Protein 5DK5 (pdb70)

GO terms:
  GO:0003697 single-stranded DNA binding (F, IDA)
  GO:0008408 3'-5' exonuclease activity (F, IDA)
  GO:0004520 DNA endonuclease activity (F, IDA)
  GO:0004536 DNA nuclease activity (F, IDA)
  GO:0004540 RNA nuclease activity (F, IDA)
  GO:0006308 DNA catabolic process (P, IDA)
  GO:0006309 apoptotic DNA fragmentation (P, IDA)
  GO:0006401 RNA catabolic process (P, IDA)
  GO:0006309 apoptotic DNA fragmentation (P, IGI)
  GO:0006309 apoptotic DNA fragmentation (P, IMP)

Foldseek 3Di:
DAQAQKEKEWFWAWADDQQFLLDQTATFKTKIWMAGPVVLDTHRVLMDIATAQDDPDRDGDPVSCVQAVDDSVRNVPGYHPVVSVVVVVVSCVVVVPDPLRYAYEYCAPCGQLPHVLSNCLLVVHFRALRSQWHWNPLVLVVVCDVVVDDDDAPDDGSLRRLCVVVVHDQQDDSSHRHSNNVSRSVSVSVCVVVPGLTYTFKGWAQDDPVLPDADDDDLSLGRDPVSVVVVSQQLRRIHIDTDDRPRDDSVCGQAHPPPRDGSVPPRNARPRHNVVQAPDPVRHSNNSVVSPSD/DLEQAQKEKAWFFAWADDQQFLLDQTATFKTKIWMAGVVVLDTHNVLMDIFGAQDDPDRDGDPVSCVQAVDDSVRNVPGYHPVVSVVVVVVSCVVVVHDFLNYAYEYCALCVQLPHVLSNCLLVVHQRDQRSQWHWNVLVLVVVVCVVVDHDDAPDDDSLRRLCVVLVHPQQDDSSHRNSNSVSRSVSVSVCVVVPGNTYTFKGWAQDDPVLQDADPDDLSQGRPPVSSVVVSQQLRRIHIDTDDPPRDDSVVGRAHPPPRHGSVPGPNDRPRHNVVQDPDPVRHSNNSVVSPSD

Secondary structure (DSSP, 8-state):
--S-SEEEEEEEEE---TT-SS----EEEEEEEEEETTTTEEEEEEEEEEEB--SSB-S--HHHHHHH---HHHHHTSBPHHHHHHHHHHHHHHTT--TTSEEEEESSSIIIIIIIHHHHHHHT-PPPGGGSEEEEHHHHHHHTHHHH--------SHHHHHHHHTTPPPP-SSSSHHHHHHHHHHHHHHHHHTT---S--EEEES--GGGSSPP---TTGGG-HHHHHHHHHHHSS-EEEE--TTT--GGGTTB-TTT--BTTTTTSS-SS--GGGG--TTS--HHHHHHT--/---S-SEEEEEEEEE--BTTBSS----EEEEEEEEEETTTTEEEEEEEEEEEB--SSB-S--HHHHHHH---HHHHHTSBPHHHHHHHHHHHHHHHTPPTTSEEEEESSSIIIIIIIHHHHHHTT-PPPGGGSEEEEHHHHHHHHHHHS--------SHHHHHHHHTTPPPP-SS-SHHHHHHHHHHHHHHHHHTT------EEEES--GGGSSPP---TTGGG-HHHHHHHHHHHSSSEEEE--TT---GGGTTB-TTT-SBTTTTTSS-SS--GGGSS-TTS--HHHHHHT--

Sequence (589 aa):
HCPFDTLLILDFETTSDAANQDYPCEVIQFAIVAYDVPNDKIREDISFNKYVKPVLNRTLTKNCVDFTGIPQRSIDTADTFDVVYEQFQQWLITLGLEEGKFAFVCDSRQDLWRIAQYQMKLSNIQMPAFFRQYINLYKIFTNEMDRMGPKELSATTNIGKMNEYYDLPTIGRAHDAMDDCLNIATILQRMINMGAKVTVNELLTCCASWRRQPLVYNKEWRSSFMDAGKIFERVLPLVVTTIRAGDFRLEMYGVCRYCRKGMDVCGTSHQQTPHDLYKNEEDPIHFAKIAGYYQHCPFDTLLILDFETTSDAANQDYPCEVIQFAIVAYDVPNDKIREDISFNKYVKPVLNRTLTKNCVDFTGIPQRSIDTADTFDVVYEQFQQWLITLGLEEGKFAFVCDSRQDLWRIAQYQMKLSNIQMPAFFRQYINLYKIFTNEMDRMGPKELSATTNIGKMNEYYDLPTIGRAHDAMDDCLNIATILQRMINMGAKVTVNELLTCCASWRRQPLVYNKEWRSSFMDAGKIFERVLPLVVTTIRAGDFRLEMYGVCRYCRKGMDVCGTSHQQTPHDLYKNEEDPIHFAKIAGYY

InterPro domains:
  IPR012337 Ribonuclease H-like superfamily [SSF53098] (7-207)
  IPR013520 Ribonuclease H-like domain [PF00929] (12-192)
  IPR013520 Ribonuclease H-like domain [SM00479] (10-201)
  IPR036397 Ribonuclease H superfamily [G3DSA:3.30.420.10] (1-203)
  IPR047201 ERI-1-like, DEDDh 3'-5' exonuclease domain [cd06133] (11-196)
  IPR051274 3'-5' Exoribonuclease [PTHR23044] (6-211)

Organism: Caenorhabditis elegans (NCBI:txid6239)

Nearest PDB structures (foldseek):
  3cg7-assembly1_A  TM=9.943E-01  e=1.309E-58  Caenorhabditis elegans
  4qoz-assembly2_E  TM=8.908E-01  e=3.178E-17  Homo sapiens
  1zbu-assembly2_B  TM=9.174E-01  e=9.175E-17  Homo sapiens
  1zbh-assembly1_D  TM=8.907E-01  e=9.175E-17  Homo sapiens
  2xri-assembly1_A  TM=9.196E-01  e=2.195E-14  Homo sapiens

B-factor: mean 39.77, std 18.44, range [13.0, 145.15]

Structure (mmCIF, N/CA/C/O backbone):
data_5DK5
#
_entry.id   5DK5
#
_cell.length_a   66.259
_cell.length_b   67.624
_cell.length_c   178.002
_cell.angle_alpha   90.00
_cell.angle_beta   90.00
_cell.angle_gamma   90.00
#
_symmetry.space_group_name_H-M   'P 21 21 21'
#
loop_
_entity.id
_entity.type
_entity.pdbx_description
1 polymer 'Cell death-related nuclease 4'
2 non-polymer 'ZINC ION'
3 non-polymer '2-(N-MORPHOLINO)-ETHANESULFONIC ACID'
4 non-polymer 'MAGNESIUM ION'
5 non-polymer 'ISOPROPYL ALCOHOL'
6 water water
#
loop_
_atom_site.group_PDB
_atom_site.id
_atom_site.type_symbol
_atom_site.label_atom_id
_atom_site.label_alt_id
_atom_site.label_comp_id
_atom_site.label_asym_id
_atom_site.label_entity_id
_atom_site.label_seq_id
_atom_site.pdbx_PDB_ins_code
_atom_site.Cartn_x
_atom_site.Cartn_y
_atom_site.Cartn_z
_atom_site.occupancy
_atom_site.B_iso_or_equiv
_atom_site.auth_seq_id
_atom_site.auth_comp_id
_atom_site.auth_asym_id
_atom_site.auth_atom_id
_atom_site.pdbx_PDB_model_num
ATOM 1 N N . HIS A 1 15 ? 6.656 -9.752 -22.841 1.00 70.04 5 HIS A N 1
ATOM 2 C CA . HIS A 1 15 ? 6.464 -8.862 -21.702 1.00 69.63 5 HIS A CA 1
ATOM 3 C C . HIS A 1 15 ? 5.429 -9.443 -20.742 1.00 66.52 5 HIS A C 1
ATOM 4 O O . HIS A 1 15 ? 5.313 -10.662 -20.604 1.00 67.02 5 HIS A O 1
ATOM 17 N N . CYS A 1 16 ? 4.683 -8.567 -20.075 1.00 56.72 6 CYS A N 1
ATOM 18 C CA . CYS A 1 16 ? 3.584 -8.990 -19.216 1.00 52.90 6 CYS A CA 1
ATOM 19 C C . CYS A 1 16 ? 2.499 -9.689 -20.037 1.00 46.81 6 CYS A C 1
ATOM 20 O O . CYS A 1 16 ? 1.981 -9.113 -20.991 1.00 47.44 6 CYS A O 1
ATOM 28 N N . PRO A 1 17 ? 2.146 -10.933 -19.670 1.00 42.53 7 PRO A N 1
ATOM 29 C CA . PRO A 1 17 ? 1.163 -11.664 -20.479 1.00 39.21 7 PRO A CA 1
ATOM 30 C C . PRO A 1 17 ? -0.287 -11.218 -20.260 1.00 35.88 7 PRO A C 1
ATOM 31 O O . PRO A 1 17 ? -1.189 -11.771 -20.892 1.00 35.65 7 PRO A O 1
ATOM 42 N N . PHE A 1 18 ? -0.503 -10.237 -19.386 1.00 35.77 8 PHE A N 1
ATOM 43 C CA . PHE A 1 18 ? -1.848 -9.743 -19.087 1.00 32.47 8 PHE A CA 1
ATOM 44 C C . PHE A 1 18 ? -2.091 -8.383 -19.729 1.00 30.04 8 PHE A C 1
ATOM 45 O O . PHE A 1 18 ? -1.209 -7.526 -19.740 1.00 34.46 8 PHE A O 1
ATOM 62 N N . ASP A 1 19 ? -3.296 -8.192 -20.256 1.00 26.29 9 ASP A N 1
ATOM 63 C CA . ASP A 1 19 ? -3.686 -6.919 -20.854 1.00 30.34 9 ASP A CA 1
ATOM 64 C C . ASP A 1 19 ? -4.151 -5.937 -19.783 1.00 27.59 9 ASP A C 1
ATOM 65 O O . ASP A 1 19 ? -4.023 -4.721 -19.940 1.00 27.06 9 ASP A O 1
ATOM 74 N N . THR A 1 20 ? -4.696 -6.478 -18.697 1.00 23.79 10 THR A N 1
ATOM 75 C CA . THR A 1 20 ? -5.179 -5.667 -17.588 1.00 22.24 10 THR A CA 1
ATOM 76 C C . THR A 1 20 ? -4.631 -6.187 -16.267 1.00 21.28 10 THR A C 1
ATOM 77 O O . THR A 1 20 ? -4.707 -7.382 -15.974 1.00 21.91 10 THR A O 1
ATOM 88 N N . LEU A 1 21 ? -4.063 -5.273 -15.489 1.00 18.76 11 LEU A N 1
ATOM 89 C CA . LEU A 1 21 ? -3.651 -5.555 -14.124 1.00 17.97 11 LEU A CA 1
ATOM 90 C C . LEU A 1 21 ? -4.520 -4.746 -13.177 1.00 17.93 11 LEU A C 1
ATOM 91 O O . LEU A 1 21 ? -4.730 -3.549 -13.378 1.00 19.85 11 LEU A O 1
ATOM 107 N N . LEU A 1 22 ? -5.029 -5.415 -12.150 1.00 18.15 12 LEU A N 1
ATOM 108 C CA . LEU A 1 22 ? -5.879 -4.776 -11.158 1.00 16.62 12 LEU A CA 1
ATOM 109 C C . LEU A 1 22 ? -5.118 -4.653 -9.851 1.00 16.16 12 LEU A C 1
ATOM 110 O O . LEU A 1 22 ? -4.804 -5.652 -9.212 1.00 15.68 12 LEU A O 1
ATOM 126 N N . ILE A 1 23 ? -4.807 -3.423 -9.464 1.00 19.98 13 ILE A N 1
ATOM 127 C CA . ILE A 1 23 ? -4.088 -3.189 -8.222 1.00 18.60 13 ILE A CA 1
ATOM 128 C C . ILE A 1 23 ? -5.082 -3.279 -7.069 1.00 19.66 13 ILE A C 1
ATOM 129 O O . ILE A 1 23 ? -5.999 -2.468 -6.973 1.00 20.10 13 ILE A O 1
ATOM 145 N N . LEU A 1 24 ? -4.889 -4.266 -6.199 1.00 18.73 14 LEU A N 1
ATOM 146 C CA . LEU A 1 24 ? -5.839 -4.555 -5.129 1.00 19.87 14 LEU A CA 1
ATOM 147 C C . LEU A 1 24 ? -5.279 -4.201 -3.759 1.00 20.76 14 LEU A C 1
ATOM 148 O O . LEU A 1 24 ? -4.099 -4.423 -3.480 1.00 21.81 14 LEU A O 1
ATOM 164 N N . ASP A 1 25 ? -6.141 -3.654 -2.908 1.00 21.27 15 ASP A N 1
ATOM 165 C CA . ASP A 1 25 ? -5.779 -3.345 -1.532 1.00 20.66 15 ASP A CA 1
ATOM 166 C C . ASP A 1 25 ? -6.931 -3.639 -0.581 1.00 16.89 15 ASP A C 1
ATOM 167 O O . ASP A 1 25 ? -8.044 -3.160 -0.779 1.00 16.02 15 ASP A O 1
ATOM 176 N N . PHE A 1 26 ? -6.646 -4.434 0.445 1.00 18.45 16 PHE A N 1
ATOM 177 C CA . PHE A 1 26 ? -7.581 -4.670 1.539 1.00 18.95 16 PHE A CA 1
ATOM 178 C C . PHE A 1 26 ? -7.098 -3.949 2.792 1.00 20.47 16 PHE A C 1
ATOM 179 O O . PHE A 1 26 ? -5.898 -3.876 3.054 1.00 19.60 16 PHE A O 1
ATOM 196 N N . GLU A 1 27 ? -8.041 -3.411 3.555 1.00 19.47 17 GLU A N 1
ATOM 197 C CA . GLU A 1 27 ? -7.763 -2.899 4.891 1.00 17.81 17 GLU A CA 1
ATOM 198 C C . GLU A 1 27 ? -8.685 -3.627 5.853 1.00 16.34 17 GLU A C 1
ATOM 199 O O . GLU A 1 27 ? -9.800 -3.993 5.480 1.00 14.23 17 GLU A O 1
ATOM 211 N N . THR A 1 28 ? -8.216 -3.850 7.077 1.00 13.48 18 THR A N 1
ATOM 212 C CA . THR A 1 28 ? -8.956 -4.666 8.030 1.00 16.43 18 THR A CA 1
ATOM 213 C C . THR A 1 28 ? -9.086 -4.035 9.408 1.00 17.66 18 THR A C 1
ATOM 214 O O . THR A 1 28 ? -8.390 -3.073 9.742 1.00 15.25 18 THR A O 1
ATOM 225 N N . THR A 1 29 ? -9.992 -4.596 10.203 1.00 18.29 19 THR A N 1
ATOM 226 C CA . THR A 1 29 ? -10.002 -4.360 11.638 1.00 18.62 19 THR A CA 1
ATOM 227 C C . THR A 1 29 ? -8.648 -4.791 12.185 1.00 17.97 19 THR A C 1
ATOM 228 O O . THR A 1 29 ? -8.031 -5.712 11.652 1.00 14.53 19 THR A O 1
ATOM 239 N N . SER A 1 30 ? -8.178 -4.132 13.237 1.00 20.46 20 SER A N 1
ATOM 240 C CA . SER A 1 30 ? -6.906 -4.511 13.834 1.00 20.64 20 SER A CA 1
ATOM 241 C C . SER A 1 30 ? -6.702 -3.928 15.225 1.00 20.97 20 SER A C 1
ATOM 242 O O . SER A 1 30 ? -7.396 -2.999 15.642 1.00 20.52 20 SER A O 1
ATOM 250 N N . ASP A 1 31 ? -5.740 -4.505 15.934 1.00 16.37 21 ASP A N 1
ATOM 251 C CA . ASP A 1 31 ? -5.266 -3.972 17.201 1.00 19.83 21 ASP A CA 1
ATOM 252 C C . ASP A 1 31 ? -3.762 -4.215 17.245 1.00 22.56 21 ASP A C 1
ATOM 253 O O . ASP A 1 31 ? -3.312 -5.298 17.615 1.00 25.78 21 ASP A O 1
ATOM 262 N N . ALA A 1 32 ? -3.003 -3.195 16.850 1.00 30.61 22 ALA A N 1
ATOM 263 C CA . ALA A 1 32 ? -1.577 -3.321 16.535 1.00 33.62 22 ALA A CA 1
ATOM 264 C C . ALA A 1 32 ? -0.777 -4.167 17.525 1.00 36.84 22 ALA A C 1
ATOM 265 O O . ALA A 1 32 ? 0.076 -4.959 17.124 1.00 38.19 22 ALA A O 1
ATOM 272 N N . ALA A 1 33 ? -1.055 -4.004 18.813 1.00 40.05 23 ALA A N 1
ATOM 273 C CA . ALA A 1 33 ? -0.283 -4.680 19.853 1.00 41.45 23 ALA A CA 1
ATOM 274 C C . ALA A 1 33 ? -0.575 -6.179 19.921 1.00 38.94 23 ALA A C 1
ATOM 275 O O . ALA A 1 33 ? 0.135 -6.920 20.603 1.00 39.66 23 ALA A O 1
ATOM 282 N N . ASN A 1 34 ? -1.612 -6.621 19.213 1.00 29.35 24 ASN A N 1
ATOM 283 C CA . ASN A 1 34 ? -2.065 -8.007 19.292 1.00 25.70 24 ASN A CA 1
ATOM 284 C C . ASN A 1 34 ? -2.250 -8.650 17.918 1.00 24.61 24 ASN A C 1
ATOM 285 O O . ASN A 1 34 ? -3.123 -8.250 17.145 1.00 23.08 24 ASN A O 1
ATOM 296 N N . GLN A 1 35 ? -1.432 -9.660 17.630 1.00 21.38 25 GLN A N 1
ATOM 297 C CA . GLN A 1 35 ? -1.494 -10.368 16.352 1.00 23.45 25 GLN A CA 1
ATOM 298 C C . GLN A 1 35 ? -2.528 -11.493 16.352 1.00 23.09 25 GLN A C 1
ATOM 299 O O . GLN A 1 35 ? -2.920 -11.977 15.289 1.00 20.85 25 GLN A O 1
ATOM 313 N N . ASP A 1 36 ? -2.953 -11.920 17.538 1.00 23.64 26 ASP A N 1
ATOM 314 C CA . ASP A 1 36 ? -3.998 -12.931 17.653 1.00 22.34 26 ASP A CA 1
ATOM 315 C C . ASP A 1 36 ? -5.348 -12.236 17.539 1.00 21.78 26 ASP A C 1
ATOM 316 O O . ASP A 1 36 ? -6.109 -12.161 18.505 1.00 19.68 26 ASP A O 1
ATOM 325 N N . TYR A 1 37 ? -5.628 -11.730 16.342 1.00 21.35 27 TYR A N 1
ATOM 326 C CA . TYR A 1 37 ? -6.780 -10.877 16.104 1.00 19.57 27 TYR A CA 1
ATOM 327 C C . TYR A 1 37 ? -7.509 -11.322 14.837 1.00 17.57 27 TYR A C 1
ATOM 328 O O . TYR A 1 37 ? -6.882 -11.494 13.790 1.00 17.72 27 TYR A O 1
ATOM 346 N N . PRO A 1 38 ? -8.837 -11.515 14.924 1.00 13.77 28 PRO A N 1
ATOM 347 C CA . PRO A 1 38 ? -9.586 -11.998 13.761 1.00 15.86 28 PRO A CA 1
ATOM 348 C C . PRO A 1 38 ? -9.868 -10.879 12.756 1.00 15.81 28 PRO A C 1
ATOM 349 O O . PRO A 1 38 ? -11.000 -10.400 12.667 1.00 17.76 28 PRO A O 1
ATOM 360 N N . CYS A 1 39 ? -8.835 -10.472 12.020 1.00 15.18 29 CYS A N 1
ATOM 361 C CA . CYS A 1 39 ? -8.932 -9.391 11.039 1.00 18.78 29 CYS A CA 1
ATOM 362 C C . CYS A 1 39 ? -10.089 -9.566 10.054 1.00 19.19 29 CYS A C 1
ATOM 363 O O . CYS A 1 39 ? -10.207 -10.602 9.402 1.00 20.05 29 CYS A O 1
ATOM 371 N N . GLU A 1 40 ? -10.930 -8.537 9.960 1.00 20.98 30 GLU A N 1
ATOM 372 C CA . GLU A 1 40 ? -12.048 -8.492 9.014 1.00 19.27 30 GLU A CA 1
ATOM 373 C C . GLU A 1 40 ? -11.865 -7.348 8.029 1.00 18.79 30 GLU A C 1
ATOM 374 O O . GLU A 1 40 ? -11.493 -6.248 8.424 1.00 20.94 30 GLU A O 1
ATOM 386 N N . VAL A 1 41 ? -12.147 -7.598 6.755 1.00 13.19 31 VAL A N 1
ATOM 387 C CA . VAL A 1 41 ? -12.064 -6.553 5.743 1.00 14.69 31 VAL A CA 1
ATOM 388 C C . VAL A 1 41 ? -13.019 -5.405 6.070 1.00 13.89 31 VAL A C 1
ATOM 389 O O . VAL A 1 41 ? -14.185 -5.640 6.385 1.00 14.23 31 VAL A O 1
ATOM 402 N N . ILE A 1 42 ? -12.520 -4.172 6.005 1.00 13.48 32 ILE A N 1
ATOM 403 C CA . ILE A 1 42 ? -13.353 -2.992 6.235 1.00 15.94 32 ILE A CA 1
ATOM 404 C C . ILE A 1 42 ? -13.273 -1.998 5.075 1.00 17.50 32 ILE A C 1
ATOM 405 O O . ILE A 1 42 ? -14.065 -1.059 5.007 1.00 14.71 32 ILE A O 1
ATOM 421 N N . GLN A 1 43 ? -12.323 -2.203 4.165 1.00 17.74 33 GLN A N 1
ATOM 422 C CA . GLN A 1 43 ? -12.313 -1.463 2.905 1.00 19.06 33 GLN A CA 1
ATOM 423 C C . GLN A 1 43 ? -11.761 -2.321 1.772 1.00 19.88 33 GLN A C 1
ATOM 424 O O . GLN A 1 43 ? -10.804 -3.076 1.950 1.00 19.26 33 GLN A O 1
ATOM 438 N N . PHE A 1 44 ? -12.382 -2.178 0.606 1.00 20.88 34 PHE A N 1
ATOM 439 C CA . PHE A 1 44 ? -12.109 -3.010 -0.560 1.00 20.85 34 PHE A CA 1
ATOM 440 C C . PHE A 1 44 ? -11.815 -2.088 -1.740 1.00 21.40 34 PHE A C 1
ATOM 441 O O . PHE A 1 44 ? -12.734 -1.528 -2.332 1.00 24.37 34 PHE A O 1
ATOM 458 N N . ALA A 1 45 ? -10.534 -1.933 -2.074 1.00 21.02 35 ALA A N 1
ATOM 459 C CA . ALA A 1 45 ? -10.110 -0.960 -3.082 1.00 22.58 35 ALA A CA 1
ATOM 460 C C . ALA A 1 45 ? -9.377 -1.613 -4.249 1.00 24.33 35 ALA A C 1
ATOM 461 O O . ALA A 1 45 ? -8.489 -2.449 -4.057 1.00 22.72 35 ALA A O 1
ATOM 468 N N . ILE A 1 46 ? -9.761 -1.217 -5.461 1.00 23.62 36 ILE A N 1
ATOM 469 C CA . ILE A 1 46 ? -9.108 -1.686 -6.675 1.00 21.86 36 ILE A CA 1
ATOM 470 C C . ILE A 1 46 ? -9.020 -0.562 -7.704 1.00 24.36 36 ILE A C 1
ATOM 471 O O . ILE A 1 46 ? -9.951 0.229 -7.853 1.00 25.18 36 ILE A O 1
ATOM 487 N N . VAL A 1 47 ? -7.886 -0.496 -8.397 1.00 21.23 37 VAL A N 1
ATOM 488 C CA . VAL A 1 47 ? -7.714 0.405 -9.532 1.00 22.49 37 VAL A CA 1
ATOM 489 C C . VAL A 1 47 ? -7.081 -0.369 -10.688 1.00 21.14 37 VAL A C 1
ATOM 490 O O . VAL A 1 47 ? -6.259 -1.262 -10.471 1.00 17.52 37 VAL A O 1
ATOM 503 N N . ALA A 1 48 ? -7.469 -0.018 -11.911 1.00 24.73 38 ALA A N 1
ATOM 504 C CA . ALA A 1 48 ? -7.050 -0.756 -13.100 1.00 24.38 38 ALA A CA 1
ATOM 505 C C . ALA A 1 48 ? -5.833 -0.137 -13.778 1.00 22.12 38 ALA A C 1
ATOM 506 O O . ALA A 1 48 ? -5.659 1.082 -13.785 1.00 19.86 38 ALA A O 1
ATOM 513 N N . TYR A 1 49 ? -5.001 -0.999 -14.353 1.00 22.45 39 TYR A N 1
ATOM 514 C CA . TYR A 1 49 ? -3.856 -0.568 -15.142 1.00 23.10 39 TYR A CA 1
ATOM 515 C C . TYR A 1 49 ? -3.895 -1.242 -16.508 1.00 22.88 39 TYR A C 1
ATOM 516 O O . TYR A 1 49 ? -3.846 -2.468 -16.611 1.00 20.17 39 TYR A O 1
ATOM 534 N N . ASP A 1 50 ? -3.999 -0.428 -17.552 1.00 27.10 40 ASP A N 1
ATOM 535 C CA . ASP A 1 50 ? -3.999 -0.926 -18.921 1.00 29.37 40 ASP A CA 1
ATOM 536 C C . ASP A 1 50 ? -2.565 -1.138 -19.395 1.00 29.51 40 ASP A C 1
ATOM 537 O O . ASP A 1 50 ? -1.816 -0.177 -19.568 1.00 29.78 40 ASP A O 1
ATOM 546 N N . VAL A 1 51 ? -2.190 -2.394 -19.613 1.00 27.72 41 VAL A N 1
ATOM 547 C CA . VAL A 1 51 ? -0.795 -2.733 -19.883 1.00 26.55 41 VAL A CA 1
ATOM 548 C C . VAL A 1 51 ? -0.339 -2.318 -21.287 1.00 26.62 41 VAL A C 1
ATOM 549 O O . VAL A 1 51 ? 0.709 -1.693 -21.424 1.00 26.68 41 VAL A O 1
ATOM 562 N N . PRO A 1 52 ? -1.115 -2.662 -22.333 1.00 26.58 42 PRO A N 1
ATOM 563 C CA . PRO A 1 52 ? -0.668 -2.290 -23.683 1.00 30.42 42 PRO A CA 1
ATOM 564 C C . PRO A 1 52 ? -0.521 -0.784 -23.891 1.00 33.01 42 PRO A C 1
ATOM 565 O O . PRO A 1 52 ? 0.397 -0.356 -24.589 1.00 35.30 42 PRO A O 1
ATOM 576 N N . ASN A 1 53 ? -1.415 0.003 -23.300 1.00 34.84 43 ASN A N 1
ATOM 577 C CA . ASN A 1 53 ? -1.364 1.456 -23.438 1.00 36.79 43 ASN A CA 1
ATOM 578 C C . ASN A 1 53 ? -0.561 2.133 -22.332 1.00 35.63 43 ASN A C 1
ATOM 579 O O . ASN A 1 53 ? -0.388 3.351 -22.349 1.00 35.26 43 ASN A O 1
ATOM 590 N N . ASP A 1 54 ? -0.075 1.343 -21.377 1.00 35.47 44 ASP A N 1
ATOM 591 C CA 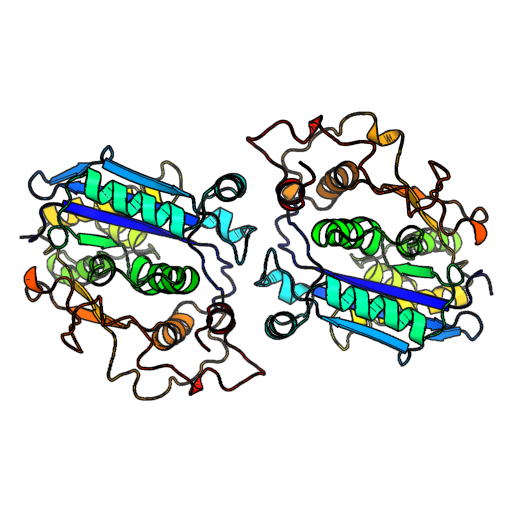. ASP A 1 54 ? 0.728 1.866 -20.275 1.00 34.76 44 ASP A CA 1
ATOM 592 C C . ASP A 1 54 ? 0.009 3.016 -19.570 1.00 33.84 44 ASP A C 1
ATOM 593 O O . ASP A 1 54 ? 0.571 4.097 -19.391 1.00 36.35 44 ASP A O 1
ATOM 602 N N . LYS A 1 55 ? -1.241 2.781 -19.181 1.00 30.30 45 LYS A N 1
ATOM 603 C CA . LYS A 1 55 ? -2.059 3.830 -18.584 1.00 32.45 45 LYS A CA 1
ATOM 604 C C . LYS A 1 55 ? -2.765 3.369 -17.315 1.00 30.16 45 LYS A C 1
ATOM 605 O O . LYS A 1 55 ? -3.454 2.347 -17.298 1.00 26.52 45 LYS A O 1
ATOM 624 N N . ILE A 1 56 ? -2.578 4.141 -16.250 1.00 28.76 46 ILE A N 1
ATOM 625 C CA . ILE A 1 56 ? -3.318 3.945 -15.017 1.00 26.58 46 ILE A CA 1
ATOM 626 C C . ILE A 1 56 ? -4.714 4.512 -15.220 1.00 26.45 46 ILE A C 1
ATOM 627 O O . ILE A 1 56 ? -4.871 5.689 -15.546 1.00 26.01 46 ILE A O 1
ATOM 643 N N . ARG A 1 57 ? -5.723 3.665 -15.042 1.00 28.64 47 ARG A N 1
ATOM 644 C CA . ARG A 1 57 ? -7.110 4.059 -15.256 1.00 29.65 47 ARG A CA 1
ATOM 645 C C . ARG A 1 57 ? -7.824 4.314 -13.934 1.00 28.69 47 ARG A C 1
ATOM 646 O O . ARG A 1 57 ? -8.459 3.420 -13.380 1.00 27.48 47 ARG A O 1
ATOM 667 N N . GLU A 1 58 ? -7.717 5.541 -13.436 1.00 35.51 48 GLU A N 1
ATOM 668 C CA . GLU A 1 58 ? -8.341 5.909 -12.172 1.00 36.92 48 GLU A CA 1
ATOM 669 C C . GLU A 1 58 ? -9.862 5.927 -12.294 1.00 37.72 48 GLU A C 1
ATOM 670 O O . GLU A 1 58 ? -10.573 5.762 -11.303 1.00 36.98 48 GLU A O 1
ATOM 682 N N . ASP A 1 59 ? -10.354 6.129 -13.513 1.00 39.15 49 ASP A N 1
ATOM 683 C CA . ASP A 1 59 ? -11.791 6.134 -13.765 1.00 38.30 49 ASP A CA 1
ATOM 684 C C . ASP A 1 59 ? -12.371 4.721 -13.679 1.00 34.51 49 ASP A C 1
ATOM 685 O O . ASP A 1 59 ? -13.579 4.551 -13.517 1.00 35.51 49 ASP A O 1
ATOM 694 N N . ILE A 1 60 ? -11.504 3.717 -13.795 1.00 25.91 50 ILE A N 1
ATOM 695 C CA . ILE A 1 60 ? -11.903 2.320 -13.647 1.00 24.50 50 ILE A CA 1
ATOM 696 C C . ILE A 1 60 ? -11.410 1.801 -12.306 1.00 23.05 50 ILE A C 1
ATOM 697 O O . ILE A 1 60 ? -10.263 1.372 -12.173 1.00 23.13 50 ILE A O 1
ATOM 713 N N . SER A 1 61 ? -12.290 1.844 -11.313 1.00 23.26 51 SER A N 1
ATOM 714 C CA . SER A 1 61 ? -11.924 1.477 -9.957 1.00 24.05 51 SER A CA 1
ATOM 715 C C . SER A 1 61 ? -13.106 0.896 -9.194 1.00 24.24 51 SER A C 1
ATOM 716 O O . SER A 1 61 ? -14.267 1.104 -9.551 1.00 25.15 51 SER A O 1
ATOM 724 N N . PHE A 1 62 ? -12.779 0.154 -8.145 1.00 19.54 52 PHE A N 1
ATOM 725 C CA . PHE A 1 62 ? -13.755 -0.384 -7.214 1.00 19.36 52 PHE A CA 1
ATOM 726 C C . PHE A 1 62 ? -13.319 0.041 -5.821 1.00 20.61 52 PHE A C 1
ATOM 727 O O . PHE A 1 62 ? -12.181 -0.210 -5.427 1.00 20.39 52 PHE A O 1
ATOM 744 N N . ASN A 1 63 ? -14.207 0.703 -5.089 1.00 21.72 53 ASN A N 1
ATOM 745 C CA . ASN A 1 63 ? -13.863 1.223 -3.772 1.00 21.12 53 ASN A CA 1
ATOM 746 C C . ASN A 1 63 ? -15.079 1.249 -2.858 1.00 18.69 53 ASN A C 1
ATOM 747 O O . ASN A 1 63 ? -15.968 2.083 -3.017 1.00 19.32 53 ASN A O 1
ATOM 758 N N . LYS A 1 64 ? -15.117 0.322 -1.906 1.00 16.63 54 LYS A N 1
ATOM 759 C CA . LYS A 1 64 ? -16.245 0.222 -0.992 1.00 20.95 54 LYS A CA 1
ATOM 760 C C . LYS A 1 64 ? -15.819 -0.171 0.413 1.00 18.07 54 LYS A C 1
ATOM 761 O O . LYS A 1 64 ? -14.881 -0.946 0.612 1.00 15.97 54 LYS A O 1
ATOM 780 N N . TYR A 1 65 ? -16.525 0.383 1.389 1.00 16.22 55 TYR A N 1
ATOM 781 C CA . TYR A 1 65 ? -16.325 0.019 2.776 1.00 19.85 55 TYR A CA 1
ATOM 782 C C . TYR A 1 65 ? -17.045 -1.295 3.045 1.00 15.41 55 TYR A C 1
ATOM 783 O O . TYR A 1 65 ? -17.931 -1.691 2.283 1.00 15.69 55 TYR A O 1
ATOM 801 N N . VAL A 1 66 ? -16.648 -1.969 4.118 1.00 14.91 56 VAL A N 1
ATOM 802 C CA . VAL A 1 66 ? -17.229 -3.253 4.494 1.00 14.60 56 VAL A CA 1
ATOM 803 C C . VAL A 1 66 ? -17.522 -3.260 5.990 1.00 15.34 56 VAL A C 1
ATOM 804 O O . VAL A 1 66 ? -16.679 -2.854 6.788 1.00 14.48 56 VAL A O 1
ATOM 817 N N . LYS A 1 67 ? -18.711 -3.722 6.367 1.00 17.49 57 LYS A N 1
ATOM 818 C CA . LYS A 1 67 ? -19.096 -3.783 7.775 1.00 19.02 57 LYS A CA 1
ATOM 819 C C . LYS A 1 67 ? -18.618 -5.087 8.419 1.00 14.76 57 LYS A C 1
ATOM 820 O O . LYS A 1 67 ? -19.061 -6.164 8.023 1.00 14.04 57 LYS A O 1
ATOM 839 N N . PRO A 1 68 ? -17.724 -4.998 9.421 1.00 18.10 58 PRO A N 1
ATOM 840 C CA . PRO A 1 68 ? -17.301 -6.204 10.146 1.00 20.66 58 PRO A CA 1
ATOM 841 C C . PRO A 1 68 ? -18.356 -6.655 11.158 1.00 21.23 58 PRO A C 1
ATOM 842 O O . PRO A 1 68 ? -19.211 -5.848 11.520 1.00 23.07 58 PRO A O 1
ATOM 853 N N . VAL A 1 69 ? -18.294 -7.909 11.609 1.00 21.52 59 VAL A N 1
ATOM 854 C CA . VAL A 1 69 ? -19.308 -8.448 12.519 1.00 22.79 59 VAL A CA 1
ATOM 855 C C . VAL A 1 69 ? -18.735 -9.026 13.816 1.00 24.52 59 VAL A C 1
ATOM 856 O O . VAL A 1 69 ? -19.456 -9.155 14.805 1.00 26.57 59 VAL A O 1
ATOM 869 N N . LEU A 1 70 ? -17.453 -9.381 13.814 1.00 20.85 60 LEU A N 1
ATOM 870 C CA . LEU A 1 70 ? -16.814 -9.922 15.014 1.00 18.94 60 LEU A CA 1
ATOM 871 C C . LEU A 1 70 ? -16.381 -8.794 15.944 1.00 18.90 60 LEU A C 1
ATOM 872 O O . LEU A 1 70 ? -16.555 -8.874 17.162 1.00 21.55 60 LEU A O 1
ATOM 888 N N . ASN A 1 71 ? -15.807 -7.750 15.356 1.00 16.10 61 ASN A N 1
ATOM 889 C CA . ASN A 1 71 ? -15.437 -6.545 16.087 1.00 18.20 61 ASN A CA 1
ATOM 890 C C . ASN A 1 71 ? -15.959 -5.327 15.348 1.00 20.25 61 ASN A C 1
ATOM 891 O O . ASN A 1 71 ? -15.336 -4.841 14.402 1.00 18.94 61 ASN A O 1
ATOM 902 N N . ARG A 1 72 ? -17.111 -4.842 15.798 1.00 17.98 62 ARG A N 1
ATOM 903 C CA . ARG A 1 72 ? -17.878 -3.848 15.062 1.00 16.81 62 ARG A CA 1
ATOM 904 C C . ARG A 1 72 ? -17.415 -2.421 15.341 1.00 16.90 62 ARG A C 1
ATOM 905 O O . ARG A 1 72 ? -17.783 -1.493 14.618 1.00 20.10 62 ARG A O 1
ATOM 926 N N . THR A 1 73 ? -16.609 -2.251 16.385 1.00 14.99 63 THR A N 1
ATOM 927 C CA . THR A 1 73 ? -16.057 -0.944 16.732 1.00 15.28 63 THR A CA 1
ATOM 928 C C . THR A 1 73 ? -14.565 -0.918 16.443 1.00 17.69 63 THR A C 1
ATOM 929 O O . THR A 1 73 ? -13.794 -1.683 17.024 1.00 16.80 63 THR A O 1
ATOM 940 N N . LEU A 1 74 ? -14.163 -0.038 15.532 1.00 20.34 64 LEU A N 1
ATOM 941 C CA . LEU A 1 74 ? -12.760 0.092 15.176 1.00 19.82 64 LEU A CA 1
ATOM 942 C C . LEU A 1 74 ? -11.962 0.627 16.355 1.00 18.08 64 LEU A C 1
ATOM 943 O O . LEU A 1 74 ? -12.360 1.600 16.991 1.00 17.56 64 LEU A O 1
ATOM 959 N N . THR A 1 75 ? -10.843 -0.022 16.653 1.00 18.16 65 THR A N 1
ATOM 960 C CA . THR A 1 75 ? -9.908 0.501 17.638 1.00 20.69 65 THR A CA 1
ATOM 961 C C . THR A 1 75 ? -9.344 1.809 17.118 1.00 22.51 65 THR A C 1
ATOM 962 O O . THR A 1 75 ? -9.296 2.027 15.907 1.00 22.36 65 THR A O 1
ATOM 973 N N . LYS A 1 76 ? -8.910 2.675 18.026 1.00 20.96 66 LYS A N 1
ATOM 974 C CA . LYS A 1 76 ? -8.393 3.977 17.633 1.00 25.25 66 LYS A CA 1
ATOM 975 C C . LYS A 1 76 ? -7.169 3.822 16.737 1.00 22.27 66 LYS A C 1
ATOM 976 O O . LYS A 1 76 ? -6.973 4.605 15.809 1.00 23.37 66 LYS A O 1
ATOM 995 N N . ASN A 1 77 ? -6.353 2.807 17.004 1.00 21.26 67 ASN A N 1
ATOM 996 C CA . ASN A 1 77 ? -5.123 2.625 16.244 1.00 25.29 67 ASN A CA 1
ATOM 997 C C . ASN A 1 77 ? -5.405 2.038 14.863 1.00 24.55 67 ASN A C 1
ATOM 998 O O . ASN A 1 77 ? -4.604 2.202 13.944 1.00 27.01 67 ASN A O 1
ATOM 1009 N N . CYS A 1 78 ? -6.544 1.366 14.713 1.00 24.14 68 CYS A N 1
ATOM 1010 C CA . CYS A 1 78 ? -6.984 0.908 13.395 1.00 23.36 68 CYS A CA 1
ATOM 1011 C C . CYS A 1 78 ? -7.467 2.099 12.575 1.00 24.04 68 CYS A C 1
ATOM 1012 O O . CYS A 1 78 ? -7.181 2.200 11.382 1.00 22.56 68 CYS A O 1
ATOM 1020 N N . VAL A 1 79 ? -8.194 3.003 13.226 1.00 24.37 69 VAL A N 1
ATOM 1021 C CA . VAL A 1 79 ? -8.704 4.204 12.575 1.00 24.34 69 VAL A CA 1
ATOM 1022 C C . VAL A 1 79 ? -7.558 5.091 12.088 1.00 25.80 69 VAL A C 1
ATOM 1023 O O . VAL A 1 79 ? -7.618 5.657 10.996 1.00 26.87 69 VAL A O 1
ATOM 1036 N N . ASP A 1 80 ? -6.515 5.208 12.902 1.00 28.09 70 ASP A N 1
ATOM 1037 C CA . ASP A 1 80 ? -5.370 6.046 12.557 1.00 32.59 70 ASP A CA 1
ATOM 1038 C C . ASP A 1 80 ? -4.553 5.454 11.411 1.00 31.72 70 ASP A C 1
ATOM 1039 O O . ASP A 1 80 ? -4.019 6.186 10.577 1.00 32.28 70 ASP A O 1
ATOM 1048 N N . PHE A 1 81 ? -4.455 4.129 11.372 1.00 27.61 71 PHE A N 1
ATOM 1049 C CA . PHE A 1 81 ? -3.679 3.458 10.338 1.00 27.73 71 PHE A CA 1
ATOM 1050 C C . PHE A 1 81 ? -4.410 3.452 8.997 1.00 26.74 71 PHE A C 1
ATOM 1051 O O . PHE A 1 81 ? -3.833 3.798 7.965 1.00 25.02 71 PHE A O 1
ATOM 1068 N N . THR A 1 82 ? -5.682 3.065 9.021 1.00 25.00 72 THR A N 1
ATOM 1069 C CA . THR A 1 82 ? -6.461 2.901 7.797 1.00 24.62 72 THR A CA 1
ATOM 1070 C C . THR A 1 82 ? -7.111 4.200 7.330 1.00 25.89 72 THR A C 1
ATOM 1071 O O . THR A 1 82 ? -7.470 4.335 6.161 1.00 26.52 72 THR A O 1
ATOM 1082 N N . GLY A 1 83 ? -7.272 5.150 8.246 1.00 27.26 73 GLY A N 1
ATOM 1083 C CA . GLY A 1 83 ? -7.909 6.413 7.922 1.00 27.51 73 GLY A CA 1
ATOM 1084 C C . GLY A 1 83 ? -9.402 6.257 7.696 1.00 28.66 73 GLY A C 1
ATOM 1085 O O . GLY A 1 83 ? -10.049 7.138 7.130 1.00 33.35 73 GLY A O 1
ATOM 1089 N N . ILE A 1 84 ? -9.952 5.132 8.143 1.00 22.14 74 ILE A N 1
ATOM 1090 C CA . ILE A 1 84 ? -11.373 4.851 7.983 1.00 19.27 74 ILE A CA 1
ATOM 1091 C C . ILE A 1 84 ? -12.156 5.285 9.230 1.00 18.79 74 ILE A C 1
ATOM 1092 O O . ILE A 1 84 ? -11.831 4.860 10.342 1.00 18.63 74 ILE A O 1
ATOM 1108 N N . PRO A 1 85 ? -13.192 6.129 9.058 1.00 17.84 75 PRO A N 1
ATOM 1109 C CA . PRO A 1 85 ? -13.984 6.513 10.232 1.00 18.14 75 PRO A CA 1
ATOM 1110 C C . PRO A 1 85 ? -15.056 5.484 10.571 1.00 18.89 75 PRO A C 1
ATOM 1111 O O . PRO A 1 85 ? -15.512 4.755 9.689 1.00 17.68 75 PRO A O 1
ATOM 1122 N N . GLN A 1 86 ? -15.450 5.436 11.841 1.00 20.57 76 GLN A N 1
ATOM 1123 C CA . GLN A 1 86 ? -16.413 4.451 12.319 1.00 19.26 76 GLN A CA 1
ATOM 1124 C C . GLN A 1 86 ? -17.738 4.556 11.571 1.00 19.64 76 GLN A C 1
ATOM 1125 O O . GLN A 1 86 ? -18.384 3.547 11.293 1.00 21.29 76 GLN A O 1
ATOM 1139 N N . ARG A 1 87 ? -18.136 5.781 11.245 1.00 21.68 77 ARG A N 1
ATOM 1140 C CA . ARG A 1 87 ? -19.421 6.017 10.598 1.00 22.96 77 ARG A CA 1
ATOM 1141 C C . ARG A 1 87 ? -19.483 5.399 9.202 1.00 25.48 77 ARG A C 1
ATOM 1142 O O . ARG A 1 87 ? -20.563 5.084 8.701 1.00 28.21 77 ARG A O 1
ATOM 1163 N N . SER A 1 88 ? -18.323 5.232 8.575 1.00 22.88 78 SER A N 1
ATOM 1164 C CA . SER A 1 88 ? -18.260 4.701 7.218 1.00 22.23 78 SER A CA 1
ATOM 1165 C C . SER A 1 88 ? -18.458 3.185 7.170 1.00 21.66 78 SER A C 1
ATOM 1166 O O . SER A 1 88 ? -18.911 2.656 6.155 1.00 22.98 78 SER A O 1
ATOM 1174 N N . ILE A 1 89 ? -18.114 2.488 8.252 1.00 17.88 79 ILE A N 1
ATOM 1175 C CA . ILE A 1 89 ? -18.335 1.042 8.316 1.00 20.37 79 ILE A CA 1
ATOM 1176 C C . ILE A 1 89 ? -19.705 0.726 8.919 1.00 22.35 79 ILE A C 1
ATOM 1177 O O . ILE A 1 89 ? -20.264 -0.344 8.675 1.00 23.22 79 ILE A O 1
ATOM 1193 N N . ASP A 1 90 ? -20.243 1.654 9.705 1.00 22.23 80 ASP A N 1
ATOM 1194 C CA . ASP A 1 90 ? -21.543 1.451 10.338 1.00 22.63 80 ASP A CA 1
ATOM 1195 C C . ASP A 1 90 ? -22.670 1.424 9.307 1.00 22.03 80 ASP A C 1
ATOM 1196 O O . ASP A 1 90 ? -23.680 0.751 9.509 1.00 19.69 80 ASP A O 1
ATOM 1205 N N . THR A 1 91 ? -22.496 2.160 8.211 1.00 22.05 81 THR A N 1
ATOM 1206 C CA . THR A 1 91 ? -23.496 2.212 7.147 1.00 23.81 81 THR A CA 1
ATOM 1207 C C . THR A 1 91 ? -23.098 1.367 5.932 1.00 23.07 81 THR A C 1
ATOM 1208 O O . THR A 1 91 ? -23.732 1.453 4.880 1.00 20.55 81 THR A O 1
ATOM 1219 N N . ALA A 1 92 ? -22.057 0.553 6.079 1.00 24.01 82 ALA A N 1
ATOM 1220 C CA . ALA A 1 92 ? -21.570 -0.279 4.978 1.00 22.67 82 ALA A CA 1
ATOM 1221 C C . ALA A 1 92 ? -22.257 -1.644 4.971 1.00 22.62 82 ALA A C 1
ATOM 1222 O O . ALA A 1 92 ? -22.933 -2.010 5.931 1.00 21.37 82 ALA A O 1
ATOM 1229 N N . ASP A 1 93 ? -22.085 -2.387 3.880 1.00 21.26 83 ASP A N 1
ATOM 1230 C CA . ASP A 1 93 ? -22.593 -3.754 3.775 1.00 17.64 83 ASP A CA 1
ATOM 1231 C C . ASP A 1 93 ? -21.550 -4.763 4.243 1.00 17.17 83 ASP A C 1
ATOM 1232 O O . ASP A 1 93 ? -20.356 -4.471 4.245 1.00 15.28 83 ASP A O 1
ATOM 1241 N N . THR A 1 94 ? -22.006 -5.954 4.621 1.00 16.40 84 THR A N 1
ATOM 1242 C CA . THR A 1 94 ? -21.104 -7.023 5.035 1.00 15.07 84 THR A CA 1
ATOM 1243 C C . THR A 1 94 ? -20.275 -7.495 3.843 1.00 16.58 84 THR A C 1
ATOM 1244 O O . THR A 1 94 ? -20.582 -7.162 2.699 1.00 16.81 84 THR A O 1
ATOM 1255 N N . PHE A 1 95 ? -19.232 -8.275 4.109 1.00 19.56 85 PHE A N 1
ATOM 1256 C CA . PHE A 1 95 ? -18.283 -8.640 3.065 1.00 14.35 85 PHE A CA 1
ATOM 1257 C C . PHE A 1 95 ? -18.922 -9.432 1.930 1.00 21.65 85 PHE A C 1
ATOM 1258 O O . PHE A 1 95 ? -18.619 -9.188 0.765 1.00 14.88 85 PHE A O 1
ATOM 1275 N N . ASP A 1 96 ? -19.795 -10.378 2.265 1.00 18.34 86 ASP A N 1
ATOM 1276 C CA . ASP A 1 96 ? -20.416 -11.222 1.248 1.00 19.79 86 ASP A CA 1
ATOM 1277 C C . ASP A 1 96 ? -21.169 -10.377 0.223 1.00 18.43 86 ASP A C 1
ATOM 1278 O O . ASP A 1 96 ? -21.181 -10.697 -0.964 1.00 17.51 86 ASP A O 1
ATOM 1287 N N . VAL A 1 97 ? -21.778 -9.290 0.685 1.00 15.90 87 VAL A N 1
ATOM 1288 C CA . VAL A 1 97 ? -22.501 -8.380 -0.195 1.00 16.58 87 VAL A CA 1
ATOM 1289 C C . VAL A 1 97 ? -21.536 -7.609 -1.091 1.00 16.88 87 VAL A C 1
ATOM 1290 O O . VAL A 1 97 ? -21.712 -7.550 -2.309 1.00 17.01 87 VAL A O 1
ATOM 1303 N N . VAL A 1 98 ? -20.517 -7.018 -0.475 1.00 17.50 88 VAL A N 1
ATOM 1304 C CA . VAL A 1 98 ? -19.524 -6.237 -1.202 1.00 17.65 88 VAL A CA 1
ATOM 1305 C C . VAL A 1 98 ? -18.754 -7.123 -2.173 1.00 17.16 88 VAL A C 1
ATOM 1306 O O . VAL A 1 98 ? -18.409 -6.698 -3.281 1.00 16.64 88 VAL A O 1
ATOM 1319 N N . TYR A 1 99 ? -18.479 -8.352 -1.748 1.00 17.17 89 TYR A N 1
ATOM 1320 C CA . TYR A 1 99 ? -17.796 -9.312 -2.602 1.00 15.44 89 TYR A CA 1
ATOM 1321 C C . TYR A 1 99 ? -18.633 -9.629 -3.844 1.00 15.92 89 TYR A C 1
ATOM 1322 O O . TYR A 1 99 ? -18.092 -9.817 -4.931 1.00 16.07 89 TYR A O 1
ATOM 1340 N N . GLU A 1 100 ? -19.952 -9.684 -3.685 1.00 25.01 90 GLU A N 1
ATOM 1341 C CA . GLU A 1 100 ? -20.841 -9.917 -4.819 1.00 17.23 90 GLU A CA 1
ATOM 1342 C C . GLU A 1 100 ? -20.856 -8.715 -5.766 1.00 17.72 90 GLU A C 1
ATOM 1343 O O . GLU A 1 100 ? -20.949 -8.878 -6.983 1.00 18.28 90 GLU A O 1
ATOM 1355 N N . GLN A 1 101 ? -20.776 -7.513 -5.201 1.00 17.61 91 GLN A N 1
ATOM 1356 C CA . GLN A 1 101 ? -20.712 -6.289 -5.997 1.00 18.10 91 GLN A CA 1
ATOM 1357 C C . GLN A 1 101 ? -19.415 -6.254 -6.793 1.00 17.84 91 GLN A C 1
ATOM 1358 O O . GLN A 1 101 ? -19.391 -5.855 -7.958 1.00 18.42 91 GLN A O 1
ATOM 1372 N N . PHE A 1 102 ? -18.339 -6.673 -6.137 1.00 19.30 92 PHE A N 1
ATOM 1373 C CA . PHE A 1 102 ? -17.025 -6.749 -6.753 1.00 19.71 92 PHE A CA 1
ATOM 1374 C C . PHE A 1 102 ? -17.036 -7.675 -7.965 1.00 22.09 92 PHE A C 1
ATOM 1375 O O . PHE A 1 102 ? -16.525 -7.323 -9.028 1.00 23.79 92 PHE A O 1
ATOM 1392 N N . GLN A 1 103 ? -17.627 -8.855 -7.810 1.00 22.36 93 GLN A N 1
ATOM 1393 C CA . GLN A 1 103 ? -17.694 -9.811 -8.908 1.00 23.72 93 GLN A CA 1
ATOM 1394 C C . GLN A 1 103 ? -18.498 -9.262 -10.083 1.00 23.77 93 GLN A C 1
ATOM 1395 O O . GLN A 1 103 ? -18.108 -9.429 -11.236 1.00 25.10 93 GLN A O 1
ATOM 1409 N N . GLN A 1 104 ? -19.616 -8.604 -9.792 1.00 20.84 94 GLN A N 1
ATOM 1410 C CA . GLN A 1 104 ? -20.428 -7.994 -10.839 1.00 23.20 94 GLN A CA 1
ATOM 1411 C C . GLN A 1 104 ? -19.654 -6.887 -11.546 1.00 24.54 94 GLN A C 1
ATOM 1412 O O . GLN A 1 104 ? -19.797 -6.689 -12.753 1.00 20.90 94 GLN A O 1
ATOM 1426 N N . TRP A 1 105 ? -18.838 -6.168 -10.784 1.00 19.46 95 TRP A N 1
ATOM 1427 C CA . TRP A 1 105 ? -18.024 -5.093 -11.331 1.00 22.77 95 TRP A CA 1
ATOM 1428 C C . TRP A 1 105 ? -17.025 -5.651 -12.342 1.00 19.56 95 TRP A C 1
ATOM 1429 O O . TRP A 1 105 ? -16.831 -5.074 -13.409 1.00 22.07 95 TRP A O 1
ATOM 1450 N N . LEU A 1 106 ? -16.414 -6.787 -12.018 1.00 26.86 96 LEU A N 1
ATOM 1451 C CA . LEU A 1 106 ? -15.493 -7.442 -12.944 1.00 25.50 96 LEU A CA 1
ATOM 1452 C C . LEU A 1 106 ? -16.195 -7.836 -14.238 1.00 29.03 96 LEU A C 1
ATOM 1453 O O . LEU A 1 106 ? -15.675 -7.606 -15.332 1.00 29.60 96 LEU A O 1
ATOM 1469 N N . ILE A 1 107 ? -17.377 -8.431 -14.108 1.00 28.55 97 ILE A N 1
ATOM 1470 C CA . ILE A 1 107 ? -18.133 -8.895 -15.266 1.00 30.84 97 ILE A CA 1
ATOM 1471 C C . ILE A 1 107 ? -18.560 -7.715 -16.135 1.00 32.51 97 ILE A C 1
ATOM 1472 O O . ILE A 1 107 ? -18.586 -7.817 -17.362 1.00 34.82 97 ILE A O 1
ATOM 1488 N N . THR A 1 108 ? -18.889 -6.598 -15.495 1.00 31.89 98 THR A N 1
ATOM 1489 C CA . THR A 1 108 ? -19.332 -5.407 -16.211 1.00 33.65 98 THR A CA 1
ATOM 1490 C C . THR A 1 108 ? -18.195 -4.821 -17.043 1.00 35.49 98 THR A C 1
ATOM 1491 O O . THR A 1 108 ? -18.427 -4.251 -18.108 1.00 39.24 98 THR A O 1
ATOM 1502 N N . LEU A 1 109 ? -16.967 -4.968 -16.556 1.00 33.81 99 LEU A N 1
ATOM 1503 C CA . LEU A 1 109 ? -15.796 -4.494 -17.288 1.00 34.75 99 LEU A CA 1
ATOM 1504 C C . LEU A 1 109 ? -15.456 -5.401 -18.468 1.00 35.45 99 LEU A C 1
ATOM 1505 O O . LEU A 1 109 ? -14.558 -5.096 -19.252 1.00 34.86 99 LEU A O 1
ATOM 1521 N N . GLY A 1 110 ? -16.164 -6.519 -18.587 1.00 39.41 100 GLY A N 1
ATOM 1522 C CA . GLY A 1 110 ? -15.881 -7.483 -19.633 1.00 42.62 100 GLY A CA 1
ATOM 1523 C C . GLY A 1 110 ? -14.573 -8.205 -19.377 1.00 43.61 100 GLY A C 1
ATOM 1524 O O . GLY A 1 110 ? -13.966 -8.754 -20.295 1.00 42.93 100 GLY A O 1
ATOM 1528 N N . LEU A 1 111 ? -14.137 -8.203 -18.121 1.00 46.25 101 LEU A N 1
ATOM 1529 C CA . LEU A 1 111 ? -12.885 -8.851 -17.750 1.00 51.94 101 LEU A CA 1
ATOM 1530 C C . LEU A 1 111 ? -13.031 -10.368 -17.731 1.00 56.80 101 LEU A C 1
ATOM 1531 O O . LEU A 1 111 ? -13.726 -10.933 -16.889 1.00 57.44 101 LEU A O 1
ATOM 1547 N N . GLU A 1 112 ? -12.352 -11.010 -18.675 1.00 67.95 102 GLU A N 1
ATOM 1548 C CA . GLU A 1 112 ? -12.375 -12.462 -18.809 1.00 70.48 102 GLU A CA 1
ATOM 1549 C C . GLU A 1 112 ? -11.419 -13.092 -17.803 1.00 68.22 102 GLU A C 1
ATOM 1550 O O . GLU A 1 112 ? -10.272 -12.662 -17.671 1.00 67.73 102 GLU A O 1
ATOM 1562 N N . GLU A 1 113 ? -11.899 -14.107 -17.092 1.00 63.21 103 GLU A N 1
ATOM 1563 C CA . GLU A 1 113 ? -11.098 -14.775 -16.072 1.00 58.67 103 GLU A CA 1
ATOM 1564 C C . GLU A 1 113 ? -9.842 -15.393 -16.675 1.00 51.08 103 GLU A C 1
ATOM 1565 O O . GLU A 1 113 ? -9.883 -15.968 -17.763 1.00 48.51 103 GLU A O 1
ATOM 1577 N N . GLY A 1 114 ? -8.729 -15.264 -15.958 1.00 38.34 104 GLY A N 1
ATOM 1578 C CA . GLY A 1 114 ? -7.462 -15.829 -16.388 1.00 35.91 104 GLY A CA 1
ATOM 1579 C C . GLY A 1 114 ? -6.662 -14.905 -17.288 1.00 34.58 104 GLY A C 1
ATOM 1580 O O . GLY A 1 114 ? -5.486 -15.157 -17.556 1.00 35.46 104 GLY A O 1
ATOM 1584 N N . LYS A 1 115 ? -7.298 -13.830 -17.747 1.00 41.14 105 LYS A N 1
ATOM 1585 C CA . LYS A 1 115 ? -6.680 -12.904 -18.693 1.00 41.24 105 LYS A CA 1
ATOM 1586 C C . LYS A 1 115 ? -6.317 -11.573 -18.030 1.00 37.87 105 LYS A C 1
ATOM 1587 O O . LYS A 1 115 ? -5.769 -10.677 -18.674 1.00 38.39 105 LYS A O 1
ATOM 1606 N N . PHE A 1 116 ? -6.633 -11.452 -16.744 1.00 34.59 106 PHE A N 1
ATOM 1607 C CA . PHE A 1 116 ? -6.172 -10.335 -15.928 1.00 30.43 106 PHE A CA 1
ATOM 1608 C C . PHE A 1 116 ? -5.535 -10.896 -14.662 1.00 26.46 106 PHE A C 1
ATOM 1609 O O . PHE A 1 116 ? -5.630 -12.093 -14.395 1.00 26.98 106 PHE A O 1
ATOM 1626 N N . ALA A 1 117 ? -4.877 -10.036 -13.893 1.00 20.48 107 ALA A N 1
ATOM 1627 C CA . ALA A 1 117 ? -4.235 -10.463 -12.656 1.00 19.87 107 ALA A CA 1
ATOM 1628 C C . ALA A 1 117 ? -4.237 -9.347 -11.626 1.00 19.08 107 ALA A C 1
ATOM 1629 O O . ALA A 1 117 ? -4.199 -8.164 -11.973 1.00 16.16 107 ALA A O 1
ATOM 1636 N N . PHE A 1 118 ? -4.284 -9.731 -10.355 1.00 16.79 108 PHE A N 1
ATOM 1637 C CA . PHE A 1 118 ? -4.225 -8.762 -9.274 1.00 18.67 108 PHE A CA 1
ATOM 1638 C C . PHE A 1 118 ? -2.782 -8.468 -8.890 1.00 15.58 108 PHE A C 1
ATOM 1639 O O . PHE A 1 118 ? -1.925 -9.352 -8.918 1.00 15.07 108 PHE A O 1
ATOM 1656 N N . VAL A 1 119 ? -2.532 -7.209 -8.545 1.00 16.54 109 VAL A N 1
ATOM 1657 C CA . VAL A 1 119 ? -1.220 -6.750 -8.116 1.00 15.96 109 VAL A CA 1
ATOM 1658 C C . VAL A 1 119 ? -1.320 -6.229 -6.690 1.00 15.13 109 VAL A C 1
ATOM 1659 O O . VAL A 1 119 ? -2.181 -5.406 -6.384 1.00 17.38 109 VAL A O 1
ATOM 1672 N N . CYS A 1 120 ? -0.440 -6.719 -5.824 1.00 15.36 110 CYS A N 1
ATOM 1673 C CA . CYS A 1 120 ? -0.400 -6.294 -4.430 1.00 15.03 110 CYS A CA 1
ATOM 1674 C C . CYS A 1 120 ? 1.030 -5.957 -4.020 1.00 20.10 110 CYS A C 1
ATOM 1675 O O . CYS A 1 120 ? 1.985 -6.420 -4.643 1.00 18.48 110 CYS A O 1
ATOM 1683 N N . ASP A 1 121 ? 1.177 -5.148 -2.974 1.00 22.05 111 ASP A N 1
ATOM 1684 C CA . ASP A 1 121 ? 2.500 -4.745 -2.507 1.00 23.99 111 ASP A CA 1
ATOM 1685 C C . ASP A 1 121 ? 3.131 -5.828 -1.633 1.00 22.33 111 ASP A C 1
ATOM 1686 O O . ASP A 1 121 ? 4.297 -5.726 -1.255 1.00 22.21 111 ASP A O 1
ATOM 1695 N N . SER A 1 122 ? 2.360 -6.864 -1.317 1.00 22.23 112 SER A N 1
ATOM 1696 C CA . SER A 1 122 ? 2.874 -7.994 -0.551 1.00 23.77 112 SER A CA 1
ATOM 1697 C C . SER A 1 122 ? 1.921 -9.180 -0.626 1.00 24.61 112 SER A C 1
ATOM 1698 O O . SER A 1 122 ? 0.904 -9.133 -1.319 1.00 25.17 112 SER A O 1
ATOM 1706 N N . ARG A 1 123 ? 2.256 -10.236 0.108 1.00 19.06 113 ARG A N 1
ATOM 1707 C CA . ARG A 1 123 ? 1.421 -11.427 0.178 1.00 18.34 113 ARG A CA 1
ATOM 1708 C C . ARG A 1 123 ? 0.224 -11.240 1.114 1.00 18.68 113 ARG A C 1
ATOM 1709 O O . ARG A 1 123 ? -0.703 -12.044 1.106 1.00 17.71 113 ARG A O 1
ATOM 1730 N N . GLN A 1 124 ? 0.237 -10.175 1.910 1.00 20.59 114 GLN A N 1
ATOM 1731 C CA . GLN A 1 124 ? -0.735 -10.027 2.991 1.00 19.79 114 GLN A CA 1
ATOM 1732 C C . GLN A 1 124 ? -2.182 -9.935 2.501 1.00 18.63 114 GLN A C 1
ATOM 1733 O O . GLN A 1 124 ? -3.073 -10.570 3.064 1.00 16.81 114 GLN A O 1
ATOM 1747 N N . ASP A 1 125 ? -2.417 -9.158 1.450 1.00 21.81 115 ASP A N 1
ATOM 1748 C CA . ASP A 1 125 ? -3.782 -8.897 0.995 1.00 20.31 115 ASP A CA 1
ATOM 1749 C C . ASP A 1 125 ? -4.546 -10.165 0.604 1.00 18.88 115 ASP A C 1
ATOM 1750 O O . ASP A 1 125 ? -5.715 -10.316 0.960 1.00 19.67 115 ASP A O 1
ATOM 1759 N N . LEU A 1 126 ? -3.895 -11.074 -0.117 1.00 18.79 116 LEU A N 1
ATOM 1760 C CA . LEU A 1 126 ? -4.579 -12.258 -0.634 1.00 17.41 116 LEU A CA 1
ATOM 1761 C C . LEU A 1 126 ? -4.261 -13.545 0.137 1.00 15.62 116 LEU A C 1
ATOM 1762 O O . LEU A 1 126 ? -5.165 -14.340 0.395 1.00 16.15 116 LEU A O 1
ATOM 1778 N N . TRP A 1 127 ? -3.003 -13.769 0.510 1.00 13.00 117 TRP A N 1
ATOM 1779 C CA . TRP A 1 127 ? -2.670 -14.986 1.253 1.00 13.06 117 TRP A CA 1
ATOM 1780 C C . TRP A 1 127 ? -3.232 -14.966 2.678 1.00 13.91 117 TRP A C 1
ATOM 1781 O O . TRP A 1 127 ? -3.709 -15.990 3.168 1.00 14.86 117 TRP A O 1
ATOM 1802 N N . ARG A 1 128 ? -3.171 -13.814 3.342 1.00 17.29 118 ARG A N 1
ATOM 1803 C CA . ARG A 1 128 ? -3.663 -13.706 4.718 1.00 17.40 118 ARG A CA 1
ATOM 1804 C C . ARG A 1 128 ? -5.081 -13.148 4.787 1.00 17.35 118 ARG A C 1
ATOM 1805 O O . ARG A 1 128 ? -6.011 -13.847 5.184 1.00 15.88 118 ARG A O 1
ATOM 1826 N N . ILE A 1 129 ? -5.240 -11.888 4.400 1.00 18.17 119 ILE A N 1
ATOM 1827 C CA . ILE A 1 129 ? -6.489 -11.171 4.627 1.00 18.19 119 ILE A CA 1
ATOM 1828 C C . ILE A 1 129 ? -7.662 -11.794 3.876 1.00 19.73 119 ILE A C 1
ATOM 1829 O O . ILE A 1 129 ? -8.707 -12.063 4.470 1.00 18.85 119 ILE A O 1
ATOM 1845 N N . ALA A 1 130 ? -7.491 -12.024 2.577 1.00 15.83 120 ALA A N 1
ATOM 1846 C CA . ALA A 1 130 ? -8.559 -12.593 1.769 1.00 16.18 120 ALA A CA 1
ATOM 1847 C C . ALA A 1 130 ? -8.915 -13.993 2.253 1.00 17.49 120 ALA A C 1
ATOM 1848 O O . ALA A 1 130 ? -10.087 -14.298 2.454 1.00 19.29 120 ALA A O 1
ATOM 1855 N N . GLN A 1 131 ? -7.907 -14.837 2.451 1.00 18.38 121 GLN A N 1
ATOM 1856 C CA . GLN A 1 131 ? -8.138 -16.197 2.936 1.00 18.88 121 GLN A CA 1
ATOM 1857 C C . GLN A 1 131 ? -8.968 -16.220 4.215 1.00 14.21 121 GLN A C 1
ATOM 1858 O O . GLN A 1 131 ? -9.956 -16.949 4.313 1.00 16.81 121 GLN A O 1
ATOM 1872 N N . TYR A 1 132 ? -8.564 -15.422 5.197 1.00 16.87 122 TYR A N 1
ATOM 1873 C CA . TYR A 1 132 ? -9.226 -15.437 6.492 1.00 15.98 122 TYR A CA 1
ATOM 1874 C C . TYR A 1 132 ? -10.649 -14.892 6.387 1.00 15.47 122 TYR A C 1
ATOM 1875 O O . TYR A 1 132 ? -11.572 -15.439 6.986 1.00 13.99 122 TYR A O 1
ATOM 1893 N N . GLN A 1 133 ? -10.825 -13.818 5.624 1.00 17.53 123 GLN A N 1
ATOM 1894 C CA . GLN A 1 133 ? -12.153 -13.248 5.425 1.00 19.07 123 GLN A CA 1
ATOM 1895 C C . GLN A 1 133 ? -13.068 -14.248 4.727 1.00 20.08 123 GLN A C 1
ATOM 1896 O O . GLN A 1 133 ? -14.238 -14.387 5.092 1.00 19.96 123 GLN A O 1
ATOM 1910 N N . MET A 1 134 ? -12.533 -14.931 3.719 1.00 17.79 124 MET A N 1
ATOM 1911 C CA . MET A 1 134 ? -13.289 -15.944 2.992 1.00 19.04 124 MET A CA 1
ATOM 1912 C C . MET A 1 134 ? -13.733 -17.067 3.929 1.00 18.62 124 MET A C 1
ATOM 1913 O O . MET A 1 134 ? -14.819 -17.630 3.768 1.00 17.69 124 MET A O 1
ATOM 1927 N N . LYS A 1 135 ? -12.890 -17.388 4.906 1.00 17.46 125 LYS A N 1
ATOM 1928 C CA . LYS A 1 135 ? -13.224 -18.394 5.908 1.00 16.72 125 LYS A CA 1
ATOM 1929 C C . LYS A 1 135 ? -14.389 -17.924 6.773 1.00 14.46 125 LYS A C 1
ATOM 1930 O O . LYS A 1 135 ? -15.336 -18.673 7.011 1.00 16.48 125 LYS A O 1
ATOM 1949 N N . LEU A 1 136 ? -14.312 -16.684 7.242 1.00 15.19 126 LEU A N 1
ATOM 1950 C CA . LEU A 1 136 ? -15.372 -16.110 8.065 1.00 18.71 126 LEU A CA 1
ATOM 1951 C C . LEU A 1 136 ? -16.691 -16.039 7.299 1.00 20.66 126 LEU A C 1
ATOM 1952 O O . LEU A 1 136 ? -17.750 -16.336 7.849 1.00 21.58 126 LEU A O 1
ATOM 1968 N N . SER A 1 137 ? -16.618 -15.652 6.028 1.00 20.20 127 SER A N 1
ATOM 1969 C CA . SER A 1 137 ? -17.808 -15.505 5.196 1.00 18.37 127 SER A CA 1
ATOM 1970 C C . SER A 1 137 ? -18.262 -16.845 4.622 1.00 19.65 127 SER A C 1
ATOM 1971 O O . SER A 1 137 ? -19.315 -16.934 3.989 1.00 20.65 127 SER A O 1
ATOM 1979 N N . ASN A 1 138 ? -17.463 -17.883 4.848 1.00 19.15 128 ASN A N 1
ATOM 1980 C CA . ASN A 1 138 ? -17.747 -19.213 4.322 1.00 18.04 128 ASN A CA 1
ATOM 1981 C C . ASN A 1 138 ? -17.866 -19.193 2.798 1.00 19.88 128 ASN A C 1
ATOM 1982 O O . ASN A 1 138 ? -18.798 -19.760 2.227 1.00 20.19 128 ASN A O 1
ATOM 1993 N N . ILE A 1 139 ? -16.919 -18.519 2.152 1.00 23.50 129 ILE A N 1
ATOM 1994 C CA . ILE A 1 139 ? -16.867 -18.443 0.696 1.00 23.86 129 ILE A CA 1
ATOM 1995 C C . ILE A 1 139 ? -15.597 -19.119 0.196 1.00 24.81 129 ILE A C 1
ATOM 1996 O O . ILE A 1 139 ? -14.509 -18.856 0.701 1.00 24.50 129 ILE A O 1
ATOM 2012 N N . GLN A 1 140 ? -15.737 -19.990 -0.795 1.00 22.16 130 GLN A N 1
ATOM 2013 C CA . GLN A 1 140 ? -14.582 -20.669 -1.366 1.00 26.82 130 GLN A CA 1
ATOM 2014 C C . GLN A 1 140 ? -13.637 -19.649 -1.992 1.00 26.21 130 GLN A C 1
ATOM 2015 O O . GLN A 1 140 ? -14.067 -18.726 -2.682 1.00 23.97 130 GLN A O 1
ATOM 2029 N N . MET A 1 141 ? -12.347 -19.822 -1.729 1.00 26.23 131 MET A N 1
ATOM 2030 C CA . MET A 1 141 ? -11.316 -18.967 -2.301 1.00 29.28 131 MET A CA 1
ATOM 2031 C C . MET A 1 141 ? -11.385 -19.011 -3.833 1.00 25.92 131 MET A C 1
ATOM 2032 O O . MET A 1 141 ? -11.251 -20.085 -4.420 1.00 23.45 131 MET A O 1
ATOM 2046 N N . PRO A 1 142 ? -11.605 -17.853 -4.487 1.00 26.26 132 PRO A N 1
ATOM 2047 C CA . PRO A 1 142 ? -11.705 -17.846 -5.953 1.00 25.79 132 PRO A CA 1
ATOM 2048 C C . PRO A 1 142 ? -10.356 -18.037 -6.640 1.00 25.51 132 PRO A C 1
ATOM 2049 O O . PRO A 1 142 ? -9.312 -17.756 -6.050 1.00 23.22 132 PRO A O 1
ATOM 2060 N N . ALA A 1 143 ? -10.390 -18.502 -7.885 1.00 22.65 133 ALA A N 1
ATOM 2061 C CA . ALA A 1 143 ? -9.171 -18.793 -8.628 1.00 21.58 133 ALA A CA 1
ATOM 2062 C C . ALA A 1 143 ? -8.337 -17.538 -8.875 1.00 20.77 133 ALA A C 1
ATOM 2063 O O . ALA A 1 143 ? -7.109 -17.604 -8.882 1.00 22.35 133 ALA A O 1
ATOM 2070 N N . PHE A 1 144 ? -8.993 -16.395 -9.067 1.00 23.16 134 PHE A N 1
ATOM 2071 C CA . PHE A 1 144 ? -8.269 -15.157 -9.364 1.00 24.69 134 PHE A CA 1
ATOM 2072 C C . PHE A 1 144 ? -7.630 -14.534 -8.114 1.00 24.91 134 PHE A C 1
ATOM 2073 O O . PHE A 1 144 ? -6.928 -13.525 -8.213 1.00 24.37 134 PHE A O 1
ATOM 2090 N N . PHE A 1 145 ? -7.871 -15.133 -6.948 1.00 21.36 135 PHE A N 1
ATOM 2091 C CA . PHE A 1 145 ? -7.174 -14.744 -5.719 1.00 19.19 135 PHE A CA 1
ATOM 2092 C C . PHE A 1 145 ? -6.084 -15.753 -5.343 1.00 18.90 135 PHE A C 1
ATOM 2093 O O . PHE A 1 145 ? -5.365 -15.554 -4.363 1.00 17.13 135 PHE A O 1
ATOM 2110 N N . ARG A 1 146 ? -5.963 -16.827 -6.121 1.00 19.38 136 ARG A N 1
ATOM 2111 C CA . ARG A 1 146 ? -4.988 -17.883 -5.844 1.00 19.91 136 ARG A CA 1
ATOM 2112 C C . ARG A 1 146 ? -3.783 -17.800 -6.783 1.00 18.82 136 ARG A C 1
ATOM 2113 O O . ARG A 1 146 ? -2.900 -18.662 -6.769 1.00 18.26 136 ARG A O 1
ATOM 2134 N N . GLN A 1 147 ? -3.765 -16.759 -7.606 1.00 16.89 137 GLN A N 1
ATOM 2135 C CA . GLN A 1 147 ? -2.577 -16.375 -8.349 1.00 17.43 137 GLN A CA 1
ATOM 2136 C C . GLN A 1 147 ? -2.564 -14.857 -8.425 1.00 18.87 137 GLN A C 1
ATOM 2137 O O . GLN A 1 147 ? -3.600 -14.233 -8.650 1.00 22.38 137 GLN A O 1
ATOM 2151 N N . TYR A 1 148 ? -1.400 -14.260 -8.215 1.00 15.23 138 TYR A N 1
ATOM 2152 C CA . TYR A 1 148 ? -1.298 -12.810 -8.207 1.00 17.43 138 TYR A CA 1
ATOM 2153 C C . TYR A 1 148 ? 0.141 -12.353 -8.345 1.00 14.96 138 TYR A C 1
ATOM 2154 O O . TYR A 1 148 ? 1.066 -13.164 -8.366 1.00 15.12 138 TYR A O 1
ATOM 2172 N N . ILE A 1 149 ? 0.309 -11.039 -8.424 1.00 15.08 139 ILE A N 1
ATOM 2173 C CA . ILE A 1 149 ? 1.615 -10.425 -8.587 1.00 15.44 139 ILE A CA 1
ATOM 2174 C C . ILE A 1 149 ? 2.020 -9.727 -7.302 1.00 15.33 139 ILE A C 1
ATOM 2175 O O . ILE A 1 149 ? 1.424 -8.721 -6.917 1.00 15.24 139 ILE A O 1
ATOM 2191 N N . ASN A 1 150 ? 3.029 -10.276 -6.636 1.00 17.27 140 ASN A N 1
ATOM 2192 C CA . ASN A 1 150 ? 3.635 -9.618 -5.492 1.00 20.09 140 ASN A CA 1
ATOM 2193 C C . ASN A 1 150 ? 4.670 -8.634 -6.004 1.00 17.62 140 ASN A C 1
ATOM 2194 O O . ASN A 1 150 ? 5.795 -9.016 -6.333 1.00 17.88 140 ASN A O 1
ATOM 2205 N N . LEU A 1 151 ? 4.288 -7.365 -6.074 1.00 16.69 141 LEU A N 1
ATOM 2206 C CA . LEU A 1 151 ? 5.133 -6.366 -6.706 1.00 16.80 141 LEU A CA 1
ATOM 2207 C C . LEU A 1 151 ? 6.444 -6.167 -5.951 1.00 17.25 141 LEU A C 1
ATOM 2208 O O . LEU A 1 151 ? 7.474 -5.880 -6.561 1.00 17.86 141 LEU A O 1
ATOM 2224 N N . TYR A 1 152 ? 6.419 -6.323 -4.631 1.00 19.49 142 TYR A N 1
ATOM 2225 C CA . TYR A 1 152 ? 7.629 -6.110 -3.843 1.00 19.69 142 TYR A CA 1
ATOM 2226 C C . TYR A 1 152 ? 8.663 -7.196 -4.119 1.00 17.86 142 TYR A C 1
ATOM 2227 O O . TYR A 1 152 ? 9.864 -6.930 -4.128 1.00 20.49 142 TYR A O 1
ATOM 2245 N N . LYS A 1 153 ? 8.199 -8.420 -4.347 1.00 17.40 143 LYS A N 1
ATOM 2246 C CA . LYS A 1 153 ? 9.109 -9.516 -4.650 1.00 21.68 143 LYS A CA 1
ATOM 2247 C C . LYS A 1 153 ? 9.737 -9.360 -6.034 1.00 20.35 143 LYS A C 1
ATOM 2248 O O . LYS A 1 153 ? 10.872 -9.782 -6.249 1.00 18.75 143 LYS A O 1
ATOM 2267 N N . ILE A 1 154 ? 9.010 -8.757 -6.970 1.00 23.23 144 ILE A N 1
ATOM 2268 C CA . ILE A 1 154 ? 9.591 -8.434 -8.269 1.00 23.99 144 ILE A CA 1
ATOM 2269 C C . ILE A 1 154 ? 10.632 -7.331 -8.100 1.00 21.59 144 ILE A C 1
ATOM 2270 O O . ILE A 1 154 ? 11.720 -7.391 -8.671 1.00 21.18 144 ILE A O 1
ATOM 2286 N N . PHE A 1 155 ? 10.282 -6.325 -7.307 1.00 19.22 145 PHE A N 1
ATOM 2287 C CA . PHE A 1 155 ? 11.164 -5.196 -7.032 1.00 19.99 145 PHE A CA 1
ATOM 2288 C C . PHE A 1 155 ? 12.464 -5.655 -6.376 1.00 20.57 145 PHE A C 1
ATOM 2289 O O . PHE A 1 155 ? 13.550 -5.188 -6.717 1.00 21.42 145 PHE A O 1
ATOM 2306 N N . THR A 1 156 ? 12.338 -6.580 -5.435 1.00 20.18 146 THR A N 1
ATOM 2307 C CA . THR A 1 156 ? 13.485 -7.134 -4.731 1.00 20.75 146 THR A CA 1
ATOM 2308 C C . THR A 1 156 ? 14.341 -7.988 -5.660 1.00 21.18 146 THR A C 1
ATOM 2309 O O . THR A 1 156 ? 15.569 -7.944 -5.611 1.00 22.65 146 THR A O 1
ATOM 2320 N N . ASN A 1 157 ? 13.679 -8.763 -6.510 1.00 26.18 147 ASN A N 1
ATOM 2321 C CA . ASN A 1 157 ? 14.367 -9.657 -7.432 1.00 25.44 147 ASN A CA 1
ATOM 2322 C C . ASN A 1 157 ? 15.097 -8.908 -8.548 1.00 27.57 147 ASN A C 1
ATOM 2323 O O . ASN A 1 157 ? 16.041 -9.430 -9.140 1.00 25.64 147 ASN A O 1
ATOM 2334 N N . GLU A 1 158 ? 14.659 -7.683 -8.823 1.00 21.70 148 GLU A N 1
ATOM 2335 C CA . GLU A 1 158 ? 15.210 -6.880 -9.914 1.00 30.22 148 GLU A CA 1
ATOM 2336 C C . GLU A 1 158 ? 16.306 -5.920 -9.453 1.00 26.78 148 GLU A C 1
ATOM 2337 O O . GLU A 1 158 ? 16.864 -5.177 -10.259 1.00 24.06 148 GLU A O 1
ATOM 2349 N N . MET A 1 159 ? 16.617 -5.937 -8.162 1.00 27.26 149 MET A N 1
ATOM 2350 C CA . MET A 1 159 ? 17.475 -4.913 -7.574 1.00 27.18 149 MET A CA 1
ATOM 2351 C C . MET A 1 159 ? 18.885 -4.886 -8.166 1.00 30.02 149 MET A C 1
ATOM 2352 O O . MET A 1 159 ? 19.446 -3.812 -8.387 1.00 26.37 149 MET A O 1
ATOM 2366 N N . ASP A 1 160 ? 19.459 -6.058 -8.413 1.00 25.66 150 ASP A N 1
ATOM 2367 C CA . ASP A 1 160 ? 20.821 -6.136 -8.933 1.00 26.82 150 ASP A CA 1
ATOM 2368 C C . ASP A 1 160 ? 20.908 -5.558 -10.342 1.00 27.16 150 ASP A C 1
ATOM 2369 O O . ASP A 1 160 ? 21.941 -5.014 -10.735 1.00 28.27 150 ASP A O 1
ATOM 2378 N N . ARG A 1 161 ? 19.822 -5.675 -11.099 1.00 26.29 151 ARG A N 1
ATOM 2379 C CA . ARG A 1 161 ? 19.785 -5.147 -12.457 1.00 32.31 151 ARG A CA 1
ATOM 2380 C C . ARG A 1 161 ? 19.592 -3.634 -12.444 1.00 31.20 151 ARG A C 1
ATOM 2381 O O . ARG A 1 161 ? 20.126 -2.921 -13.293 1.00 34.66 151 ARG A O 1
ATOM 2402 N N . MET A 1 162 ? 18.829 -3.151 -11.469 1.00 32.91 152 MET A N 1
ATOM 2403 C CA . MET A 1 162 ? 18.488 -1.734 -11.384 1.00 32.31 152 MET A CA 1
ATOM 2404 C C . MET A 1 162 ? 19.585 -0.903 -10.724 1.00 33.70 152 MET A C 1
ATOM 2405 O O . MET A 1 162 ? 19.754 0.274 -11.044 1.00 33.64 152 MET A O 1
ATOM 2419 N N . GLY A 1 163 ? 20.313 -1.518 -9.796 1.00 30.66 153 GLY A N 1
ATOM 2420 C CA . GLY A 1 163 ? 21.411 -0.863 -9.108 1.00 33.67 153 GLY A CA 1
ATOM 2421 C C . GLY A 1 163 ? 21.125 -0.689 -7.627 1.00 33.98 153 GLY A C 1
ATOM 2422 O O . GLY A 1 163 ? 19.968 -0.562 -7.230 1.00 33.89 153 GLY A O 1
ATOM 2426 N N . PRO A 1 164 ? 22.179 -0.676 -6.797 1.00 34.76 154 PRO A N 1
ATOM 2427 C CA . PRO A 1 164 ? 21.998 -0.577 -5.345 1.00 36.36 154 PRO A CA 1
ATOM 2428 C C . PRO A 1 164 ? 21.607 0.826 -4.887 1.00 34.33 154 PRO A C 1
ATOM 2429 O O . PRO A 1 164 ? 21.936 1.805 -5.555 1.00 33.65 154 PRO A O 1
ATOM 2440 N N . LYS A 1 165 ? 20.917 0.915 -3.756 1.00 32.30 155 LYS A N 1
ATOM 2441 C CA . LYS A 1 165 ? 20.518 2.203 -3.202 1.00 32.98 155 LYS A CA 1
ATOM 2442 C C . LYS A 1 165 ? 20.073 2.047 -1.751 1.00 30.10 155 LYS A C 1
ATOM 2443 O O . LYS A 1 165 ? 19.255 1.183 -1.432 1.00 29.47 155 LYS A O 1
ATOM 2462 N N . GLU A 1 166 ? 20.624 2.882 -0.877 1.00 39.11 156 GLU A N 1
ATOM 2463 C CA . GLU A 1 166 ? 20.266 2.858 0.536 1.00 43.39 156 GLU A CA 1
ATOM 2464 C C . GLU A 1 166 ? 18.877 3.449 0.747 1.00 41.16 156 GLU A C 1
ATOM 2465 O O . GLU A 1 166 ? 18.607 4.581 0.344 1.00 42.08 156 GLU A O 1
ATOM 2477 N N . LEU A 1 167 ? 18.006 2.668 1.379 1.00 32.89 157 LEU A N 1
ATOM 2478 C CA . LEU A 1 167 ? 16.622 3.066 1.621 1.00 34.88 157 LEU A CA 1
ATOM 2479 C C . LEU A 1 167 ? 16.332 3.132 3.119 1.00 35.74 157 LEU A C 1
ATOM 2480 O O . LEU A 1 167 ? 16.627 2.193 3.857 1.00 35.26 157 LEU A O 1
ATOM 2496 N N . SER A 1 168 ? 15.751 4.245 3.558 1.00 42.64 158 SER A N 1
ATOM 2497 C CA . SER A 1 168 ? 15.421 4.440 4.968 1.00 44.78 158 SER A CA 1
ATOM 2498 C C . SER A 1 168 ? 13.955 4.126 5.274 1.00 46.74 158 SER A C 1
ATOM 2499 O O . SER A 1 168 ? 13.553 4.108 6.437 1.00 48.16 158 SER A O 1
ATOM 2507 N N . ALA A 1 169 ? 13.159 3.880 4.235 1.00 38.91 159 ALA A N 1
ATOM 2508 C CA . ALA A 1 169 ? 11.746 3.550 4.418 1.00 37.10 159 ALA A CA 1
ATOM 2509 C C . ALA A 1 169 ? 11.592 2.144 4.995 1.00 34.37 159 ALA A C 1
ATOM 2510 O O . ALA A 1 169 ? 12.454 1.287 4.798 1.00 35.07 159 ALA A O 1
ATOM 2517 N N . THR A 1 170 ? 10.489 1.914 5.702 1.00 42.07 160 THR A N 1
ATOM 2518 C CA . THR A 1 170 ? 10.269 0.659 6.420 1.00 42.47 160 THR A CA 1
ATOM 2519 C C . THR A 1 170 ? 9.137 -0.186 5.826 1.00 40.42 160 THR A C 1
ATOM 2520 O O . THR A 1 170 ? 9.024 -1.373 6.132 1.00 44.42 160 THR A O 1
ATOM 2531 N N . THR A 1 171 ? 8.301 0.427 4.991 1.00 31.33 161 THR A N 1
ATOM 2532 C CA . THR A 1 171 ? 7.205 -0.288 4.331 1.00 28.41 161 THR A CA 1
ATOM 2533 C C . THR A 1 171 ? 7.543 -0.574 2.869 1.00 23.34 161 THR A C 1
ATOM 2534 O O . THR A 1 171 ? 8.360 0.121 2.267 1.00 22.73 161 THR A O 1
ATOM 2545 N N . ASN A 1 172 ? 6.909 -1.599 2.307 1.00 20.61 162 ASN A N 1
ATOM 2546 C CA . ASN A 1 172 ? 7.137 -1.984 0.918 1.00 20.90 162 ASN A CA 1
ATOM 2547 C C . ASN A 1 172 ? 6.861 -0.835 -0.042 1.00 21.15 162 ASN A C 1
ATOM 2548 O O . ASN A 1 172 ? 7.694 -0.507 -0.882 1.00 19.44 162 ASN A O 1
ATOM 2559 N N . ILE A 1 173 ? 5.687 -0.229 0.090 1.00 22.54 163 ILE A N 1
ATOM 2560 C CA . ILE A 1 173 ? 5.327 0.923 -0.725 1.00 22.76 163 ILE A CA 1
ATOM 2561 C C . ILE A 1 173 ? 6.325 2.060 -0.520 1.00 24.45 163 ILE A C 1
ATOM 2562 O O . ILE A 1 173 ? 6.727 2.725 -1.478 1.00 23.70 163 ILE A O 1
ATOM 2578 N N . GLY A 1 174 ? 6.718 2.279 0.731 1.00 24.20 164 GLY A N 1
ATOM 2579 C CA . GLY A 1 174 ? 7.665 3.328 1.063 1.00 21.36 164 GLY A CA 1
ATOM 2580 C C . GLY A 1 174 ? 9.027 3.118 0.432 1.00 23.35 164 GLY A C 1
ATOM 2581 O O . GLY A 1 174 ? 9.617 4.051 -0.113 1.00 23.78 164 GLY A O 1
ATOM 2585 N N . LYS A 1 175 ? 9.530 1.891 0.511 1.00 22.89 165 LYS A N 1
ATOM 2586 C CA . LYS A 1 175 ? 10.832 1.559 -0.055 1.00 25.92 165 LYS A CA 1
ATOM 2587 C C . LYS A 1 175 ? 10.835 1.711 -1.571 1.00 24.95 165 LYS A C 1
ATOM 2588 O O . LYS A 1 175 ? 11.795 2.218 -2.151 1.00 24.28 165 LYS A O 1
ATOM 2607 N N . MET A 1 176 ? 9.755 1.269 -2.207 1.00 25.60 166 MET A N 1
ATOM 2608 C CA . MET A 1 176 ? 9.661 1.308 -3.661 1.00 26.88 166 MET A CA 1
ATOM 2609 C C . MET A 1 176 ? 9.497 2.738 -4.176 1.00 26.13 166 MET A C 1
ATOM 2610 O O . MET A 1 176 ? 10.070 3.097 -5.202 1.00 26.10 166 MET A O 1
ATOM 2624 N N . ASN A 1 177 ? 8.722 3.553 -3.465 1.00 27.69 167 ASN A N 1
ATOM 2625 C CA . ASN A 1 177 ? 8.598 4.968 -3.806 1.00 28.23 167 ASN A CA 1
ATOM 2626 C C . ASN A 1 177 ? 9.931 5.692 -3.640 1.00 28.71 167 ASN A C 1
ATOM 2627 O O . ASN A 1 177 ? 10.335 6.473 -4.502 1.00 31.47 167 ASN A O 1
ATOM 2638 N N . GLU A 1 178 ? 10.610 5.430 -2.527 1.00 25.19 168 GLU A N 1
ATOM 2639 C CA . GLU A 1 178 ? 11.886 6.074 -2.240 1.00 28.41 168 GLU A CA 1
ATOM 2640 C C . GLU A 1 178 ? 12.931 5.709 -3.286 1.00 27.63 168 GLU A C 1
ATOM 2641 O O . GLU A 1 178 ? 13.711 6.557 -3.718 1.00 28.61 168 GLU A O 1
ATOM 2653 N N . TYR A 1 179 ? 12.944 4.442 -3.687 1.00 26.61 169 TYR A N 1
ATOM 2654 C CA . TYR A 1 179 ? 13.916 3.961 -4.660 1.00 28.47 169 TYR A CA 1
ATOM 2655 C C . TYR A 1 179 ? 13.785 4.699 -5.989 1.00 28.02 169 TYR A C 1
ATOM 2656 O O . TYR A 1 179 ? 14.780 5.133 -6.568 1.00 27.09 169 TYR A O 1
ATOM 2674 N N . TYR A 1 180 ? 12.550 4.839 -6.463 1.00 30.29 170 TYR A N 1
ATOM 2675 C CA . TYR A 1 180 ? 12.281 5.479 -7.748 1.00 32.51 170 TYR A CA 1
ATOM 2676 C C . TYR A 1 180 ? 12.009 6.974 -7.602 1.00 33.77 170 TYR A C 1
ATOM 2677 O O . TYR A 1 180 ? 11.550 7.620 -8.544 1.00 35.26 170 TYR A O 1
ATOM 2695 N N . ASP A 1 181 ? 12.298 7.517 -6.421 1.00 36.67 171 ASP A N 1
ATOM 2696 C CA . ASP A 1 181 ? 12.118 8.942 -6.152 1.00 40.58 171 ASP A CA 1
ATOM 2697 C C . ASP A 1 181 ? 10.690 9.395 -6.451 1.00 41.24 171 ASP A C 1
ATOM 2698 O O . ASP A 1 181 ? 10.471 10.505 -6.938 1.00 42.28 171 ASP A O 1
ATOM 2707 N N . LEU A 1 182 ? 9.722 8.533 -6.158 1.00 33.99 172 LEU A N 1
ATOM 2708 C CA . LEU A 1 182 ? 8.318 8.856 -6.390 1.00 32.62 172 LEU A CA 1
ATOM 2709 C C . LEU A 1 182 ? 7.713 9.562 -5.179 1.00 33.03 172 LEU A C 1
ATOM 2710 O O . LEU A 1 182 ? 7.913 9.124 -4.046 1.00 33.86 172 LEU A O 1
ATOM 2726 N N . PRO A 1 183 ? 6.966 10.658 -5.408 1.00 38.09 173 PRO A N 1
ATOM 2727 C CA . PRO A 1 183 ? 6.276 11.297 -4.282 1.00 40.56 173 PRO A CA 1
ATOM 2728 C C . PRO A 1 183 ? 5.149 10.422 -3.746 1.00 41.56 173 PRO A C 1
ATOM 2729 O O . PRO A 1 183 ? 4.439 9.792 -4.529 1.00 41.88 173 PRO A O 1
ATOM 2740 N N . THR A 1 184 ? 4.993 10.380 -2.429 1.00 41.51 174 THR A N 1
ATOM 2741 C CA . THR A 1 184 ? 3.948 9.569 -1.819 1.00 39.15 174 THR A CA 1
ATOM 2742 C C . THR A 1 184 ? 2.568 10.139 -2.131 1.00 40.08 174 THR A C 1
ATOM 2743 O O . THR A 1 184 ? 2.253 11.267 -1.755 1.00 40.37 174 THR A O 1
ATOM 2754 N N . ILE A 1 185 ? 1.752 9.352 -2.824 1.00 36.59 175 ILE A N 1
ATOM 2755 C CA . ILE A 1 185 ? 0.382 9.744 -3.124 1.00 39.06 175 ILE A CA 1
ATOM 2756 C C . ILE A 1 185 ? -0.455 9.657 -1.853 1.00 37.22 175 ILE A C 1
ATOM 2757 O O . ILE A 1 185 ? -0.582 8.588 -1.256 1.00 32.88 175 ILE A O 1
ATOM 2773 N N . GLY A 1 186 ? -1.017 10.791 -1.443 1.00 51.49 176 GLY A N 1
ATOM 2774 C CA . GLY A 1 186 ? -1.822 10.862 -0.238 1.00 53.61 176 GLY A CA 1
ATOM 2775 C C . GLY A 1 186 ? -3.057 11.718 -0.436 1.00 58.28 176 GLY A C 1
ATOM 2776 O O . GLY A 1 186 ? -3.124 12.845 0.052 1.00 57.89 176 GLY A O 1
ATOM 2780 N N . ARG A 1 187 ? -4.037 11.181 -1.157 1.00 62.08 177 ARG A N 1
ATOM 2781 C CA . ARG A 1 187 ? -5.282 11.898 -1.412 1.00 63.54 177 ARG A CA 1
ATOM 2782 C C . ARG A 1 187 ? -6.235 11.781 -0.228 1.00 63.35 177 ARG A C 1
ATOM 2783 O O . ARG A 1 187 ? -6.485 12.756 0.483 1.00 64.22 177 ARG A O 1
ATOM 2804 N N . ALA A 1 188 ? -6.759 10.576 -0.026 1.00 58.55 178 ALA A N 1
ATOM 2805 C CA . ALA A 1 188 ? -7.772 10.325 0.994 1.00 59.30 178 ALA A CA 1
ATOM 2806 C C . ALA A 1 188 ? -7.188 9.630 2.223 1.00 59.28 178 ALA A C 1
ATOM 2807 O O . ALA A 1 188 ? -7.891 9.423 3.213 1.00 58.68 178 ALA A O 1
ATOM 2814 N N . HIS A 1 189 ? -5.908 9.272 2.154 1.00 64.99 179 HIS A N 1
ATOM 2815 C CA . HIS A 1 189 ? -5.237 8.573 3.248 1.00 64.12 179 HIS A CA 1
ATOM 2816 C C . HIS A 1 189 ? -5.976 7.290 3.614 1.00 59.87 179 HIS A C 1
ATOM 2817 O O . HIS A 1 189 ? -6.246 7.034 4.788 1.00 59.14 179 HIS A O 1
ATOM 2831 N N . ASP A 1 190 ? -6.305 6.494 2.601 1.00 41.82 180 ASP A N 1
ATOM 2832 C CA . ASP A 1 190 ? -7.033 5.248 2.808 1.00 37.41 180 ASP A CA 1
ATOM 2833 C C . ASP A 1 190 ? -6.540 4.167 1.848 1.00 28.88 180 ASP A C 1
ATOM 2834 O O . ASP A 1 190 ? -5.465 4.292 1.261 1.00 30.37 180 ASP A O 1
ATOM 2843 N N . ALA A 1 191 ? -7.328 3.107 1.704 1.00 28.17 181 ALA A N 1
ATOM 2844 C CA . ALA A 1 191 ? -6.975 1.974 0.853 1.00 25.33 181 ALA A CA 1
ATOM 2845 C C . ALA A 1 191 ? -6.689 2.382 -0.589 1.00 22.95 181 ALA A C 1
ATOM 2846 O O . ALA A 1 191 ? -5.853 1.774 -1.257 1.00 23.75 181 ALA A O 1
ATOM 2853 N N . MET A 1 192 ? -7.386 3.403 -1.072 1.00 20.76 182 MET A N 1
ATOM 2854 C CA . MET A 1 192 ? -7.247 3.813 -2.463 1.00 22.32 182 MET A CA 1
ATOM 2855 C C . MET A 1 192 ? -5.879 4.444 -2.712 1.00 24.26 182 MET A C 1
ATOM 2856 O O . MET A 1 192 ? -5.332 4.329 -3.806 1.00 22.34 182 MET A O 1
ATOM 2870 N N . ASP A 1 193 ? -5.324 5.104 -1.699 1.00 29.75 183 ASP A N 1
ATOM 2871 C CA . ASP A 1 193 ? -4.000 5.705 -1.827 1.00 31.64 183 ASP A CA 1
ATOM 2872 C C . ASP A 1 193 ? -2.934 4.634 -2.041 1.00 26.85 183 ASP A C 1
ATOM 2873 O O . ASP A 1 193 ? -1.986 4.838 -2.799 1.00 27.02 183 ASP A O 1
ATOM 2882 N N . ASP A 1 194 ? -3.090 3.495 -1.373 1.00 20.52 184 ASP A N 1
ATOM 2883 C CA . ASP A 1 194 ? -2.202 2.360 -1.594 1.00 21.79 184 ASP A CA 1
ATOM 2884 C C . ASP A 1 194 ? -2.283 1.888 -3.037 1.00 21.49 184 ASP A C 1
ATOM 2885 O O . ASP A 1 194 ? -1.262 1.639 -3.674 1.00 21.34 184 ASP A O 1
ATOM 2894 N N . CYS A 1 195 ? -3.506 1.769 -3.542 1.00 17.03 185 CYS A N 1
ATOM 2895 C CA . CYS A 1 195 ? -3.730 1.358 -4.919 1.00 30.37 185 CYS A CA 1
ATOM 2896 C C . CYS A 1 195 ? -3.032 2.289 -5.906 1.00 17.85 185 CYS A C 1
ATOM 2897 O O . CYS A 1 195 ? -2.370 1.832 -6.834 1.00 17.93 185 CYS A O 1
ATOM 2905 N N . LEU A 1 196 ? -3.180 3.594 -5.703 1.00 23.90 186 LEU A N 1
ATOM 2906 C CA . LEU A 1 196 ? -2.587 4.574 -6.604 1.00 26.43 186 LEU A CA 1
ATOM 2907 C C . LEU A 1 196 ? -1.061 4.547 -6.531 1.00 26.94 186 LEU A C 1
ATOM 2908 O O . LEU A 1 196 ? -0.383 4.642 -7.556 1.00 26.05 186 LEU A O 1
ATOM 2924 N N . ASN A 1 197 ? -0.521 4.415 -5.323 1.00 20.37 187 ASN A N 1
ATOM 2925 C CA . ASN A 1 197 ? 0.922 4.305 -5.149 1.00 21.59 187 ASN A CA 1
ATOM 2926 C C . ASN A 1 197 ? 1.475 3.061 -5.841 1.00 22.26 187 ASN A C 1
ATOM 2927 O O . ASN A 1 197 ? 2.431 3.142 -6.612 1.00 19.61 187 ASN A O 1
ATOM 2938 N N . ILE A 1 198 ? 0.862 1.915 -5.568 1.00 18.33 188 ILE A N 1
ATOM 2939 C CA . ILE A 1 198 ? 1.286 0.659 -6.177 1.00 20.66 188 ILE A CA 1
ATOM 2940 C C . ILE A 1 198 ? 1.167 0.732 -7.700 1.00 21.27 188 ILE A C 1
ATOM 2941 O O . ILE A 1 198 ? 2.047 0.260 -8.421 1.00 18.46 188 ILE A O 1
ATOM 2957 N N . ALA A 1 199 ? 0.080 1.328 -8.182 1.00 21.49 189 ALA A N 1
ATOM 2958 C CA . ALA A 1 199 ? -0.132 1.490 -9.620 1.00 22.46 189 ALA A CA 1
ATOM 2959 C C . ALA A 1 199 ? 0.962 2.351 -10.249 1.00 25.19 189 ALA A C 1
ATOM 2960 O O . ALA A 1 199 ? 1.450 2.054 -11.339 1.00 20.00 189 ALA A O 1
ATOM 2967 N N . THR A 1 200 ? 1.340 3.422 -9.561 1.00 24.44 190 THR A N 1
ATOM 2968 C CA . THR A 1 200 ? 2.360 4.329 -10.067 1.00 23.71 190 THR A CA 1
ATOM 2969 C C . THR A 1 200 ? 3.725 3.644 -10.074 1.00 23.30 190 THR A C 1
ATOM 2970 O O . THR A 1 200 ? 4.483 3.764 -11.036 1.00 24.77 190 THR A O 1
ATOM 2981 N N . ILE A 1 201 ? 4.026 2.921 -8.999 1.00 21.60 191 ILE A N 1
ATOM 2982 C CA . ILE A 1 201 ? 5.262 2.150 -8.902 1.00 21.41 191 ILE A CA 1
ATOM 2983 C C . ILE A 1 201 ? 5.305 1.082 -9.991 1.00 20.91 191 ILE A C 1
ATOM 2984 O O . ILE A 1 201 ? 6.325 0.904 -10.660 1.00 21.94 191 ILE A O 1
ATOM 3000 N N . LEU A 1 202 ? 4.190 0.379 -10.159 1.00 21.53 192 LEU A N 1
ATOM 3001 C CA . LEU A 1 202 ? 4.073 -0.670 -11.165 1.00 23.66 192 LEU A CA 1
ATOM 3002 C C . LEU A 1 202 ? 4.408 -0.137 -12.552 1.00 22.95 192 LEU A C 1
ATOM 3003 O O . LEU A 1 202 ? 5.181 -0.743 -13.294 1.00 20.67 192 LEU A O 1
ATOM 3019 N N . GLN A 1 203 ? 3.814 1.002 -12.890 1.00 23.56 193 GLN A N 1
ATOM 3020 C CA . GLN A 1 203 ? 4.046 1.648 -14.175 1.00 25.37 193 GLN A CA 1
ATOM 3021 C C . GLN A 1 203 ? 5.523 1.981 -14.367 1.00 26.26 193 GLN A C 1
ATOM 3022 O O . GLN A 1 203 ? 6.097 1.714 -15.423 1.00 22.48 193 GLN A O 1
ATOM 3036 N N . ARG A 1 204 ? 6.131 2.566 -13.340 1.00 22.43 194 ARG A N 1
ATOM 3037 C CA . ARG A 1 204 ? 7.544 2.918 -13.391 1.00 23.17 194 ARG A CA 1
ATOM 3038 C C . ARG A 1 204 ? 8.410 1.682 -13.607 1.00 22.73 194 ARG A C 1
ATOM 3039 O O . ARG A 1 204 ? 9.290 1.676 -14.465 1.00 23.39 194 ARG A O 1
ATOM 3060 N N . MET A 1 205 ? 8.152 0.637 -12.827 1.00 24.05 195 MET A N 1
ATOM 3061 C CA . MET A 1 205 ? 8.925 -0.597 -12.918 1.00 23.53 195 MET A CA 1
ATOM 3062 C C . MET A 1 205 ? 8.848 -1.203 -14.318 1.00 23.37 195 MET A C 1
ATOM 3063 O O . MET A 1 205 ? 9.863 -1.632 -14.870 1.00 23.91 195 MET A O 1
ATOM 3077 N N . ILE A 1 206 ? 7.648 -1.229 -14.889 1.00 26.28 196 ILE A N 1
ATOM 3078 C CA . ILE A 1 206 ? 7.453 -1.754 -16.238 1.00 25.84 196 ILE A CA 1
ATOM 3079 C C . ILE A 1 206 ? 8.266 -0.954 -17.249 1.00 26.91 196 ILE A C 1
ATOM 3080 O O . ILE A 1 206 ? 8.899 -1.522 -18.139 1.00 29.08 196 ILE A O 1
ATOM 3096 N N . ASN A 1 207 ? 8.243 0.367 -17.110 1.00 28.20 197 ASN A N 1
ATOM 3097 C CA . ASN A 1 207 ? 8.970 1.237 -18.022 1.00 32.35 197 ASN A CA 1
ATOM 3098 C C . ASN A 1 207 ? 10.480 1.071 -17.878 1.00 31.43 197 ASN A C 1
ATOM 3099 O O . ASN A 1 207 ? 11.226 1.295 -18.830 1.00 27.23 197 ASN A O 1
ATOM 3110 N N . MET A 1 208 ? 10.924 0.675 -16.688 1.00 29.90 198 MET A N 1
ATOM 3111 C CA . MET A 1 208 ? 12.345 0.440 -16.438 1.00 29.06 198 MET A CA 1
ATOM 3112 C C . MET A 1 208 ? 12.753 -0.994 -16.777 1.00 27.67 198 MET A C 1
ATOM 3113 O O . MET A 1 208 ? 13.887 -1.398 -16.518 1.00 29.19 198 MET A O 1
ATOM 3127 N N . GLY A 1 209 ? 11.825 -1.763 -17.339 1.00 25.05 199 GLY A N 1
ATOM 3128 C CA . GLY A 1 209 ? 12.140 -3.077 -17.872 1.00 26.08 199 GLY A CA 1
ATOM 3129 C C . GLY A 1 209 ? 11.886 -4.250 -16.942 1.00 29.30 199 GLY A C 1
ATOM 3130 O O . GLY A 1 209 ? 12.341 -5.361 -17.211 1.00 32.51 199 GLY A O 1
ATOM 3134 N N . ALA A 1 210 ? 11.160 -4.021 -15.852 1.00 30.20 200 ALA A N 1
ATOM 3135 C CA . ALA A 1 210 ? 10.840 -5.102 -14.927 1.00 29.21 200 ALA A CA 1
ATOM 3136 C C . ALA A 1 210 ? 9.953 -6.144 -15.605 1.00 28.69 200 ALA A C 1
ATOM 3137 O O . ALA A 1 210 ? 9.069 -5.799 -16.388 1.00 29.44 200 ALA A O 1
ATOM 3144 N N . LYS A 1 211 ? 10.202 -7.416 -15.305 1.00 32.53 201 LYS A N 1
ATOM 3145 C CA . LYS A 1 211 ? 9.396 -8.512 -15.835 1.00 34.32 201 LYS A CA 1
ATOM 3146 C C . LYS A 1 211 ? 8.182 -8.748 -14.944 1.00 33.18 201 LYS A C 1
ATOM 3147 O O . LYS A 1 211 ? 8.209 -9.608 -14.064 1.00 33.81 201 LYS A O 1
ATOM 3166 N N . VAL A 1 212 ? 7.119 -7.987 -15.172 1.00 30.50 202 VAL A N 1
ATOM 3167 C CA . VAL A 1 212 ? 5.938 -8.072 -14.324 1.00 29.31 202 VAL A CA 1
ATOM 3168 C C . VAL A 1 212 ? 4.997 -9.190 -14.765 1.00 28.58 202 VAL A C 1
ATOM 3169 O O . VAL A 1 212 ? 4.393 -9.127 -15.834 1.00 31.40 202 VAL A O 1
ATOM 3182 N N . THR A 1 213 ? 4.881 -10.211 -13.922 1.00 26.95 203 THR A N 1
ATOM 3183 C CA . THR A 1 213 ? 3.947 -11.305 -14.147 1.00 27.14 203 THR A CA 1
ATOM 3184 C C . THR A 1 213 ? 3.673 -11.998 -12.815 1.00 25.23 203 THR A C 1
ATOM 3185 O O . THR A 1 213 ? 4.300 -11.675 -11.806 1.00 21.65 203 THR A O 1
ATOM 3196 N N . VAL A 1 214 ? 2.717 -12.922 -12.810 1.00 24.06 204 VAL A N 1
ATOM 3197 C CA . VAL A 1 214 ? 2.396 -13.701 -11.616 1.00 22.16 204 VAL A CA 1
ATOM 3198 C C . VAL A 1 214 ? 3.640 -14.390 -11.058 1.00 19.65 204 VAL A C 1
ATOM 3199 O O . VAL A 1 214 ? 4.351 -15.080 -11.787 1.00 18.26 204 VAL A O 1
ATOM 3212 N N . ASN A 1 215 ? 3.899 -14.194 -9.765 1.00 20.68 205 ASN A N 1
ATOM 3213 C CA . ASN A 1 215 ? 5.054 -14.804 -9.109 1.00 19.42 205 ASN A CA 1
ATOM 3214 C C . ASN A 1 215 ? 4.690 -15.547 -7.823 1.00 20.72 205 ASN A C 1
ATOM 3215 O O . ASN A 1 215 ? 5.554 -16.152 -7.186 1.00 19.34 205 ASN A O 1
ATOM 3226 N N . GLU A 1 216 ? 3.417 -15.500 -7.440 1.00 20.26 206 GLU A N 1
ATOM 3227 C CA . GLU A 1 216 ? 2.960 -16.221 -6.257 1.00 18.99 206 GLU A CA 1
ATOM 3228 C C . GLU A 1 216 ? 1.637 -16.936 -6.509 1.00 18.71 206 GLU A C 1
ATOM 3229 O O . GLU A 1 216 ? 0.699 -16.367 -7.065 1.00 20.27 206 GLU A O 1
ATOM 3241 N N . LEU A 1 217 ? 1.593 -18.201 -6.096 1.00 20.66 207 LEU A N 1
ATOM 3242 C CA . LEU A 1 217 ? 0.437 -19.067 -6.293 1.00 20.61 207 LEU A CA 1
ATOM 3243 C C . LEU A 1 217 ? 0.031 -19.689 -4.968 1.00 22.16 207 LEU A C 1
ATOM 3244 O O . LEU A 1 217 ? 0.885 -20.144 -4.211 1.00 23.22 207 LEU A O 1
ATOM 3260 N N . LEU A 1 218 ? -1.269 -19.714 -4.691 1.00 22.55 208 LEU A N 1
ATOM 3261 C CA . LEU A 1 218 ? -1.765 -20.300 -3.451 1.00 23.19 208 LEU A CA 1
ATOM 3262 C C . LEU A 1 218 ? -2.082 -21.779 -3.656 1.00 25.01 208 LEU A C 1
ATOM 3263 O O . LEU A 1 218 ? -2.808 -22.157 -4.576 1.00 27.63 208 LEU A O 1
ATOM 3279 N N . THR A 1 219 ? -1.521 -22.599 -2.774 1.00 20.50 209 THR A N 1
ATOM 3280 C CA . THR A 1 219 ? -1.505 -24.050 -2.922 1.00 22.18 209 THR A CA 1
ATOM 3281 C C . THR A 1 219 ? -2.041 -24.722 -1.660 1.00 19.94 209 THR A C 1
ATOM 3282 O O . THR A 1 219 ? -1.947 -24.160 -0.574 1.00 20.99 209 THR A O 1
ATOM 3293 N N . CYS A 1 220 ? -2.587 -25.928 -1.800 1.00 20.31 210 CYS A N 1
ATOM 3294 C CA . CYS A 1 220 ? -3.277 -26.583 -0.687 1.00 19.88 210 CYS A CA 1
ATOM 3295 C C . CYS A 1 220 ? -2.344 -27.328 0.275 1.00 21.18 210 CYS A C 1
ATOM 3296 O O . CYS A 1 220 ? -2.660 -27.463 1.456 1.00 23.76 210 CYS A O 1
ATOM 3303 N N . CYS A 1 221 ? -1.206 -27.809 -0.223 1.00 21.16 211 CYS A N 1
ATOM 3304 C CA . CYS A 1 221 ? -0.266 -28.564 0.604 1.00 22.61 211 CYS A CA 1
ATOM 3305 C C . CYS A 1 221 ? 1.177 -28.122 0.388 1.00 23.38 211 CYS A C 1
ATOM 3306 O O . CYS A 1 221 ? 1.548 -27.662 -0.692 1.00 22.85 211 CYS A O 1
ATOM 3314 N N . ALA A 1 222 ? 1.985 -28.275 1.433 1.00 20.77 212 ALA A N 1
ATOM 3315 C CA . ALA A 1 222 ? 3.397 -27.924 1.385 1.00 22.26 212 ALA A CA 1
ATOM 3316 C C . ALA A 1 222 ? 4.189 -28.829 2.318 1.00 24.03 212 ALA A C 1
ATOM 3317 O O . ALA A 1 222 ? 3.782 -29.070 3.454 1.00 18.89 212 ALA A O 1
ATOM 3324 N N . SER A 1 223 ? 5.325 -29.324 1.836 1.00 21.47 213 SER A N 1
ATOM 3325 C CA . SER A 1 223 ? 6.129 -30.273 2.598 1.00 22.65 213 SER A CA 1
ATOM 3326 C C . SER A 1 223 ? 6.623 -29.690 3.921 1.00 22.18 213 SER A C 1
ATOM 3327 O O . SER A 1 223 ? 6.888 -30.432 4.866 1.00 21.12 213 SER A O 1
ATOM 3335 N N . TRP A 1 224 ? 6.742 -28.365 3.987 1.00 20.37 214 TRP A N 1
ATOM 3336 C CA . TRP A 1 224 ? 7.265 -27.708 5.182 1.00 22.38 214 TRP A CA 1
ATOM 3337 C C . TRP A 1 224 ? 6.182 -27.468 6.238 1.00 23.74 214 TRP A C 1
ATOM 3338 O O . TRP A 1 224 ? 6.417 -26.771 7.226 1.00 25.35 214 TRP A O 1
ATOM 3359 N N . ARG A 1 225 ? 5.007 -28.058 6.032 1.00 22.21 215 ARG A N 1
ATOM 3360 C CA . ARG A 1 225 ? 3.956 -28.071 7.048 1.00 19.71 215 ARG A CA 1
ATOM 3361 C C . ARG A 1 225 ? 3.732 -29.488 7.576 1.00 19.94 215 ARG A C 1
ATOM 3362 O O . ARG A 1 225 ? 2.831 -29.720 8.383 1.00 21.88 215 ARG A O 1
ATOM 3383 N N . ARG A 1 226 ? 4.559 -30.430 7.131 1.00 20.38 216 ARG A N 1
ATOM 3384 C CA . ARG A 1 226 ? 4.436 -31.820 7.560 1.00 21.24 216 ARG A CA 1
ATOM 3385 C C . ARG A 1 226 ? 4.877 -31.990 9.009 1.00 22.51 216 ARG A C 1
ATOM 3386 O O . ARG A 1 226 ? 4.334 -32.821 9.735 1.00 26.49 216 ARG A O 1
ATOM 3407 N N . GLN A 1 227 ? 5.867 -31.203 9.420 1.00 26.79 217 GLN A N 1
ATOM 3408 C CA . GLN A 1 227 ? 6.329 -31.205 10.802 1.00 29.70 217 GLN A CA 1
ATOM 3409 C C . GLN A 1 227 ? 5.661 -30.063 11.557 1.00 27.51 217 GLN A C 1
ATOM 3410 O O . GLN A 1 227 ? 5.493 -28.977 11.006 1.00 29.06 217 GLN A O 1
ATOM 3424 N N . PRO A 1 228 ? 5.272 -30.302 12.821 1.00 22.02 218 PRO A N 1
ATOM 3425 C CA . PRO A 1 228 ? 4.642 -29.226 13.595 1.00 21.36 218 PRO A CA 1
ATOM 3426 C C . PRO A 1 228 ? 5.571 -28.037 13.830 1.00 21.34 218 PRO A C 1
ATOM 3427 O O . PRO A 1 228 ? 6.776 -28.212 14.006 1.00 22.17 218 PRO A O 1
ATOM 3438 N N . LEU A 1 229 ? 5.002 -26.838 13.816 1.00 20.47 219 LEU A N 1
ATOM 3439 C CA . LEU A 1 229 ? 5.748 -25.620 14.101 1.00 23.31 219 LEU A CA 1
ATOM 3440 C C . LEU A 1 229 ? 6.25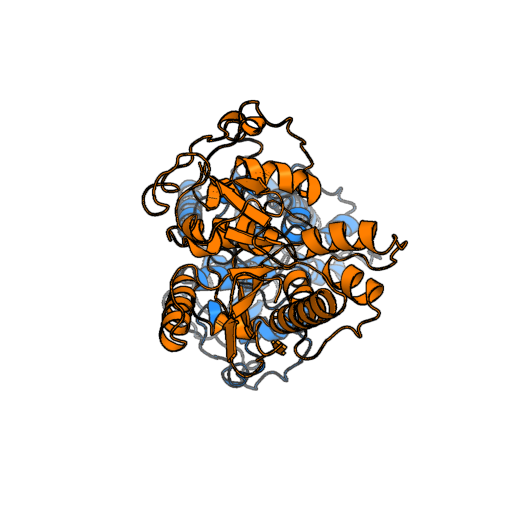1 -25.608 15.542 1.00 23.71 219 LEU A C 1
ATOM 3441 O O . LEU A 1 229 ? 5.528 -25.988 16.460 1.00 21.44 219 LEU A O 1
ATOM 3457 N N . VAL A 1 230 ? 7.492 -25.172 15.738 1.00 24.53 220 VAL A N 1
ATOM 3458 C CA . VAL A 1 230 ? 8.009 -24.964 17.084 1.00 30.39 220 VAL A CA 1
ATOM 3459 C C . VAL A 1 230 ? 7.389 -23.689 17.649 1.00 29.88 220 VAL A C 1
ATOM 3460 O O . VAL A 1 230 ? 7.641 -22.589 17.157 1.00 27.64 220 VAL A O 1
ATOM 3473 N N . TYR A 1 231 ? 6.576 -23.851 18.688 1.00 35.97 221 TYR A N 1
ATOM 3474 C CA . TYR A 1 231 ? 5.757 -22.764 19.209 1.00 35.57 221 TYR A CA 1
ATOM 3475 C C . TYR A 1 231 ? 6.579 -21.673 19.895 1.00 35.62 221 TYR A C 1
ATOM 3476 O O . TYR A 1 231 ? 7.391 -21.949 20.777 1.00 35.78 221 TYR A O 1
ATOM 3494 N N . ASN A 1 232 ? 6.356 -20.433 19.466 1.00 33.21 222 ASN A N 1
ATOM 3495 C CA . ASN A 1 232 ? 6.919 -19.255 20.115 1.00 32.16 222 ASN A CA 1
ATOM 3496 C C . ASN A 1 232 ? 5.842 -18.602 20.970 1.00 31.94 222 ASN A C 1
ATOM 3497 O O . ASN A 1 232 ? 4.900 -18.013 20.446 1.00 31.43 222 ASN A O 1
ATOM 3508 N N . LYS A 1 233 ? 5.998 -18.699 22.285 1.00 35.46 223 LYS A N 1
ATOM 3509 C CA . LYS A 1 233 ? 4.959 -18.281 23.223 1.00 37.53 223 LYS A CA 1
ATOM 3510 C C . LYS A 1 233 ? 4.639 -16.787 23.137 1.00 35.30 223 LYS A C 1
ATOM 3511 O O . LYS A 1 233 ? 3.587 -16.346 23.599 1.00 35.26 223 LYS A O 1
ATOM 3530 N N . GLU A 1 234 ? 5.542 -16.016 22.537 1.00 33.22 224 GLU A N 1
ATOM 3531 C CA . GLU A 1 234 ? 5.389 -14.566 22.448 1.00 33.12 224 GLU A CA 1
ATOM 3532 C C . GLU A 1 234 ? 5.029 -14.109 21.036 1.00 24.96 224 GLU A C 1
ATOM 3533 O O . GLU A 1 234 ? 5.268 -12.959 20.676 1.00 22.31 224 GLU A O 1
ATOM 3545 N N . TRP A 1 235 ? 4.444 -15.001 20.244 1.00 24.12 225 TRP A N 1
ATOM 3546 C CA . TRP A 1 235 ? 4.156 -14.695 18.845 1.00 22.73 225 TRP A CA 1
ATOM 3547 C C . TRP A 1 235 ? 3.127 -13.574 18.682 1.00 23.54 225 TRP A C 1
ATOM 3548 O O . TRP A 1 235 ? 3.099 -12.901 17.651 1.00 25.06 225 TRP A O 1
ATOM 3569 N N . ARG A 1 236 ? 2.294 -13.359 19.695 1.00 21.56 226 ARG A N 1
ATOM 3570 C CA . ARG A 1 236 ? 1.206 -12.389 19.581 1.00 19.92 226 ARG A CA 1
ATOM 3571 C C . ARG A 1 236 ? 1.690 -10.939 19.572 1.00 21.12 226 ARG A C 1
ATOM 3572 O O . ARG A 1 236 ? 0.941 -10.036 19.197 1.00 26.19 226 ARG A O 1
ATOM 3593 N N . SER A 1 237 ? 2.938 -10.718 19.977 1.00 20.29 227 SER A N 1
ATOM 3594 C CA . SER A 1 237 ? 3.498 -9.370 20.043 1.00 23.20 227 SER A CA 1
ATOM 3595 C C . SER A 1 237 ? 4.503 -9.115 18.917 1.00 26.69 227 SER A C 1
ATOM 3596 O O . SER A 1 237 ? 5.263 -8.148 18.962 1.00 31.18 227 SER A O 1
ATOM 3604 N N . SER A 1 238 ? 4.491 -9.978 17.904 1.00 24.42 228 SER A N 1
ATOM 3605 C CA . SER A 1 238 ? 5.448 -9.890 16.805 1.00 25.59 228 SER A CA 1
ATOM 3606 C C . SER A 1 238 ? 4.825 -10.308 15.479 1.00 26.64 228 SER A C 1
ATOM 3607 O O . SER A 1 238 ? 4.391 -11.449 15.313 1.00 23.74 228 SER A O 1
ATOM 3615 N N . PHE A 1 239 ? 4.797 -9.375 14.534 1.00 32.64 229 PHE A N 1
ATOM 3616 C CA . PHE A 1 239 ? 4.225 -9.631 13.220 1.00 32.29 229 PHE A CA 1
ATOM 3617 C C . PHE A 1 239 ? 4.965 -10.760 12.508 1.00 29.57 229 PHE A C 1
ATOM 3618 O O . PHE A 1 239 ? 4.348 -11.605 11.863 1.00 28.12 229 PHE A O 1
ATOM 3635 N N . MET A 1 240 ? 6.287 -10.779 12.637 1.00 31.10 230 MET A N 1
ATOM 3636 C CA . MET A 1 240 ? 7.091 -11.814 11.999 1.00 31.70 230 MET A CA 1
ATOM 3637 C C . MET A 1 240 ? 6.793 -13.190 12.585 1.00 33.22 230 MET A C 1
ATOM 3638 O O . MET A 1 240 ? 6.490 -14.131 11.851 1.00 32.22 230 MET A O 1
ATOM 3652 N N . ASP A 1 241 ? 6.881 -13.303 13.906 1.00 29.59 231 ASP A N 1
ATOM 3653 C CA . ASP A 1 241 ? 6.606 -14.565 14.582 1.00 30.70 231 ASP A CA 1
ATOM 3654 C C . ASP A 1 241 ? 5.172 -15.023 14.319 1.00 26.34 231 ASP A C 1
ATOM 3655 O O . ASP A 1 241 ? 4.915 -16.213 14.139 1.00 22.90 231 ASP A O 1
ATOM 3664 N N . ALA A 1 242 ? 4.243 -14.072 14.289 1.00 24.53 232 ALA A N 1
ATOM 3665 C CA . ALA A 1 242 ? 2.839 -14.379 14.036 1.00 22.39 232 ALA A CA 1
ATOM 3666 C C . ALA A 1 242 ? 2.634 -14.947 12.633 1.00 20.26 232 ALA A C 1
ATOM 3667 O O . ALA A 1 242 ? 1.729 -15.750 12.406 1.00 16.85 232 ALA A O 1
ATOM 3674 N N . GLY A 1 243 ? 3.474 -14.521 11.694 1.00 21.67 233 GLY A N 1
ATOM 3675 C CA . GLY A 1 243 ? 3.395 -15.001 10.326 1.00 19.76 233 GLY A CA 1
ATOM 3676 C C . GLY A 1 243 ? 3.575 -16.505 10.244 1.00 19.99 233 GLY A C 1
ATOM 3677 O O . GLY A 1 243 ? 2.927 -17.172 9.438 1.00 15.56 233 GLY A O 1
ATOM 3681 N N . LYS A 1 244 ? 4.449 -17.043 11.088 1.00 17.15 234 LYS A N 1
ATOM 3682 C CA . LYS A 1 244 ? 4.693 -18.479 11.115 1.00 21.40 234 LYS A CA 1
ATOM 3683 C C . LYS A 1 244 ? 3.432 -19.216 11.552 1.00 19.82 234 LYS A C 1
ATOM 3684 O O . LYS A 1 244 ? 3.144 -20.312 11.069 1.00 19.23 234 LYS A O 1
ATOM 3703 N N . ILE A 1 245 ? 2.683 -18.605 12.465 1.00 17.18 235 ILE A N 1
ATOM 3704 C CA . ILE A 1 245 ? 1.433 -19.182 12.946 1.00 17.57 235 ILE A CA 1
ATOM 3705 C C . ILE A 1 245 ? 0.376 -19.127 11.847 1.00 17.18 235 ILE A C 1
ATOM 3706 O O . ILE A 1 245 ? -0.293 -20.124 11.579 1.00 19.32 235 ILE A O 1
ATOM 3722 N N . PHE A 1 246 ? 0.234 -17.964 11.214 1.00 17.79 236 PHE A N 1
ATOM 3723 C CA . PHE A 1 246 ? -0.721 -17.790 10.123 1.00 19.56 236 PHE A CA 1
ATOM 3724 C C . PHE A 1 246 ? -0.492 -18.827 9.028 1.00 14.45 236 PHE A C 1
ATOM 3725 O O . PHE A 1 246 ? -1.442 -19.368 8.462 1.00 14.19 236 PHE A O 1
ATOM 3742 N N . GLU A 1 247 ? 0.778 -19.102 8.743 1.00 14.89 237 GLU A N 1
ATOM 3743 C CA . GLU A 1 247 ? 1.158 -20.046 7.698 1.00 16.31 237 GLU A CA 1
ATOM 3744 C C . GLU A 1 247 ? 0.609 -21.449 7.944 1.00 16.12 237 GLU A C 1
ATOM 3745 O O . GLU A 1 247 ? 0.308 -22.175 6.997 1.00 16.20 237 GLU A O 1
ATOM 3757 N N . ARG A 1 248 ? 0.483 -21.828 9.213 1.00 15.51 238 ARG A N 1
ATOM 3758 C CA . ARG A 1 248 ? -0.015 -23.155 9.567 1.00 15.81 238 ARG A CA 1
ATOM 3759 C C . ARG A 1 248 ? -1.537 -23.176 9.689 1.00 15.37 238 ARG A C 1
ATOM 3760 O O . ARG A 1 248 ? -2.179 -24.149 9.302 1.00 15.92 238 ARG A O 1
ATOM 3781 N N . VAL A 1 249 ? -2.105 -22.104 10.232 1.00 14.97 239 VAL A N 1
ATOM 3782 C CA . VAL A 1 249 ? -3.545 -22.030 10.459 1.00 15.83 239 VAL A CA 1
ATOM 3783 C C . VAL A 1 249 ? -4.328 -21.903 9.153 1.00 17.10 239 VAL A C 1
ATOM 3784 O O . VAL A 1 249 ? -5.343 -22.570 8.967 1.00 20.07 239 VAL A O 1
ATOM 3797 N N . LEU A 1 250 ? -3.863 -21.037 8.259 1.00 15.80 240 LEU A N 1
ATOM 3798 C CA . LEU A 1 250 ? -4.541 -20.830 6.985 1.00 14.68 240 LEU A CA 1
ATOM 3799 C C . LEU A 1 250 ? -4.337 -22.036 6.067 1.00 14.03 240 LEU A C 1
ATOM 3800 O O . LEU A 1 250 ? -3.235 -22.574 5.988 1.00 14.64 240 LEU A O 1
ATOM 3816 N N . PRO A 1 251 ? -5.402 -22.467 5.369 1.00 17.78 241 PRO A N 1
ATOM 3817 C CA . PRO A 1 251 ? -5.314 -23.694 4.569 1.00 19.83 241 PRO A CA 1
ATOM 3818 C C . PRO A 1 251 ? -4.382 -23.600 3.364 1.00 17.69 241 PRO A C 1
ATOM 3819 O O . PRO A 1 251 ? -3.707 -24.587 3.068 1.00 15.41 241 PRO A O 1
ATOM 3830 N N . LEU A 1 252 ? -4.343 -22.453 2.690 1.00 17.55 242 LEU A N 1
ATOM 3831 C CA . LEU A 1 252 ? -3.538 -22.321 1.478 1.00 14.57 242 LEU A CA 1
ATOM 3832 C C . LEU A 1 252 ? -2.177 -21.702 1.763 1.00 15.87 242 LEU A C 1
ATOM 3833 O O . LEU A 1 252 ? -2.049 -20.776 2.562 1.00 16.99 242 LEU A O 1
ATOM 3849 N N . VAL A 1 253 ? -1.172 -22.231 1.076 1.00 14.78 243 VAL A N 1
ATOM 3850 C CA . VAL A 1 253 ? 0.218 -21.831 1.242 1.00 16.26 243 VAL A CA 1
ATOM 3851 C C . VAL A 1 253 ? 0.684 -21.026 0.035 1.00 17.81 243 VAL A C 1
ATOM 3852 O O . VAL A 1 253 ? 0.267 -21.290 -1.090 1.00 19.02 243 VAL A O 1
ATOM 3865 N N . VAL A 1 254 ? 1.545 -20.042 0.271 1.00 20.21 244 VAL A N 1
ATOM 3866 C CA . VAL A 1 254 ? 2.182 -19.318 -0.821 1.00 18.87 244 VAL A CA 1
ATOM 3867 C C . VAL A 1 254 ? 3.230 -20.189 -1.500 1.00 23.07 244 VAL A C 1
ATOM 3868 O O . VAL A 1 254 ? 4.141 -20.702 -0.851 1.00 25.89 244 VAL A O 1
ATOM 3881 N N . THR A 1 255 ? 3.090 -20.341 -2.812 1.00 19.86 245 THR A N 1
ATOM 3882 C CA . THR A 1 255 ? 4.083 -21.013 -3.638 1.00 21.38 245 THR A CA 1
ATOM 3883 C C . THR A 1 255 ? 4.683 -19.971 -4.567 1.00 21.44 245 THR A C 1
ATOM 3884 O O . THR A 1 255 ? 3.959 -19.178 -5.168 1.00 20.20 245 THR A O 1
ATOM 3895 N N . THR A 1 256 ? 6.006 -19.968 -4.669 1.00 19.50 246 THR A N 1
ATOM 3896 C CA . THR A 1 256 ? 6.709 -19.002 -5.499 1.00 20.45 246 THR A CA 1
ATOM 3897 C C . THR A 1 256 ? 7.066 -19.619 -6.846 1.00 21.55 246 THR A C 1
ATOM 3898 O O . THR A 1 256 ? 7.532 -20.757 -6.917 1.00 24.08 246 THR A O 1
ATOM 3909 N N . ILE A 1 257 ? 6.837 -18.858 -7.911 1.00 17.15 247 ILE A N 1
ATOM 3910 C CA . ILE A 1 257 ? 7.190 -19.285 -9.261 1.00 19.08 247 ILE A CA 1
ATOM 3911 C C . ILE A 1 257 ? 8.016 -18.184 -9.920 1.00 21.08 247 ILE A C 1
ATOM 3912 O O . ILE A 1 257 ? 7.641 -17.012 -9.888 1.00 20.54 247 ILE A O 1
ATOM 3928 N N . ARG A 1 258 ? 9.156 -18.552 -10.497 1.00 24.50 248 ARG A N 1
ATOM 3929 C CA . ARG A 1 258 ? 10.076 -17.551 -11.017 1.00 31.47 248 ARG A CA 1
ATOM 3930 C C . ARG A 1 258 ? 9.514 -16.928 -12.286 1.00 31.43 248 ARG A C 1
ATOM 3931 O O . ARG A 1 258 ? 8.693 -17.533 -12.975 1.00 28.56 248 ARG A O 1
ATOM 3952 N N . ALA A 1 259 ? 9.954 -15.709 -12.577 1.00 47.64 249 ALA A N 1
ATOM 3953 C CA . ALA A 1 259 ? 9.486 -14.986 -13.751 1.00 51.35 249 ALA A CA 1
ATOM 3954 C C . ALA A 1 259 ? 9.769 -15.775 -15.023 1.00 56.49 249 ALA A C 1
ATOM 3955 O O . ALA A 1 259 ? 10.898 -16.208 -15.257 1.00 55.37 249 ALA A O 1
ATOM 3962 N N . GLY A 1 260 ? 8.733 -15.964 -15.835 1.00 62.19 250 GLY A N 1
ATOM 3963 C CA . GLY A 1 260 ? 8.865 -16.646 -17.110 1.00 63.08 250 GLY A CA 1
ATOM 3964 C C . GLY A 1 260 ? 8.473 -18.111 -17.051 1.00 62.81 250 GLY A C 1
ATOM 3965 O O . GLY A 1 260 ? 8.496 -18.808 -18.068 1.00 63.97 250 GLY A O 1
ATOM 3969 N N . ASP A 1 261 ? 8.115 -18.580 -15.858 1.00 49.60 251 ASP A N 1
ATOM 3970 C CA . ASP A 1 261 ? 7.651 -19.953 -15.671 1.00 46.69 251 ASP A CA 1
ATOM 3971 C C . ASP A 1 261 ? 6.133 -20.000 -15.637 1.00 39.47 251 ASP A C 1
ATOM 3972 O O . ASP A 1 261 ? 5.528 -21.028 -15.945 1.00 40.73 251 ASP A O 1
ATOM 3981 N N . PHE A 1 262 ? 5.519 -18.888 -15.249 1.00 33.28 252 PHE A N 1
ATOM 3982 C CA . PHE A 1 262 ? 4.067 -18.808 -15.207 1.00 32.35 252 PHE A CA 1
ATOM 3983 C C . PHE A 1 262 ? 3.485 -18.782 -16.613 1.00 33.19 252 PHE A C 1
ATOM 3984 O O . PHE A 1 262 ? 4.047 -18.167 -17.523 1.00 32.17 252 PHE A O 1
ATOM 4001 N N . ARG A 1 263 ? 2.355 -19.460 -16.778 1.00 35.80 253 ARG A N 1
ATOM 4002 C CA . ARG A 1 263 ? 1.634 -19.472 -18.042 1.00 38.81 253 ARG A CA 1
ATOM 4003 C C . ARG A 1 263 ? 0.137 -19.364 -17.769 1.00 36.79 253 ARG A C 1
ATOM 4004 O O . ARG A 1 263 ? -0.360 -19.886 -16.771 1.00 32.47 253 ARG A O 1
ATOM 4025 N N . LEU A 1 264 ? -0.566 -18.667 -18.657 1.00 37.46 254 LEU A N 1
ATOM 4026 C CA . LEU A 1 264 ? -1.984 -18.361 -18.479 1.00 38.64 254 LEU A CA 1
ATOM 4027 C C . LEU A 1 264 ? -2.835 -19.593 -18.193 1.00 36.89 254 LEU A C 1
ATOM 4028 O O . LEU A 1 264 ? -3.810 -19.521 -17.445 1.00 36.99 254 LEU A O 1
ATOM 4044 N N . GLU A 1 265 ? -2.457 -20.720 -18.784 1.00 43.36 255 GLU A N 1
ATOM 4045 C CA . GLU A 1 265 ? -3.205 -21.963 -18.635 1.00 45.21 255 GLU A CA 1
ATOM 4046 C C . GLU A 1 265 ? -3.202 -22.488 -17.198 1.00 42.49 255 GLU A C 1
ATOM 4047 O O . GLU A 1 265 ? -3.943 -23.414 -16.869 1.00 42.71 255 GLU A O 1
ATOM 4059 N N . MET A 1 266 ? -2.372 -21.898 -16.345 1.00 36.82 256 MET A N 1
ATOM 4060 C CA . MET A 1 266 ? -2.281 -22.319 -14.951 1.00 35.02 256 MET A CA 1
ATOM 4061 C C . MET A 1 266 ? -3.471 -21.832 -14.129 1.00 29.73 256 MET A C 1
ATOM 4062 O O . MET A 1 266 ? -3.668 -22.267 -12.995 1.00 25.51 256 MET A O 1
ATOM 4076 N N . TYR A 1 267 ? -4.260 -20.929 -14.699 1.00 30.48 257 TYR A N 1
ATOM 4077 C CA . TYR A 1 267 ? -5.396 -20.360 -13.983 1.00 28.63 257 TYR A CA 1
ATOM 4078 C C . TYR A 1 267 ? -6.405 -21.433 -13.593 1.00 27.31 257 TYR A C 1
ATOM 4079 O O . TYR A 1 267 ? -6.826 -22.236 -14.423 1.00 30.11 257 TYR A O 1
ATOM 4097 N N . GLY A 1 268 ? -6.774 -21.447 -12.317 1.00 27.47 258 GLY A N 1
ATOM 4098 C CA . GLY A 1 268 ? -7.850 -22.296 -11.839 1.00 28.12 258 GLY A CA 1
ATOM 4099 C C . GLY A 1 268 ? -7.457 -23.727 -11.518 1.00 26.32 258 GLY A C 1
ATOM 4100 O O . GLY A 1 268 ? -8.327 -24.557 -11.265 1.00 25.96 258 GLY A O 1
ATOM 4104 N N . VAL A 1 269 ? -6.158 -24.020 -11.532 1.00 25.54 259 VAL A N 1
ATOM 4105 C CA . VAL A 1 269 ? -5.665 -25.355 -11.197 1.00 28.39 259 VAL A CA 1
ATOM 4106 C C . VAL A 1 269 ? -4.535 -25.292 -10.159 1.00 31.31 259 VAL A C 1
ATOM 4107 O O . VAL A 1 269 ? -3.538 -24.594 -10.345 1.00 31.00 259 VAL A O 1
ATOM 4120 N N . CYS A 1 270 ? -4.712 -26.027 -9.063 1.00 31.55 260 CYS A N 1
ATOM 4121 C CA . CYS A 1 270 ? -3.744 -26.054 -7.968 1.00 30.20 260 CYS A CA 1
ATOM 4122 C C . CYS A 1 270 ? -2.433 -26.692 -8.425 1.00 30.30 260 CYS A C 1
ATOM 4123 O O . CYS A 1 270 ? -2.439 -27.731 -9.081 1.00 28.68 260 CYS A O 1
ATOM 4130 N N . ARG A 1 271 ? -1.312 -26.064 -8.085 1.00 37.17 261 ARG A N 1
ATOM 4131 C CA . ARG A 1 271 ? -0.003 -26.549 -8.516 1.00 39.23 261 ARG A CA 1
ATOM 4132 C C . ARG A 1 271 ? 0.385 -27.857 -7.831 1.00 38.57 261 ARG A C 1
ATOM 4133 O O . ARG A 1 271 ? 1.218 -28.604 -8.345 1.00 42.17 261 ARG A O 1
ATOM 4154 N N . TYR A 1 272 ? -0.212 -28.134 -6.676 1.00 32.99 262 TYR A N 1
ATOM 4155 C CA . TYR A 1 272 ? 0.108 -29.349 -5.935 1.00 32.53 262 TYR A CA 1
ATOM 4156 C C . TYR A 1 272 ? -0.759 -30.529 -6.376 1.00 31.95 262 TYR A C 1
ATOM 4157 O O . TYR A 1 272 ? -0.259 -31.488 -6.962 1.00 30.86 262 TYR A O 1
ATOM 4175 N N . CYS A 1 273 ? -2.057 -30.453 -6.099 1.00 32.31 263 CYS A N 1
ATOM 4176 C CA . CYS A 1 273 ? -2.965 -31.565 -6.371 1.00 34.59 263 CYS A CA 1
ATOM 4177 C C . CYS A 1 273 ? -3.425 -31.606 -7.829 1.00 35.41 263 CYS A C 1
ATOM 4178 O O . CYS A 1 273 ? -4.047 -32.579 -8.257 1.00 37.92 263 CYS A O 1
ATOM 4185 N N . ARG A 1 274 ? -3.122 -30.552 -8.584 1.00 36.84 264 ARG A N 1
ATOM 4186 C CA . ARG A 1 274 ? -3.447 -30.482 -10.011 1.00 40.80 264 ARG A CA 1
ATOM 4187 C C . ARG A 1 274 ? -4.954 -30.435 -10.272 1.00 39.68 264 ARG A C 1
ATOM 4188 O O . ARG A 1 274 ? -5.390 -30.546 -11.419 1.00 37.15 264 ARG A O 1
ATOM 4209 N N . LYS A 1 275 ? -5.745 -30.265 -9.217 1.00 36.57 265 LYS A N 1
ATOM 4210 C CA . LYS A 1 275 ? -7.199 -30.235 -9.349 1.00 36.69 265 LYS A CA 1
ATOM 4211 C C . LYS A 1 275 ? -7.700 -28.818 -9.596 1.00 33.32 265 LYS A C 1
ATOM 4212 O O . LYS A 1 275 ? -6.986 -27.845 -9.354 1.00 29.35 265 LYS A O 1
ATOM 4231 N N . GLY A 1 276 ? -8.932 -28.710 -10.081 1.00 32.65 266 GLY A N 1
ATOM 4232 C CA . GLY A 1 276 ? -9.565 -27.418 -10.252 1.00 29.87 266 GLY A CA 1
ATOM 4233 C C . GLY A 1 276 ? -9.781 -26.765 -8.902 1.00 27.36 266 GLY A C 1
ATOM 4234 O O . GLY A 1 276 ? -10.023 -27.452 -7.911 1.00 27.71 266 GLY A O 1
ATOM 4238 N N . MET A 1 277 ? -9.706 -25.438 -8.858 1.00 30.68 267 MET A N 1
ATOM 4239 C CA . MET A 1 277 ? -9.849 -24.704 -7.602 1.00 33.99 267 MET A CA 1
ATOM 4240 C C . MET A 1 277 ? -11.314 -24.594 -7.168 1.00 39.14 267 MET A C 1
ATOM 4241 O O . MET A 1 277 ? -11.653 -23.816 -6.276 1.00 40.34 267 MET A O 1
ATOM 4255 N N . ASP A 1 278 ? -12.172 -25.384 -7.807 1.00 48.32 268 ASP A N 1
ATOM 4256 C CA . ASP A 1 278 ? -13.549 -25.577 -7.360 1.00 51.25 268 ASP A CA 1
ATOM 4257 C C . ASP A 1 278 ? -13.622 -26.786 -6.429 1.00 49.72 268 ASP A C 1
ATOM 4258 O O . ASP A 1 278 ? -14.513 -26.879 -5.584 1.00 49.32 268 ASP A O 1
ATOM 4267 N N . VAL A 1 279 ? -12.679 -27.710 -6.599 1.00 45.02 269 VAL A N 1
ATOM 4268 C CA . VAL A 1 279 ? -12.562 -28.884 -5.737 1.00 42.70 269 VAL A CA 1
ATOM 4269 C C . VAL A 1 279 ? -11.514 -28.633 -4.655 1.00 41.36 269 VAL A C 1
ATOM 4270 O O . VAL A 1 279 ? -11.758 -28.870 -3.471 1.00 41.60 269 VAL A O 1
ATOM 4283 N N . CYS A 1 280 ? -10.346 -28.155 -5.071 1.00 35.25 270 CYS A N 1
ATOM 4284 C CA . CYS A 1 280 ? -9.289 -27.799 -4.137 1.00 34.98 270 CYS A CA 1
ATOM 4285 C C . CYS A 1 280 ? -9.631 -26.487 -3.436 1.00 32.29 270 CYS A C 1
ATOM 4286 O O . CYS A 1 280 ? -10.084 -25.536 -4.072 1.00 34.26 270 CYS A O 1
ATOM 4293 N N . GLY A 1 281 ? -9.422 -26.452 -2.123 1.00 30.59 271 GLY A N 1
ATOM 4294 C CA . GLY A 1 281 ? -9.725 -25.282 -1.317 1.00 29.68 271 GLY A CA 1
ATOM 4295 C C . GLY A 1 281 ? -11.019 -25.444 -0.543 1.00 30.99 271 GLY A C 1
ATOM 4296 O O . GLY A 1 281 ? -11.498 -24.503 0.088 1.00 34.32 271 GLY A O 1
ATOM 4300 N N . THR A 1 282 ? -11.590 -26.643 -0.595 1.00 36.54 272 THR A N 1
ATOM 4301 C CA . THR A 1 282 ? -12.819 -26.939 0.129 1.00 37.29 272 THR A CA 1
ATOM 4302 C C . THR A 1 282 ? -12.551 -27.083 1.621 1.00 36.29 272 THR A C 1
ATOM 4303 O O . THR A 1 282 ? -13.390 -26.729 2.450 1.00 38.66 272 THR A O 1
ATOM 4314 N N . SER A 1 283 ? -11.375 -27.605 1.953 1.00 29.87 273 SER A N 1
ATOM 4315 C CA . SER A 1 283 ? -11.048 -27.940 3.330 1.00 28.59 273 SER A CA 1
ATOM 4316 C C . SER A 1 283 ? -9.540 -27.904 3.569 1.00 23.79 273 SER A C 1
ATOM 4317 O O . SER A 1 283 ? -8.753 -28.204 2.673 1.00 20.89 273 SER A O 1
ATOM 4325 N N . HIS A 1 284 ? -9.150 -27.529 4.783 1.00 22.68 274 HIS A N 1
ATOM 4326 C CA . HIS A 1 284 ? -7.748 -27.515 5.181 1.00 21.38 274 HIS A CA 1
ATOM 4327 C C . HIS A 1 284 ? -7.167 -28.927 5.097 1.00 20.47 274 HIS A C 1
ATOM 4328 O O . HIS A 1 284 ? -7.711 -29.862 5.686 1.00 22.58 274 HIS A O 1
ATOM 4342 N N . GLN A 1 285 ? -6.070 -29.078 4.358 1.00 20.66 275 GLN A N 1
ATOM 4343 C CA . GLN A 1 285 ? -5.463 -30.391 4.128 1.00 21.58 275 GLN A CA 1
ATOM 4344 C C . GLN A 1 285 ? -4.348 -30.709 5.126 1.00 21.29 275 GLN A C 1
ATOM 4345 O O . GLN A 1 285 ? -3.886 -31.846 5.205 1.00 20.52 275 GLN A O 1
ATOM 4359 N N . GLN A 1 286 ? -3.916 -29.699 5.875 1.00 17.35 276 GLN A N 1
ATOM 4360 C CA . GLN A 1 286 ? -2.842 -29.860 6.855 1.00 19.95 276 GLN A CA 1
ATOM 4361 C C . GLN A 1 286 ? -3.137 -29.111 8.153 1.00 18.40 276 GLN A C 1
ATOM 4362 O O . GLN A 1 286 ? -2.318 -28.315 8.615 1.00 17.17 276 GLN A O 1
ATOM 4376 N N . THR A 1 287 ? -4.305 -29.368 8.735 1.00 18.06 277 THR A N 1
ATOM 4377 C CA . THR A 1 287 ? -4.718 -28.693 9.961 1.00 17.95 277 THR A CA 1
ATOM 4378 C C . THR A 1 287 ? -3.674 -28.893 11.065 1.00 17.99 277 THR A C 1
ATOM 4379 O O . THR A 1 287 ? -3.303 -30.028 11.362 1.00 19.06 277 THR A O 1
ATOM 4390 N N . PRO A 1 288 ? -3.190 -27.791 11.671 1.00 19.43 278 PRO A N 1
ATOM 4391 C CA . PRO A 1 288 ? -2.154 -27.914 12.702 1.00 19.17 278 PRO A CA 1
ATOM 4392 C C . PRO A 1 288 ? -2.741 -28.233 14.075 1.00 21.10 278 PRO A C 1
ATOM 4393 O O . PRO A 1 288 ? -2.793 -27.366 14.949 1.00 18.75 278 PRO A O 1
ATOM 4404 N N . HIS A 1 289 ? -3.171 -29.479 14.253 1.00 24.29 279 HIS A N 1
ATOM 4405 C CA . HIS A 1 289 ? -3.819 -29.903 15.489 1.00 25.96 279 HIS A CA 1
ATOM 4406 C C . HIS A 1 289 ? -2.907 -29.667 16.683 1.00 25.85 279 HIS A C 1
ATOM 4407 O O . HIS A 1 289 ? -3.372 -29.352 17.776 1.00 24.68 279 HIS A O 1
ATOM 4421 N N . ASP A 1 290 ? -1.606 -29.819 16.457 1.00 23.47 280 ASP A N 1
ATOM 4422 C CA . ASP A 1 290 ? -0.600 -29.585 17.486 1.00 24.14 280 ASP A CA 1
ATOM 4423 C C . ASP A 1 290 ? -0.710 -28.190 18.107 1.00 25.13 280 ASP A C 1
ATOM 4424 O O . ASP A 1 290 ? -0.349 -27.997 19.266 1.00 28.13 280 ASP A O 1
ATOM 4433 N N . LEU A 1 291 ? -1.215 -27.226 17.342 1.00 23.89 281 LEU A N 1
ATOM 4434 C CA . LEU A 1 291 ? -1.358 -25.855 17.827 1.00 24.89 281 LEU A CA 1
ATOM 4435 C C . LEU A 1 291 ? -2.648 -25.652 18.626 1.00 21.97 281 LEU A C 1
ATOM 4436 O O . LEU A 1 291 ? -2.815 -24.632 19.296 1.00 19.99 281 LEU A O 1
ATOM 4452 N N . TYR A 1 292 ? -3.548 -26.629 18.558 1.00 21.30 282 TYR A N 1
ATOM 4453 C CA . TYR A 1 292 ? -4.896 -26.477 19.100 1.00 22.90 282 TYR A CA 1
ATOM 4454 C C . TYR A 1 292 ? -5.149 -27.354 20.329 1.00 27.06 282 TYR A C 1
ATOM 4455 O O . TYR A 1 292 ? -6.301 -27.579 20.702 1.00 28.55 282 TYR A O 1
ATOM 4473 N N . LYS A 1 293 ? -4.081 -27.838 20.960 1.00 31.59 283 LYS A N 1
ATOM 4474 C CA . LYS A 1 293 ? -4.205 -28.778 22.077 1.00 35.68 283 LYS A CA 1
ATOM 4475 C C . LYS A 1 293 ? -4.214 -28.098 23.445 1.00 39.18 283 LYS A C 1
ATOM 4476 O O . LYS A 1 293 ? -4.663 -28.689 24.429 1.00 39.71 283 LYS A O 1
ATOM 4495 N N . ASN A 1 294 ? -3.715 -26.867 23.511 1.00 35.65 284 ASN A N 1
ATOM 4496 C CA . ASN A 1 294 ? -3.544 -26.188 24.792 1.00 36.19 284 ASN A CA 1
ATOM 4497 C C . ASN A 1 294 ? -4.675 -25.212 25.103 1.00 35.19 284 ASN A C 1
ATOM 4498 O O . ASN A 1 294 ? -4.741 -24.121 24.539 1.00 32.46 284 ASN A O 1
ATOM 4509 N N . GLU A 1 295 ? -5.555 -25.608 26.016 1.00 50.58 285 GLU A N 1
ATOM 4510 C CA . GLU A 1 295 ? -6.686 -24.771 26.407 1.00 52.41 285 GLU A CA 1
ATOM 4511 C C . GLU A 1 295 ? -6.246 -23.601 27.289 1.00 48.57 285 GLU A C 1
ATOM 4512 O O . GLU A 1 295 ? -7.005 -22.655 27.499 1.00 46.94 285 GLU A O 1
ATOM 4524 N N . GLU A 1 296 ? -5.018 -23.667 27.797 1.00 40.69 286 GLU A N 1
ATOM 4525 C CA . GLU A 1 296 ? -4.461 -22.584 28.603 1.00 43.12 286 GLU A CA 1
ATOM 4526 C C . GLU A 1 296 ? -3.919 -21.461 27.720 1.00 36.25 286 GLU A C 1
ATOM 4527 O O . GLU A 1 296 ? -3.728 -20.336 28.184 1.00 31.02 286 GLU A O 1
ATOM 4539 N N . ASP A 1 297 ? -3.673 -21.771 26.449 1.00 36.43 287 ASP A N 1
ATOM 4540 C CA . ASP A 1 297 ? -3.141 -20.791 25.506 1.00 34.64 287 ASP A CA 1
ATOM 4541 C C . ASP A 1 297 ? -3.737 -20.990 24.110 1.00 32.21 287 ASP A C 1
ATOM 4542 O O . ASP A 1 297 ? -3.026 -21.330 23.164 1.00 27.55 287 ASP A O 1
ATOM 4551 N N . PRO A 1 298 ? -5.055 -20.774 23.974 1.00 30.80 288 PRO A N 1
ATOM 4552 C CA . PRO A 1 298 ? -5.719 -21.007 22.688 1.00 27.65 288 PRO A CA 1
ATOM 4553 C C . PRO A 1 298 ? -5.372 -19.953 21.641 1.00 23.11 288 PRO A C 1
ATOM 4554 O O . PRO A 1 298 ? -5.065 -18.816 21.994 1.00 19.29 288 PRO A O 1
ATOM 4565 N N . ILE A 1 299 ? -5.418 -20.341 20.371 1.00 24.85 289 ILE A N 1
ATOM 4566 C CA . ILE A 1 299 ? -5.280 -19.394 19.271 1.00 21.49 289 ILE A CA 1
ATOM 4567 C C . ILE A 1 299 ? -6.650 -18.790 18.979 1.00 19.97 289 ILE A C 1
ATOM 4568 O O . ILE A 1 299 ? -7.480 -19.413 18.319 1.00 18.05 289 ILE A O 1
ATOM 4584 N N . HIS A 1 300 ? -6.879 -17.581 19.481 1.00 19.81 290 HIS A N 1
ATOM 4585 C CA . HIS A 1 300 ? -8.189 -16.942 19.395 1.00 16.23 290 HIS A CA 1
ATOM 4586 C C . HIS A 1 300 ? -8.700 -16.797 17.962 1.00 18.69 290 HIS A C 1
ATOM 4587 O O . HIS A 1 300 ? -9.855 -17.120 17.684 1.00 16.85 290 HIS A O 1
ATOM 4601 N N . PHE A 1 301 ? -7.854 -16.324 17.052 1.00 18.89 291 PHE A N 1
ATOM 4602 C CA . PHE A 1 301 ? -8.324 -16.016 15.703 1.00 18.83 291 PHE A CA 1
ATOM 4603 C C . PHE A 1 301 ? -8.659 -17.298 14.947 1.00 17.08 291 PHE A C 1
ATOM 4604 O O . PHE A 1 301 ? -9.497 -17.294 14.045 1.00 18.32 291 PHE A O 1
ATOM 4621 N N . ALA A 1 302 ? -8.030 -18.400 15.338 1.00 14.72 292 ALA A N 1
ATOM 4622 C CA . ALA A 1 302 ? -8.316 -19.692 14.726 1.00 15.89 292 ALA A CA 1
ATOM 4623 C C . ALA A 1 302 ? -9.623 -20.261 15.271 1.00 16.73 292 ALA A C 1
ATOM 4624 O O . ALA A 1 302 ? -10.437 -20.809 14.526 1.00 17.47 292 ALA A O 1
ATOM 4631 N N . LYS A 1 303 ? -9.817 -20.119 16.577 1.00 18.23 293 LYS A N 1
ATOM 4632 C CA . LYS A 1 303 ? -10.989 -20.667 17.248 1.00 21.68 293 LYS A CA 1
ATOM 4633 C C . LYS A 1 303 ? -12.269 -19.980 16.776 1.00 18.80 293 LYS A C 1
ATOM 4634 O O . LYS A 1 303 ? -13.247 -20.639 16.423 1.00 20.40 293 LYS A O 1
ATOM 4653 N N . ILE A 1 304 ? -12.251 -18.652 16.758 1.00 18.67 294 ILE A N 1
ATOM 4654 C CA . ILE A 1 304 ? -13.448 -17.881 16.439 1.00 19.60 294 ILE A CA 1
ATOM 4655 C C . ILE A 1 304 ? -13.813 -18.018 14.961 1.00 19.87 294 ILE A C 1
ATOM 4656 O O . ILE A 1 304 ? -14.963 -17.807 14.573 1.00 20.89 294 ILE A O 1
ATOM 4672 N N . ALA A 1 305 ? -12.831 -18.375 14.140 1.00 18.12 295 ALA A N 1
ATOM 4673 C CA . ALA A 1 305 ? -13.061 -18.589 12.716 1.00 17.81 295 ALA A CA 1
ATOM 4674 C C . ALA A 1 305 ? -13.605 -19.989 12.448 1.00 18.74 295 ALA A C 1
ATOM 4675 O O . ALA A 1 305 ? -14.228 -20.231 11.416 1.00 19.35 295 ALA A O 1
ATOM 4682 N N . GLY A 1 306 ? -13.357 -20.912 13.372 1.00 19.62 296 GLY A N 1
ATOM 4683 C CA . GLY A 1 306 ? -13.858 -22.269 13.250 1.00 17.08 296 GLY A CA 1
ATOM 4684 C C . GLY A 1 306 ? -12.879 -23.224 12.592 1.00 16.32 296 GLY A C 1
ATOM 4685 O O . GLY A 1 306 ? -13.285 -24.233 12.013 1.00 17.72 296 GLY A O 1
ATOM 4689 N N . TYR A 1 307 ? -11.589 -22.915 12.678 1.00 18.96 297 TYR A N 1
ATOM 4690 C CA . TYR A 1 307 ? -10.561 -23.814 12.161 1.00 19.83 297 TYR A CA 1
ATOM 4691 C C . TYR A 1 307 ? -10.432 -25.038 13.062 1.00 17.89 297 TYR A C 1
ATOM 4692 O O . TYR A 1 307 ? -9.876 -26.062 12.662 1.00 20.01 297 TYR A O 1
ATOM 4710 N N . TYR A 1 308 ? -10.944 -24.921 14.284 1.00 15.76 298 TYR A N 1
ATOM 4711 C CA . TYR A 1 308 ? -11.084 -26.067 15.173 1.00 19.32 298 TYR A CA 1
ATOM 4712 C C . TYR A 1 308 ? -12.190 -25.810 16.189 1.00 20.85 298 TYR A C 1
ATOM 4713 O O . TYR A 1 308 ? -12.723 -24.704 16.270 1.00 19.25 298 TYR A O 1
ATOM 4732 N N . GLN B 1 14 ? -25.802 -1.276 61.892 1.00 77.95 4 GLN B N 1
ATOM 4733 C CA . GLN B 1 14 ? -25.786 -0.280 62.956 1.00 79.51 4 GLN B CA 1
ATOM 4734 C C . GLN B 1 14 ? -26.382 1.041 62.466 1.00 78.95 4 GLN B C 1
ATOM 4735 O O . GLN B 1 14 ? -27.519 1.381 62.795 1.00 79.94 4 GLN B O 1
ATOM 4748 N N . HIS B 1 15 ? -25.606 1.778 61.677 1.00 72.18 5 HIS B N 1
ATOM 4749 C CA . HIS B 1 15 ? -26.068 3.024 61.074 1.00 70.21 5 HIS B CA 1
ATOM 4750 C C . HIS B 1 15 ? -26.601 2.765 59.663 1.00 68.09 5 HIS B C 1
ATOM 4751 O O . HIS B 1 15 ? -26.844 3.703 58.900 1.00 68.24 5 HIS B O 1
ATOM 4765 N N . CYS B 1 16 ? -26.784 1.490 59.329 1.00 55.62 6 CYS B N 1
ATOM 4766 C CA . CYS B 1 16 ? -27.222 1.089 57.994 1.00 52.83 6 CYS B CA 1
ATOM 4767 C C . CYS B 1 16 ? -28.554 0.340 58.065 1.00 49.13 6 CYS B C 1
ATOM 4768 O O . CYS B 1 16 ? -28.699 -0.584 58.863 1.00 48.84 6 CYS B O 1
ATOM 4776 N N . PRO B 1 17 ? -29.531 0.729 57.225 1.00 44.67 7 PRO B N 1
ATOM 4777 C CA . PRO B 1 17 ? -30.856 0.104 57.307 1.00 41.11 7 PRO B CA 1
ATOM 4778 C C . PRO B 1 17 ? -30.943 -1.263 56.624 1.00 41.02 7 PRO B C 1
ATOM 4779 O O . PRO B 1 17 ? -32.008 -1.880 56.644 1.00 38.85 7 PRO B O 1
ATOM 4790 N N . PHE B 1 18 ? -29.845 -1.719 56.027 1.00 43.30 8 PHE B N 1
ATOM 4791 C CA . PHE B 1 18 ? -29.803 -3.016 55.355 1.00 42.11 8 PHE B CA 1
ATOM 4792 C C . PHE B 1 18 ? -29.004 -4.020 56.180 1.00 41.72 8 PHE B C 1
ATOM 4793 O O . PHE B 1 18 ? -27.967 -3.680 56.745 1.00 40.53 8 PHE B O 1
ATOM 4810 N N . ASP B 1 19 ? -29.494 -5.254 56.250 1.00 45.62 9 ASP B N 1
ATOM 4811 C CA . ASP B 1 19 ? -28.770 -6.324 56.931 1.00 47.73 9 ASP B CA 1
ATOM 4812 C C . ASP B 1 19 ? -27.699 -6.930 56.024 1.00 42.30 9 ASP B C 1
ATOM 4813 O O . ASP B 1 19 ? -26.777 -7.594 56.499 1.00 39.29 9 ASP B O 1
ATOM 4822 N N . THR B 1 20 ? -27.829 -6.695 54.721 1.00 41.48 10 THR B N 1
ATOM 4823 C CA . THR B 1 20 ? -26.888 -7.225 53.739 1.00 38.82 10 THR B CA 1
ATOM 4824 C C . THR B 1 20 ? -26.519 -6.169 52.702 1.00 36.61 10 THR B C 1
ATOM 4825 O O . THR B 1 20 ? -27.386 -5.477 52.169 1.00 36.14 10 THR B O 1
ATOM 4836 N N . LEU B 1 21 ? -25.222 -6.055 52.429 1.00 34.82 11 LEU B N 1
ATOM 4837 C CA . LEU B 1 21 ? -24.717 -5.177 51.380 1.00 32.61 11 LEU B CA 1
ATOM 4838 C C . LEU B 1 21 ? -23.872 -5.970 50.388 1.00 35.40 11 LEU B C 1
ATOM 4839 O O . LEU B 1 21 ? -22.916 -6.646 50.768 1.00 33.44 11 LEU B O 1
ATOM 4855 N N . LEU B 1 22 ? -24.236 -5.878 49.113 1.00 36.25 12 LEU B N 1
ATOM 4856 C CA . LEU B 1 22 ? -23.534 -6.590 48.054 1.00 37.73 12 LEU B CA 1
ATOM 4857 C C . LEU B 1 22 ? -22.613 -5.641 47.304 1.00 29.07 12 LEU B C 1
ATOM 4858 O O . LEU B 1 22 ? -23.072 -4.775 46.567 1.00 28.64 12 LEU B O 1
ATOM 4874 N N . ILE B 1 23 ? -21.310 -5.805 47.495 1.00 29.25 13 ILE B N 1
ATOM 4875 C CA . ILE B 1 23 ? -20.341 -4.974 46.798 1.00 28.90 13 ILE B CA 1
ATOM 4876 C C . ILE B 1 23 ? -20.236 -5.452 45.351 1.00 27.75 13 ILE B C 1
ATOM 4877 O O . ILE B 1 23 ? -19.711 -6.531 45.085 1.00 27.30 13 ILE B O 1
ATOM 4893 N N . LEU B 1 24 ? -20.738 -4.639 44.427 1.00 27.51 14 LEU B N 1
ATOM 4894 C CA . LEU B 1 24 ? -20.848 -5.022 43.022 1.00 27.63 14 LEU B CA 1
ATOM 4895 C C . LEU B 1 24 ? -19.771 -4.364 42.164 1.00 28.37 14 LEU B C 1
ATOM 4896 O O . LEU B 1 24 ? -19.375 -3.226 42.416 1.00 26.44 14 LEU B O 1
ATOM 4912 N N . ASP B 1 25 ? -19.311 -5.083 41.142 1.00 34.18 15 ASP B N 1
ATOM 4913 C CA . ASP B 1 25 ? -18.297 -4.563 40.231 1.00 34.65 15 ASP B CA 1
ATOM 4914 C C . ASP B 1 25 ? -18.415 -5.159 38.831 1.00 30.36 15 ASP B C 1
ATOM 4915 O O . ASP B 1 25 ? -18.429 -6.379 38.663 1.00 26.47 15 ASP B O 1
ATOM 4924 N N . PHE B 1 26 ? -18.490 -4.281 37.835 1.00 29.46 16 PHE B N 1
ATOM 4925 C CA . PHE B 1 26 ? -18.478 -4.685 36.435 1.00 28.05 16 PHE B CA 1
ATOM 4926 C C . PHE B 1 26 ? -17.169 -4.275 35.774 1.00 28.81 16 PHE B C 1
ATOM 4927 O O . PHE B 1 26 ? -16.639 -3.196 36.036 1.00 31.85 16 PHE B O 1
ATOM 4944 N N . GLU B 1 27 ? -16.647 -5.157 34.931 1.00 26.82 17 GLU B N 1
ATOM 4945 C CA . GLU B 1 27 ? -15.578 -4.807 34.004 1.00 27.30 17 GLU B CA 1
ATOM 4946 C C . GLU B 1 27 ? -16.122 -4.978 32.597 1.00 25.05 17 GLU B C 1
ATOM 4947 O O . GLU B 1 27 ? -16.919 -5.883 32.346 1.00 23.41 17 GLU B O 1
ATOM 4959 N N . THR B 1 28 ? -15.700 -4.102 31.689 1.00 24.47 18 THR B N 1
ATOM 4960 C CA . THR B 1 28 ? -16.253 -4.073 30.340 1.00 23.03 18 THR B CA 1
ATOM 4961 C C . THR B 1 28 ? -15.178 -4.102 29.264 1.00 22.54 18 THR B C 1
ATOM 4962 O O . THR B 1 28 ? -13.994 -3.905 29.537 1.00 22.25 18 THR B O 1
ATOM 4973 N N . THR B 1 29 ? -15.609 -4.351 28.033 1.00 22.58 19 THR B N 1
ATOM 4974 C CA . THR B 1 29 ? -14.762 -4.117 26.877 1.00 21.31 19 THR B CA 1
ATOM 4975 C C . THR B 1 29 ? -14.475 -2.626 26.816 1.00 21.42 19 THR B C 1
ATOM 4976 O O . THR B 1 29 ? -15.252 -1.820 27.330 1.00 22.74 19 THR B O 1
ATOM 4987 N N . SER B 1 30 ? -13.361 -2.255 26.197 1.00 19.72 20 SER B N 1
ATOM 4988 C CA . SER B 1 30 ? -12.993 -0.851 26.104 1.00 20.52 20 SER B C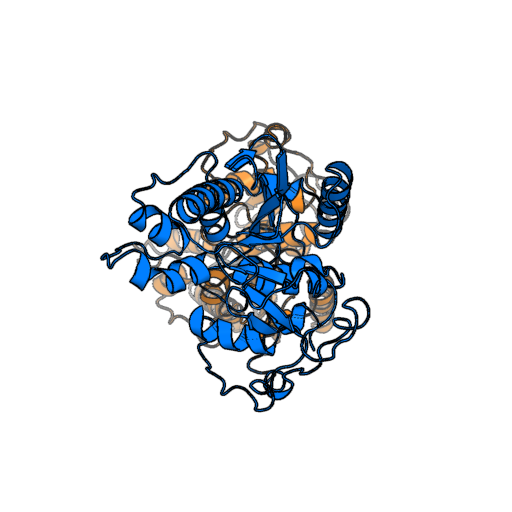A 1
ATOM 4989 C C . SER B 1 30 ? -11.853 -0.617 25.124 1.00 19.77 20 SER B C 1
ATOM 4990 O O . SER B 1 30 ? -11.133 -1.542 24.745 1.00 18.75 20 SER B O 1
ATOM 4998 N N . ASP B 1 31 ? -11.723 0.638 24.714 1.00 23.29 21 ASP B N 1
ATOM 4999 C CA . ASP B 1 31 ? -10.592 1.107 23.928 1.00 25.21 21 ASP B CA 1
ATOM 5000 C C . ASP B 1 31 ? -10.222 2.481 24.470 1.00 28.47 21 ASP B C 1
ATOM 5001 O O . ASP B 1 31 ? -10.795 3.489 24.060 1.00 30.74 21 ASP B O 1
ATOM 5010 N N . ALA B 1 32 ? -9.265 2.496 25.395 1.00 32.82 22 ALA B N 1
ATOM 5011 C CA . ALA B 1 32 ? -8.972 3.658 26.239 1.00 34.64 22 ALA B CA 1
ATOM 5012 C C . ALA B 1 32 ? -9.036 5.008 25.523 1.00 38.70 22 ALA B C 1
ATOM 5013 O O . ALA B 1 32 ? -9.541 5.985 26.077 1.00 39.46 22 ALA B O 1
ATOM 5020 N N . ALA B 1 33 ? -8.536 5.059 24.292 1.00 43.47 23 ALA B N 1
ATOM 5021 C CA . ALA B 1 33 ? -8.422 6.321 23.565 1.00 44.38 23 ALA B CA 1
ATOM 5022 C C . ALA B 1 33 ? -9.750 6.775 22.958 1.00 44.31 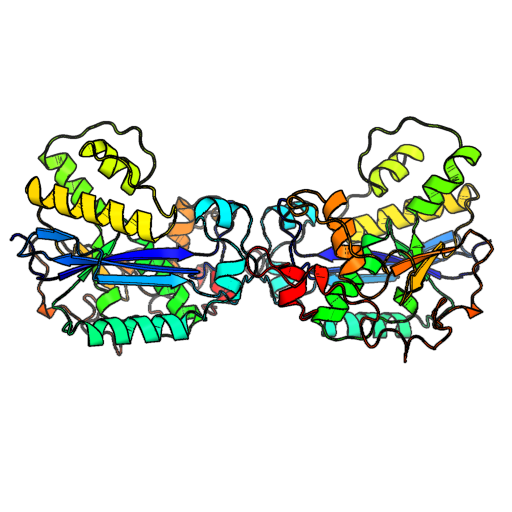23 ALA B C 1
ATOM 5023 O O . ALA B 1 33 ? -9.858 7.902 22.469 1.00 48.68 23 ALA B O 1
ATOM 5030 N N . ASN B 1 34 ? -10.754 5.901 22.988 1.00 33.83 24 ASN B N 1
ATOM 5031 C CA . ASN B 1 34 ? -12.055 6.195 22.390 1.00 30.17 24 ASN B CA 1
ATOM 5032 C C . ASN B 1 34 ? -13.217 5.983 23.357 1.00 30.89 24 ASN B C 1
ATOM 5033 O O . ASN B 1 34 ? -13.452 4.869 23.826 1.00 29.31 24 ASN B O 1
ATOM 5044 N N . GLN B 1 35 ? -13.949 7.059 23.633 1.00 32.78 25 GLN B N 1
ATOM 5045 C CA . GLN B 1 35 ? -15.099 7.004 24.530 1.00 32.61 25 GLN B CA 1
ATOM 5046 C C . GLN B 1 35 ? -16.384 6.651 23.785 1.00 30.21 25 GLN B C 1
ATOM 5047 O O . GLN B 1 35 ? -17.375 6.260 24.402 1.00 27.79 25 GLN B O 1
ATOM 5061 N N . ASP B 1 36 ? -16.371 6.793 22.463 1.00 26.44 26 ASP B N 1
ATOM 5062 C CA . ASP B 1 36 ? -17.525 6.408 21.658 1.00 24.53 26 ASP B CA 1
ATOM 5063 C C . ASP B 1 36 ? -17.466 4.903 21.434 1.00 22.27 26 ASP B C 1
ATOM 5064 O O . ASP B 1 36 ? -17.298 4.432 20.308 1.00 23.65 26 ASP B O 1
ATOM 5073 N N . TYR B 1 37 ? -17.603 4.157 22.525 1.00 24.20 27 TYR B N 1
ATOM 5074 C CA . TYR B 1 37 ? -17.391 2.719 22.521 1.00 24.05 27 TYR B CA 1
ATOM 5075 C C . TYR B 1 37 ? -18.569 2.005 23.184 1.00 25.30 27 TYR B C 1
ATOM 5076 O O . TYR B 1 37 ? -18.990 2.396 24.271 1.00 28.11 27 TYR B O 1
ATOM 5094 N N . PRO B 1 38 ? -19.105 0.953 22.537 1.00 20.71 28 PRO B N 1
ATOM 5095 C CA . PRO B 1 38 ? -20.250 0.224 23.092 1.00 19.87 28 PRO B CA 1
ATOM 5096 C C . PRO B 1 38 ? -19.829 -0.789 24.153 1.00 20.18 28 PRO B C 1
ATOM 5097 O O . PRO B 1 38 ? -19.821 -1.993 23.897 1.00 19.32 28 PRO B O 1
ATOM 5108 N N . CYS B 1 39 ? -19.490 -0.288 25.338 1.00 20.92 29 CYS B N 1
ATOM 5109 C CA . CYS B 1 39 ? -18.985 -1.120 26.425 1.00 21.10 29 CYS B CA 1
ATOM 5110 C C . CYS B 1 39 ? -19.921 -2.278 26.758 1.00 22.71 29 CYS B C 1
ATOM 5111 O O . CYS B 1 39 ? -21.094 -2.072 27.073 1.00 21.48 29 CYS B O 1
ATOM 5119 N N . GLU B 1 40 ? -19.385 -3.494 26.680 1.00 21.11 30 GLU B N 1
ATOM 5120 C CA . GLU B 1 40 ? -20.100 -4.704 27.074 1.00 21.74 30 GLU B CA 1
ATOM 5121 C C . GLU B 1 40 ? -19.455 -5.320 28.307 1.00 21.50 30 GLU B C 1
ATOM 5122 O O . GLU B 1 40 ? -18.232 -5.392 28.396 1.00 22.78 30 GLU B O 1
ATOM 5134 N N . VAL B 1 41 ? -20.279 -5.776 29.245 1.00 20.79 31 VAL B N 1
ATOM 5135 C CA . VAL B 1 41 ? -19.789 -6.445 30.444 1.00 20.86 31 VAL B CA 1
ATOM 5136 C C . VAL B 1 41 ? -19.038 -7.723 30.081 1.00 19.49 31 VAL B C 1
ATOM 5137 O O . VAL B 1 41 ? -19.532 -8.535 29.298 1.00 18.29 31 VAL B O 1
ATOM 5150 N N . ILE B 1 42 ? -17.850 -7.898 30.657 1.00 18.10 32 ILE B N 1
ATOM 5151 C CA . ILE B 1 42 ? -17.049 -9.100 30.430 1.00 19.19 32 ILE B CA 1
ATOM 5152 C C . ILE B 1 42 ? -16.677 -9.792 31.742 1.00 20.97 32 ILE B C 1
ATOM 5153 O O . ILE B 1 42 ? -16.177 -10.917 31.734 1.00 22.07 32 ILE B O 1
ATOM 5169 N N . GLN B 1 43 ? -16.919 -9.122 32.865 1.00 23.99 33 GLN B N 1
ATOM 5170 C CA . GLN B 1 43 ? -16.805 -9.768 34.168 1.00 24.71 33 GLN B CA 1
ATOM 5171 C C . GLN B 1 43 ? -17.833 -9.208 35.148 1.00 25.55 33 GLN B C 1
ATOM 5172 O O . GLN B 1 43 ? -18.079 -8.002 35.195 1.00 25.68 33 GLN B O 1
ATOM 5186 N N . PHE B 1 44 ? -18.422 -10.112 35.925 1.00 26.09 34 PHE B N 1
ATOM 5187 C CA . PHE B 1 44 ? -19.522 -9.807 36.832 1.00 25.55 34 PHE B CA 1
ATOM 5188 C C . PHE B 1 44 ? -19.149 -10.308 38.227 1.00 25.53 34 PHE B C 1
ATOM 5189 O O . PHE B 1 44 ? -19.196 -11.511 38.484 1.00 29.34 34 PHE B O 1
ATOM 5206 N N . ALA B 1 45 ? -18.783 -9.389 39.120 1.00 23.10 35 ALA B N 1
ATOM 5207 C CA . ALA B 1 45 ? -18.244 -9.756 40.430 1.00 24.21 35 ALA B CA 1
ATOM 5208 C C . ALA B 1 45 ? -19.025 -9.132 41.584 1.00 25.60 35 ALA B C 1
ATOM 5209 O O . ALA B 1 45 ? -19.289 -7.929 41.593 1.00 26.50 35 ALA B O 1
ATOM 5216 N N . ILE B 1 46 ? -19.382 -9.966 42.556 1.00 25.20 36 ILE B N 1
ATOM 5217 C CA . ILE B 1 46 ? -20.078 -9.517 43.758 1.00 27.01 36 ILE B CA 1
ATOM 5218 C C . ILE B 1 46 ? -19.507 -10.211 44.993 1.00 27.03 36 ILE B C 1
ATOM 5219 O O . ILE B 1 46 ? -19.160 -11.391 44.947 1.00 27.96 36 ILE B O 1
ATOM 5235 N N . VAL B 1 47 ? -19.399 -9.461 46.087 1.00 30.31 37 VAL B N 1
ATOM 5236 C CA . VAL B 1 47 ? -19.073 -10.027 47.391 1.00 31.67 37 VAL B CA 1
ATOM 5237 C C . VAL B 1 47 ? -20.037 -9.456 48.426 1.00 33.39 37 VAL B C 1
ATOM 5238 O O . VAL B 1 47 ? -20.369 -8.270 48.395 1.00 34.80 37 VAL B O 1
ATOM 5251 N N . ALA B 1 48 ? -20.489 -10.311 49.337 1.00 30.47 38 ALA B N 1
ATOM 5252 C CA . ALA B 1 48 ? -21.493 -9.923 50.318 1.00 31.27 38 ALA B CA 1
ATOM 5253 C C . ALA B 1 48 ? -20.847 -9.410 51.601 1.00 32.52 38 ALA B C 1
ATOM 5254 O O . ALA B 1 48 ? -19.803 -9.906 52.024 1.00 33.03 38 ALA B O 1
ATOM 5261 N N . TYR B 1 49 ? -21.475 -8.407 52.207 1.00 35.25 39 TYR B N 1
ATOM 5262 C CA . TYR B 1 49 ? -21.043 -7.884 53.499 1.00 36.95 39 TYR B CA 1
ATOM 5263 C C . TYR B 1 49 ? -22.174 -7.977 54.514 1.00 37.60 39 TYR B C 1
ATOM 5264 O O . TYR B 1 49 ? -23.270 -7.465 54.288 1.00 35.01 39 TYR B O 1
ATOM 5282 N N . ASP B 1 50 ? -21.894 -8.642 55.631 1.00 36.36 40 ASP B N 1
ATOM 5283 C CA . ASP B 1 50 ? -22.865 -8.807 56.706 1.00 43.36 40 ASP B CA 1
ATOM 5284 C C . ASP B 1 50 ? -22.807 -7.588 57.622 1.00 45.55 40 ASP B C 1
ATOM 5285 O O . ASP B 1 50 ? -21.838 -7.400 58.357 1.00 46.28 40 ASP B O 1
ATOM 5294 N N . VAL B 1 51 ? -23.847 -6.760 57.573 1.00 38.35 41 VAL B N 1
ATOM 5295 C CA . VAL B 1 51 ? -23.833 -5.489 58.290 1.00 39.28 41 VAL B CA 1
ATOM 5296 C C . VAL B 1 51 ? -23.942 -5.670 59.808 1.00 45.93 41 VAL B C 1
ATOM 5297 O O . VAL B 1 51 ? -23.120 -5.128 60.542 1.00 45.56 41 VAL B O 1
ATOM 5310 N N . PRO B 1 52 ? -24.950 -6.423 60.288 1.00 47.57 42 PRO B N 1
ATOM 5311 C CA . PRO B 1 52 ? -25.048 -6.578 61.746 1.00 49.93 42 PRO B CA 1
ATOM 5312 C C . PRO B 1 52 ? -23.819 -7.222 62.383 1.00 48.13 42 PRO B C 1
ATOM 5313 O O . PRO B 1 52 ? -23.376 -6.776 63.441 1.00 48.00 42 PRO B O 1
ATOM 5324 N N . ASN B 1 53 ? -23.279 -8.254 61.741 1.00 55.32 43 ASN B N 1
ATOM 5325 C CA . ASN B 1 53 ? -22.149 -8.994 62.293 1.00 55.73 43 ASN B CA 1
ATOM 5326 C C . ASN B 1 53 ? -20.800 -8.432 61.857 1.00 53.83 43 ASN B C 1
ATOM 5327 O O . ASN B 1 53 ? -19.754 -8.919 62.288 1.00 52.40 43 ASN B O 1
ATOM 5338 N N . ASP B 1 54 ? -20.830 -7.410 61.006 1.00 54.26 44 ASP B N 1
ATOM 5339 C CA . ASP B 1 54 ? -19.611 -6.747 60.552 1.00 55.36 44 ASP B CA 1
ATOM 5340 C C . ASP B 1 54 ? -18.618 -7.758 59.982 1.00 58.12 44 ASP B C 1
ATOM 5341 O O . ASP B 1 54 ? -17.492 -7.877 60.468 1.00 60.87 44 ASP B O 1
ATOM 5350 N N . LYS B 1 55 ? -19.044 -8.492 58.958 1.00 49.65 45 LYS B N 1
ATOM 5351 C CA . LYS B 1 55 ? -18.229 -9.564 58.394 1.00 52.82 45 LYS B CA 1
ATOM 5352 C C . LYS B 1 55 ? -18.273 -9.581 56.869 1.00 47.14 45 LYS B C 1
ATOM 5353 O O . LYS B 1 55 ? -19.335 -9.736 56.270 1.00 37.39 45 LYS B O 1
ATOM 5372 N N . ILE B 1 56 ? -17.106 -9.421 56.252 1.00 45.66 46 ILE B N 1
ATOM 5373 C CA . ILE B 1 56 ? -16.972 -9.582 54.810 1.00 43.14 46 ILE B CA 1
ATOM 5374 C C . ILE B 1 56 ? -17.012 -11.067 54.474 1.00 41.66 46 ILE B C 1
ATOM 5375 O O . ILE B 1 56 ? -16.103 -11.817 54.830 1.00 43.69 46 ILE B O 1
ATOM 5391 N N . ARG B 1 57 ? -18.073 -11.485 53.790 1.00 35.21 47 ARG B N 1
ATOM 5392 C CA . ARG B 1 57 ? -18.277 -12.892 53.463 1.00 34.75 47 ARG B CA 1
ATOM 5393 C C . ARG B 1 57 ? -17.725 -13.223 52.082 1.00 33.56 47 ARG B C 1
ATOM 5394 O O . ARG B 1 57 ? -18.455 -13.212 51.091 1.00 32.42 47 ARG B O 1
ATOM 5415 N N . GLU B 1 58 ? -16.430 -13.519 52.026 1.00 45.51 48 GLU B N 1
ATOM 5416 C CA . GLU B 1 58 ? -15.782 -13.867 50.769 1.00 46.89 48 GLU B CA 1
ATOM 5417 C C . GLU B 1 58 ? -16.293 -15.208 50.252 1.00 45.25 48 GLU B C 1
ATOM 5418 O O . GLU B 1 58 ? -16.210 -15.495 49.058 1.00 43.48 48 GLU B O 1
ATOM 5430 N N . ASP B 1 59 ? -16.824 -16.023 51.158 1.00 42.71 49 ASP B N 1
ATOM 5431 C CA . ASP B 1 59 ? -17.418 -17.304 50.790 1.00 40.69 49 ASP B CA 1
ATOM 5432 C C . ASP B 1 59 ? -18.756 -17.101 50.081 1.00 40.04 49 ASP B C 1
ATOM 5433 O O . ASP B 1 59 ? -19.206 -17.966 49.329 1.00 40.09 49 ASP B O 1
ATOM 5442 N N . ILE B 1 60 ? -19.387 -15.957 50.332 1.00 34.10 50 ILE B N 1
ATOM 5443 C CA . ILE B 1 60 ? -20.616 -15.583 49.642 1.00 35.01 50 ILE B CA 1
ATOM 5444 C C . ILE B 1 60 ? -20.282 -14.599 48.530 1.00 32.35 50 ILE B C 1
ATOM 5445 O O . ILE B 1 60 ? -20.208 -13.391 48.758 1.00 30.77 50 ILE B O 1
ATOM 5461 N N . SER B 1 61 ? -20.084 -15.122 47.326 1.00 35.94 51 SER B N 1
ATOM 5462 C CA . SER B 1 61 ? -19.678 -14.297 46.200 1.00 34.13 51 SER B CA 1
ATOM 5463 C C . SER B 1 61 ? -20.199 -14.831 44.873 1.00 35.00 51 SER B C 1
ATOM 5464 O O . SER B 1 61 ? -20.463 -16.025 44.721 1.00 36.50 51 SER B O 1
ATOM 5472 N N . PHE B 1 62 ? -20.348 -13.913 43.925 1.00 31.47 52 PHE B N 1
ATOM 5473 C CA . PHE B 1 62 ? -20.711 -14.229 42.553 1.00 28.92 52 PHE B CA 1
ATOM 5474 C C . PHE B 1 62 ? -19.614 -13.684 41.650 1.00 29.65 52 PHE B C 1
ATOM 5475 O O . PHE B 1 62 ? -19.301 -12.499 41.712 1.00 32.00 52 PHE B O 1
ATOM 5492 N N . ASN B 1 63 ? -19.026 -14.544 40.825 1.00 30.35 53 ASN B N 1
ATOM 5493 C CA . ASN B 1 63 ? -17.895 -14.145 39.993 1.00 30.14 53 ASN B CA 1
ATOM 5494 C C . ASN B 1 63 ? -17.873 -14.904 38.671 1.00 29.07 53 ASN B C 1
ATOM 5495 O O . ASN B 1 63 ? -17.429 -16.050 38.605 1.00 29.27 53 ASN B O 1
ATOM 5506 N N . LYS B 1 64 ? -18.354 -14.246 37.621 1.00 23.99 54 LYS B N 1
ATOM 5507 C CA . LYS B 1 64 ? -18.471 -14.861 36.306 1.00 26.25 54 LYS B CA 1
ATOM 5508 C C . LYS B 1 64 ? -17.872 -13.977 35.224 1.00 23.14 54 LYS B C 1
ATOM 5509 O O . LYS B 1 64 ? -17.960 -12.751 35.286 1.00 23.06 54 LYS B O 1
ATOM 5528 N N . TYR B 1 65 ? -17.253 -14.615 34.238 1.00 26.72 55 TYR B N 1
ATOM 5529 C CA . TYR B 1 65 ? -16.859 -13.937 33.014 1.00 23.92 55 TYR B CA 1
ATOM 5530 C C . TYR B 1 65 ? -18.076 -13.856 32.103 1.00 22.96 55 TYR B C 1
ATOM 5531 O O . TYR B 1 65 ? -19.022 -14.629 32.262 1.00 21.85 55 TYR B O 1
ATOM 5549 N N . VAL B 1 6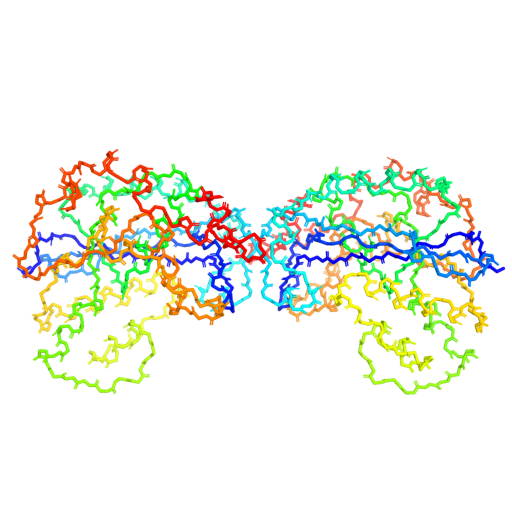6 ? -18.049 -12.919 31.161 1.00 19.69 56 VAL B N 1
ATOM 5550 C CA . VAL B 1 66 ? -19.155 -12.727 30.227 1.00 19.79 56 VAL B CA 1
ATOM 5551 C C . VAL B 1 66 ? -18.618 -12.569 28.808 1.00 19.63 56 VAL B C 1
ATOM 5552 O O . VAL B 1 66 ? -17.661 -11.832 28.580 1.00 21.87 56 VAL B O 1
ATOM 5565 N N . LYS B 1 67 ? -19.235 -13.266 27.858 1.00 18.16 57 LYS B N 1
ATOM 5566 C CA . LYS B 1 67 ? -18.828 -13.171 26.463 1.00 19.13 57 LYS B CA 1
ATOM 5567 C C . LYS B 1 67 ? -19.530 -11.994 25.775 1.00 16.90 57 LYS B C 1
ATOM 5568 O O . LYS B 1 67 ? -20.757 -11.988 25.672 1.00 16.47 57 LYS B O 1
ATOM 5587 N N . PRO B 1 68 ? -18.759 -10.995 25.303 1.00 21.22 58 PRO B N 1
ATOM 5588 C CA . PRO B 1 68 ? -19.353 -9.891 24.538 1.00 23.00 58 PRO B CA 1
ATOM 5589 C C . PRO B 1 68 ? -19.691 -10.316 23.110 1.00 22.32 58 PRO B C 1
ATOM 5590 O O . PRO B 1 68 ? -19.133 -11.306 22.641 1.00 22.54 58 PRO B O 1
ATOM 5601 N N . VAL B 1 69 ? -20.578 -9.585 22.436 1.00 26.32 59 VAL B N 1
ATOM 5602 C CA . VAL B 1 69 ? -21.033 -9.967 21.096 1.00 26.82 59 VAL B CA 1
ATOM 5603 C C . VAL B 1 69 ? -20.814 -8.875 20.047 1.00 25.42 59 VAL B C 1
ATOM 5604 O O . VAL B 1 69 ? -20.820 -9.157 18.850 1.00 29.37 59 VAL B O 1
ATOM 5617 N N . LEU B 1 70 ? -20.635 -7.633 20.490 1.00 22.01 60 LEU B N 1
ATOM 5618 C CA . LEU B 1 70 ? -20.377 -6.525 19.569 1.00 21.10 60 LEU B CA 1
ATOM 5619 C C . LEU B 1 70 ? -18.891 -6.437 19.231 1.00 20.97 60 LEU B C 1
ATOM 5620 O O . LEU B 1 70 ? -18.517 -6.259 18.072 1.00 22.99 60 LEU B O 1
ATOM 5636 N N . ASN B 1 71 ? -18.056 -6.550 20.259 1.00 16.98 61 ASN B N 1
ATOM 5637 C CA . ASN B 1 71 ? -16.607 -6.594 20.098 1.00 17.32 61 ASN B CA 1
ATOM 5638 C C . ASN B 1 71 ? -16.064 -7.803 20.840 1.00 17.90 61 ASN B C 1
ATOM 5639 O O . ASN B 1 71 ? -15.899 -7.779 22.060 1.00 18.07 61 ASN B O 1
ATOM 5650 N N . ARG B 1 72 ? -15.797 -8.862 20.086 1.00 19.42 62 ARG B N 1
ATOM 5651 C CA . ARG B 1 72 ? -15.524 -10.172 20.661 1.00 19.62 62 ARG B CA 1
ATOM 5652 C C . ARG B 1 72 ? -14.047 -10.396 20.958 1.00 19.39 62 ARG B C 1
ATOM 5653 O O . ARG B 1 72 ? -13.692 -11.333 21.672 1.00 22.34 62 ARG B O 1
ATOM 5674 N N . THR B 1 73 ? -13.195 -9.534 20.412 1.00 16.45 63 THR B N 1
ATOM 5675 C CA . THR B 1 73 ? -11.765 -9.567 20.709 1.00 15.65 63 THR B CA 1
ATOM 5676 C C . THR B 1 73 ? -11.404 -8.406 21.623 1.00 16.57 63 THR B C 1
ATOM 5677 O O . THR B 1 73 ? -11.533 -7.244 21.236 1.00 17.56 63 THR B O 1
ATOM 5688 N N . LEU B 1 74 ? -10.956 -8.716 22.835 1.00 15.21 64 LEU B N 1
ATOM 5689 C CA . LEU B 1 74 ? -10.512 -7.681 23.760 1.00 16.73 64 LEU B CA 1
ATOM 5690 C C . LEU B 1 74 ? -9.292 -6.958 23.203 1.00 16.20 64 LEU B C 1
ATOM 5691 O O . LEU B 1 74 ? -8.345 -7.591 22.741 1.00 15.79 64 LEU B O 1
ATOM 5707 N N . THR B 1 75 ? -9.317 -5.630 23.250 1.00 17.82 65 THR B N 1
ATOM 5708 C CA . THR B 1 75 ? -8.156 -4.844 22.866 1.00 19.30 65 THR B CA 1
ATOM 5709 C C . THR B 1 75 ? -7.051 -5.098 23.878 1.00 22.95 65 THR B C 1
ATOM 5710 O O . THR B 1 75 ? -7.314 -5.559 24.988 1.00 22.86 65 THR B O 1
ATOM 5721 N N . LYS B 1 76 ? -5.815 -4.803 23.496 1.00 26.98 66 LYS B N 1
ATOM 5722 C CA . LYS B 1 76 ? -4.679 -5.050 24.372 1.00 31.00 66 LYS B CA 1
ATOM 5723 C C . LYS B 1 76 ? -4.776 -4.212 25.643 1.00 28.56 66 LYS B C 1
ATOM 5724 O O . LYS B 1 76 ? -4.474 -4.694 26.734 1.00 31.02 66 LYS B O 1
ATOM 5743 N N . ASN B 1 77 ? -5.203 -2.960 25.503 1.00 25.95 67 ASN B N 1
ATOM 5744 C CA . ASN B 1 77 ? -5.307 -2.066 26.650 1.00 29.56 67 ASN B CA 1
ATOM 5745 C C . ASN B 1 77 ? -6.452 -2.474 27.576 1.00 28.06 67 ASN B C 1
ATOM 5746 O O . ASN B 1 77 ? -6.403 -2.225 28.780 1.00 30.74 67 ASN B O 1
ATOM 5757 N N . CYS B 1 78 ? -7.474 -3.115 27.018 1.00 28.35 68 CYS B N 1
ATOM 5758 C CA . CYS B 1 78 ? -8.565 -3.645 27.828 1.00 25.66 68 CYS B CA 1
ATOM 5759 C C . CYS B 1 78 ? -8.066 -4.801 28.690 1.00 27.87 68 CYS B C 1
ATOM 5760 O O . CYS B 1 78 ? -8.359 -4.867 29.883 1.00 28.20 68 CYS B O 1
ATOM 5768 N N . VAL B 1 79 ? -7.311 -5.708 28.078 1.00 30.19 69 VAL B N 1
ATOM 5769 C CA . VAL B 1 79 ? -6.729 -6.835 28.800 1.00 30.52 69 VAL B CA 1
ATOM 5770 C C . VAL B 1 79 ? -5.790 -6.362 29.907 1.00 31.56 69 VAL B C 1
ATOM 5771 O O . VAL B 1 79 ? -5.823 -6.881 31.022 1.00 33.26 69 VAL B O 1
ATOM 5784 N N . ASP B 1 80 ? -4.948 -5.383 29.589 1.00 31.87 70 ASP B N 1
ATOM 5785 C CA . ASP B 1 80 ? -3.991 -4.852 30.552 1.00 34.86 70 ASP B CA 1
ATOM 5786 C C . ASP B 1 80 ? -4.695 -4.187 31.732 1.00 35.32 70 ASP B C 1
ATOM 5787 O O . ASP B 1 80 ? -4.200 -4.222 32.859 1.00 35.93 70 ASP B O 1
ATOM 5796 N N . PHE B 1 81 ? -5.850 -3.586 31.470 1.00 34.75 71 PHE B N 1
ATOM 5797 C CA . PHE B 1 81 ? -6.581 -2.853 32.497 1.00 33.53 71 PHE B CA 1
ATOM 5798 C C . PHE B 1 81 ? -7.443 -3.765 33.369 1.00 31.22 71 PHE B C 1
ATOM 5799 O O . PHE B 1 81 ? -7.487 -3.605 34.588 1.00 32.37 71 PHE B O 1
ATOM 5816 N N . THR B 1 82 ? -8.131 -4.713 32.740 1.00 28.29 72 THR B N 1
ATOM 5817 C CA . THR B 1 82 ? -9.058 -5.590 33.449 1.00 28.98 72 THR B CA 1
ATOM 5818 C C . THR B 1 82 ? -8.376 -6.847 33.988 1.00 30.67 72 THR B C 1
ATOM 5819 O O . THR B 1 82 ? -8.863 -7.469 34.934 1.00 32.09 72 THR B O 1
ATOM 5830 N N . GLY B 1 83 ? -7.252 -7.218 33.382 1.00 30.95 73 GLY B N 1
ATOM 5831 C CA . GLY B 1 83 ? -6.554 -8.439 33.742 1.00 32.48 73 GLY B CA 1
ATOM 5832 C C . GLY B 1 83 ? -7.235 -9.685 33.199 1.00 33.28 73 GLY B C 1
ATOM 5833 O O . GLY B 1 83 ? -6.870 -10.804 33.559 1.00 35.04 73 GLY B O 1
ATOM 5837 N N . ILE B 1 84 ? -8.217 -9.495 32.323 1.00 27.87 74 ILE B N 1
ATOM 5838 C CA . ILE B 1 84 ? -8.980 -10.611 31.775 1.00 26.03 74 ILE B CA 1
ATOM 5839 C C . ILE B 1 84 ? -8.321 -11.121 30.491 1.00 25.40 74 ILE B C 1
ATOM 5840 O O . ILE B 1 84 ? -8.110 -10.347 29.557 1.00 23.42 74 ILE B O 1
ATOM 5856 N N . PRO B 1 85 ? -7.981 -12.423 30.439 1.00 28.52 75 PRO B N 1
ATOM 5857 C CA . PRO B 1 85 ? -7.427 -12.976 29.200 1.00 27.62 75 PRO B CA 1
ATOM 5858 C C . PRO B 1 85 ? -8.516 -13.319 28.187 1.00 27.72 75 PRO B C 1
ATOM 5859 O O . PRO B 1 85 ? -9.659 -13.576 28.571 1.00 24.76 75 PRO B O 1
ATOM 5870 N N . GLN B 1 86 ? -8.156 -13.322 26.908 1.00 25.81 76 GLN B N 1
ATOM 5871 C CA . GLN B 1 86 ? -9.108 -13.593 25.837 1.00 23.66 76 GLN B CA 1
ATOM 5872 C C . GLN B 1 86 ? -9.775 -14.955 25.997 1.00 22.12 76 GLN B C 1
ATOM 5873 O O . GLN B 1 86 ? -10.970 -15.103 25.741 1.00 22.31 76 GLN B O 1
ATOM 5887 N N . ARG B 1 87 ? -8.998 -15.946 26.421 1.00 19.61 77 ARG B N 1
ATOM 5888 C CA . ARG B 1 87 ? -9.503 -17.308 26.547 1.00 22.96 77 ARG B CA 1
ATOM 5889 C C . ARG B 1 87 ? -10.666 -17.390 27.534 1.00 24.44 77 ARG B C 1
ATOM 5890 O O . ARG B 1 87 ? -11.556 -18.230 27.389 1.00 25.02 77 ARG B O 1
ATOM 5911 N N . SER B 1 88 ? -10.668 -16.507 28.528 1.00 25.96 78 SER B N 1
ATOM 5912 C CA . SER B 1 88 ? -11.678 -16.561 29.579 1.00 27.04 78 SER B CA 1
ATOM 5913 C C . SER B 1 88 ? -13.057 -16.120 29.085 1.00 25.40 78 SER B C 1
ATOM 5914 O O . SER B 1 88 ? -14.073 -16.628 29.559 1.00 24.55 78 SER B O 1
ATOM 5922 N N . ILE B 1 89 ? -13.099 -15.184 28.139 1.00 26.27 79 ILE B N 1
ATOM 5923 C CA . ILE B 1 89 ? -14.379 -14.711 27.618 1.00 27.76 79 ILE B CA 1
ATOM 5924 C C . ILE B 1 89 ? -14.835 -15.546 26.422 1.00 26.05 79 ILE B C 1
ATOM 5925 O O . ILE B 1 89 ? -16.026 -15.606 26.121 1.00 25.51 79 ILE B O 1
ATOM 5941 N N . ASP B 1 90 ? -13.889 -16.189 25.741 1.00 24.69 80 ASP B N 1
ATOM 5942 C CA . ASP B 1 90 ? -14.226 -17.065 24.619 1.00 23.95 80 ASP B CA 1
ATOM 5943 C C . ASP B 1 90 ? -15.014 -18.284 25.095 1.00 23.52 80 ASP B C 1
ATOM 5944 O O . ASP B 1 90 ? -15.793 -18.859 24.340 1.00 25.14 80 ASP B O 1
ATOM 5953 N N . THR B 1 91 ? -14.802 -18.673 26.350 1.00 25.94 81 THR B N 1
ATOM 5954 C CA . THR B 1 91 ? -15.479 -19.831 26.928 1.00 26.83 81 THR B CA 1
ATOM 5955 C C . THR B 1 91 ? -16.618 -19.431 27.868 1.00 28.81 81 THR B C 1
ATOM 5956 O O . THR B 1 91 ? -17.191 -20.279 28.555 1.00 30.39 81 THR B O 1
ATOM 5967 N N . ALA B 1 92 ? -16.949 -18.143 27.890 1.00 26.71 82 ALA B N 1
ATOM 5968 C CA . ALA B 1 92 ? -17.953 -17.623 28.817 1.00 25.34 82 ALA B CA 1
ATOM 5969 C C . ALA B 1 92 ? -19.340 -17.610 28.187 1.00 25.61 82 ALA B C 1
ATOM 5970 O O . ALA B 1 92 ? -19.483 -17.784 26.977 1.00 26.37 82 ALA B O 1
ATOM 5977 N N . ASP B 1 93 ? -20.361 -17.414 29.016 1.00 22.87 83 ASP B N 1
ATOM 5978 C CA . ASP B 1 93 ? -21.721 -17.236 28.520 1.00 23.43 83 ASP B CA 1
ATOM 5979 C C . ASP B 1 93 ? -21.971 -15.761 28.219 1.00 21.94 83 ASP B C 1
ATOM 5980 O O . ASP B 1 93 ? -21.270 -14.889 28.734 1.00 20.25 83 ASP B O 1
ATOM 5989 N N . THR B 1 94 ? -22.963 -15.484 27.378 1.00 20.51 84 THR B N 1
ATOM 5990 C CA . THR B 1 94 ? -23.369 -14.110 27.107 1.00 20.63 84 THR B CA 1
ATOM 5991 C C . THR B 1 94 ? -24.074 -13.532 28.329 1.00 19.46 84 THR B C 1
ATOM 5992 O O . THR B 1 94 ? -24.475 -14.273 29.226 1.00 21.35 84 THR B O 1
ATOM 6003 N N . PHE B 1 95 ? -24.230 -12.211 28.353 1.00 18.83 85 PHE B N 1
ATOM 6004 C CA . PHE B 1 95 ? -24.717 -11.512 29.540 1.00 21.74 85 PHE B CA 1
ATOM 6005 C C . PHE B 1 95 ? -26.098 -11.972 30.001 1.00 21.79 85 PHE B C 1
ATOM 6006 O O . PHE B 1 95 ? -26.369 -12.019 31.202 1.00 19.95 85 PHE B O 1
ATOM 6023 N N . ASP B 1 96 ? -26.971 -12.301 29.055 1.00 25.15 86 ASP B N 1
ATOM 6024 C CA . ASP B 1 96 ? -28.331 -12.704 29.395 1.00 28.00 86 ASP B CA 1
ATOM 6025 C C . ASP B 1 96 ? -28.333 -13.973 30.245 1.00 28.79 86 ASP B C 1
ATOM 6026 O O . ASP B 1 96 ? -29.135 -14.107 31.170 1.00 28.78 86 ASP B O 1
ATOM 6035 N N . VAL B 1 97 ? -27.427 -14.894 29.938 1.00 25.71 87 VAL B N 1
ATOM 6036 C CA . VAL B 1 97 ? -27.312 -16.132 30.699 1.00 26.19 87 VAL B CA 1
ATOM 6037 C C . VAL B 1 97 ? -26.729 -15.861 32.083 1.00 27.53 87 VAL B C 1
ATOM 6038 O O . VAL B 1 97 ? -27.247 -16.342 33.090 1.00 29.19 87 VAL B O 1
ATOM 6051 N N . VAL B 1 98 ? -25.649 -15.090 32.124 1.00 24.43 88 VAL B N 1
ATOM 6052 C CA . VAL B 1 98 ? -24.974 -14.786 33.378 1.00 23.45 88 VAL B CA 1
ATOM 6053 C C . VAL B 1 98 ? -25.873 -13.969 34.298 1.00 21.90 88 VAL B C 1
ATOM 6054 O O . VAL B 1 98 ? -25.859 -14.155 35.514 1.00 22.59 88 VAL B O 1
ATOM 6067 N N . TYR B 1 99 ? -26.650 -13.060 33.716 1.00 21.97 89 TYR B N 1
ATOM 6068 C CA . TYR B 1 99 ? -27.582 -12.257 34.498 1.00 23.58 89 TYR B CA 1
ATOM 6069 C C . TYR B 1 99 ? -28.678 -13.134 35.090 1.00 26.52 89 TYR B C 1
ATOM 6070 O O . TYR B 1 99 ? -29.139 -12.896 36.204 1.00 22.60 89 TYR B O 1
ATOM 6088 N N . GLU B 1 100 ? -29.094 -14.148 34.338 1.00 27.86 90 GLU B N 1
ATOM 6089 C CA . GLU B 1 100 ? -30.094 -15.090 34.822 1.00 28.64 90 GLU B CA 1
ATOM 6090 C C . GLU B 1 100 ? -29.536 -15.905 35.986 1.00 27.27 90 GLU B C 1
ATOM 6091 O O . GLU B 1 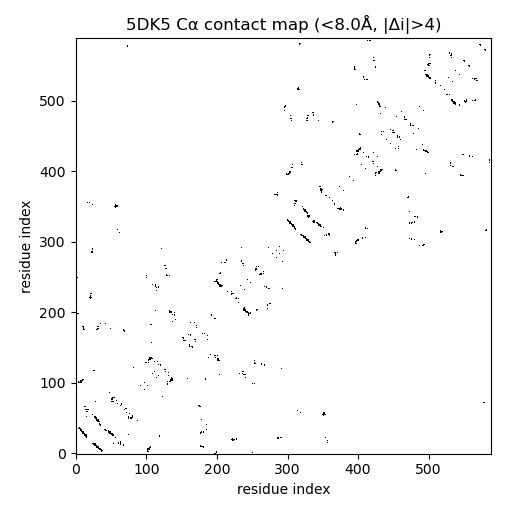100 ? -30.241 -16.181 36.957 1.00 25.36 90 GLU B O 1
ATOM 6103 N N . GLN B 1 101 ? -28.265 -16.282 35.887 1.00 30.06 91 GLN B N 1
ATOM 6104 C CA . GLN B 1 101 ? -27.596 -17.005 36.963 1.00 29.50 91 GLN B CA 1
ATOM 6105 C C . GLN B 1 101 ? -27.452 -16.107 38.189 1.00 29.35 91 GLN B C 1
ATOM 6106 O O . GLN B 1 101 ? -27.508 -16.573 39.327 1.00 28.66 91 GLN B O 1
ATOM 6120 N N . PHE B 1 102 ? -27.269 -14.815 37.942 1.00 28.12 92 PHE B N 1
ATOM 6121 C CA . PHE B 1 102 ? -27.131 -13.837 39.013 1.00 23.78 92 PHE B CA 1
ATOM 6122 C C . PHE B 1 102 ? -28.440 -13.674 39.781 1.00 26.94 92 PHE B C 1
ATOM 6123 O O . PHE B 1 102 ? -28.437 -13.560 41.005 1.00 25.54 92 PHE B O 1
ATOM 6140 N N . GLN B 1 103 ? -29.559 -13.672 39.063 1.00 28.83 93 GLN B N 1
ATOM 6141 C CA . GLN B 1 103 ? -30.866 -13.563 39.699 1.00 30.74 93 GLN B CA 1
ATOM 6142 C C . GLN B 1 103 ? -31.170 -14.789 40.554 1.00 32.32 93 GLN B C 1
ATOM 6143 O O . GLN B 1 103 ? -31.694 -14.668 41.662 1.00 35.08 93 GLN B O 1
ATOM 6157 N N . GLN B 1 104 ? -30.842 -15.970 40.038 1.00 31.53 94 GLN B N 1
ATOM 6158 C CA . GLN B 1 104 ? -31.044 -17.203 40.788 1.00 32.69 94 GLN B CA 1
ATOM 6159 C C . GLN B 1 104 ? -30.171 -17.224 42.039 1.00 32.20 94 GLN B C 1
ATOM 6160 O O . GLN B 1 104 ? -30.584 -17.721 43.087 1.00 33.92 94 GLN B O 1
ATOM 6174 N N . TRP B 1 105 ? -28.965 -16.680 41.917 1.00 27.27 95 TRP B N 1
ATOM 6175 C CA . TRP B 1 105 ? -28.034 -16.599 43.036 1.00 28.03 95 TRP B CA 1
ATOM 6176 C C . TRP B 1 105 ? -28.633 -15.799 44.189 1.00 29.16 95 TRP B C 1
ATOM 6177 O O . TRP B 1 105 ? -28.498 -16.178 45.351 1.00 30.21 95 TRP B O 1
ATOM 6198 N N . LEU B 1 106 ? -29.301 -14.696 43.865 1.00 28.25 96 LEU B N 1
ATOM 6199 C CA . LEU B 1 106 ? -29.979 -13.891 44.875 1.00 30.45 96 LEU B CA 1
ATOM 6200 C C . LEU B 1 106 ? -31.072 -14.699 45.566 1.00 31.37 96 LEU B C 1
ATOM 6201 O O . LEU B 1 106 ? -31.234 -14.624 46.786 1.00 29.80 96 LEU B O 1
ATOM 6217 N N . ILE B 1 107 ? -31.819 -15.472 44.784 1.00 35.86 97 ILE B N 1
ATOM 6218 C CA . ILE B 1 107 ? -32.883 -16.305 45.333 1.00 37.81 97 ILE B CA 1
ATOM 6219 C C . ILE B 1 107 ? -32.296 -17.398 46.218 1.00 38.49 97 ILE B C 1
ATOM 6220 O O . ILE B 1 107 ? -32.809 -17.662 47.306 1.00 39.93 97 ILE B O 1
ATOM 6236 N N . THR B 1 108 ? -31.222 -18.028 45.749 1.00 31.89 98 THR B N 1
ATOM 6237 C CA . THR B 1 108 ? -30.573 -19.095 46.500 1.00 34.20 98 THR B CA 1
ATOM 6238 C C . THR B 1 108 ? -30.083 -18.597 47.855 1.00 34.61 98 THR B C 1
ATOM 6239 O O . THR B 1 108 ? -30.138 -19.323 48.845 1.00 36.22 98 THR B O 1
ATOM 6250 N N . LEU B 1 109 ? -29.600 -17.360 47.897 1.00 32.80 99 LEU B N 1
ATOM 6251 C CA . LEU B 1 109 ? -29.145 -16.769 49.150 1.00 31.43 99 LEU B CA 1
ATOM 6252 C C . LEU B 1 109 ? -30.318 -16.466 50.078 1.00 32.37 99 LEU B C 1
ATOM 6253 O O . LEU B 1 109 ? -30.133 -16.255 51.278 1.00 33.26 99 LEU B O 1
ATOM 6269 N N . GLY B 1 110 ? -31.524 -16.443 49.521 1.00 39.60 100 GLY B N 1
ATOM 6270 C CA . GLY B 1 110 ? -32.716 -16.163 50.299 1.00 43.02 100 GLY B CA 1
ATOM 6271 C C . GLY B 1 110 ? -32.882 -14.683 50.590 1.00 44.64 100 GLY B C 1
ATOM 6272 O O . GLY B 1 110 ? -33.494 -14.304 51.591 1.00 42.67 100 GLY B O 1
ATOM 6276 N N . LEU B 1 111 ? -32.337 -13.846 49.713 1.00 39.97 101 LEU B N 1
ATOM 6277 C CA . LEU B 1 111 ? -32.449 -12.399 49.858 1.00 44.63 101 LEU B CA 1
ATOM 6278 C C . LEU B 1 111 ? -33.838 -11.920 49.457 1.00 50.01 101 LEU B C 1
ATOM 6279 O O . LEU B 1 111 ? -34.414 -12.405 48.483 1.00 52.78 101 LEU B O 1
ATOM 6295 N N . GLU B 1 112 ? -34.367 -10.963 50.213 1.00 50.98 102 GLU B N 1
ATOM 6296 C CA . GLU B 1 112 ? -35.684 -10.404 49.937 1.00 55.51 102 GLU B CA 1
ATOM 6297 C C . GLU B 1 112 ? -35.571 -9.055 49.240 1.00 53.13 102 GLU B C 1
ATOM 6298 O O . GLU B 1 112 ? -34.573 -8.349 49.385 1.00 51.03 102 GLU B O 1
ATOM 6310 N N . GLU B 1 113 ? -36.606 -8.707 48.485 1.00 66.74 103 GLU B N 1
ATOM 6311 C CA . GLU B 1 113 ? -36.646 -7.450 47.752 1.00 67.75 103 GLU B CA 1
ATOM 6312 C C . GLU B 1 113 ? -36.585 -6.243 48.684 1.00 64.55 103 GLU B C 1
ATOM 6313 O O . GLU B 1 113 ? -37.413 -6.102 49.584 1.00 65.39 103 GLU B O 1
ATOM 6325 N N . GLY B 1 114 ? -35.599 -5.379 48.465 1.00 42.57 104 GLY B N 1
ATOM 6326 C CA . GLY B 1 114 ? -35.504 -4.122 49.187 1.00 41.52 104 GLY B CA 1
ATOM 6327 C C . GLY B 1 114 ? -34.826 -4.203 50.543 1.00 39.54 104 GLY B C 1
ATOM 6328 O O . GLY B 1 114 ? -34.639 -3.180 51.202 1.00 41.82 104 GLY B O 1
ATOM 6332 N N . LYS B 1 115 ? -34.457 -5.411 50.962 1.00 45.93 105 LYS B N 1
ATOM 6333 C CA . LYS B 1 115 ? -33.786 -5.610 52.247 1.00 46.77 105 LYS B CA 1
ATOM 6334 C C . LYS B 1 115 ? -32.278 -5.783 52.076 1.00 40.65 105 LYS B C 1
ATOM 6335 O O . LYS B 1 115 ? -31.569 -6.136 53.018 1.00 38.53 105 LYS B O 1
ATOM 6354 N N . PHE B 1 116 ? -31.799 -5.534 50.863 1.00 37.07 106 PHE B N 1
ATOM 6355 C CA . PHE B 1 116 ? -30.370 -5.486 50.590 1.00 34.06 106 PHE B CA 1
ATOM 6356 C C . PHE B 1 116 ? -30.117 -4.411 49.541 1.00 32.80 106 PHE B C 1
ATOM 6357 O O . PHE B 1 116 ? -31.024 -4.043 48.795 1.00 31.85 106 PHE B O 1
ATOM 6374 N N . ALA B 1 117 ? -28.890 -3.903 49.494 1.00 33.48 107 ALA B N 1
ATOM 6375 C CA . ALA B 1 117 ? -28.525 -2.867 48.532 1.00 31.07 107 ALA B CA 1
ATOM 6376 C C . ALA B 1 117 ? -27.121 -3.096 47.991 1.00 41.66 107 ALA B C 1
ATOM 6377 O O . ALA B 1 117 ? -26.254 -3.630 48.685 1.00 30.72 107 ALA B O 1
ATOM 6384 N N . PHE B 1 118 ? -26.906 -2.686 46.745 1.00 37.62 108 PHE B N 1
ATOM 6385 C CA . PHE B 1 118 ? -25.603 -2.825 46.114 1.00 37.16 108 PHE B CA 1
ATOM 6386 C C . PHE B 1 118 ? -24.708 -1.636 46.441 1.00 29.37 108 PHE B C 1
ATOM 6387 O O . PHE B 1 118 ? -25.179 -0.505 46.555 1.00 34.10 108 PHE B O 1
ATOM 6404 N N . VAL B 1 119 ? -23.418 -1.913 46.599 1.00 31.77 109 VAL B N 1
ATOM 6405 C CA . VAL B 1 119 ? -22.420 -0.886 46.866 1.00 33.18 109 VAL B CA 1
ATOM 6406 C C . VAL B 1 119 ? -21.404 -0.851 45.731 1.00 32.01 109 VAL B C 1
ATOM 6407 O O . VAL B 1 119 ? -20.923 -1.895 45.287 1.00 30.66 109 VAL B O 1
ATOM 6420 N N . CYS B 1 120 ? -21.088 0.353 45.265 1.00 32.95 110 CYS B N 1
ATOM 6421 C CA . CYS B 1 120 ? -20.113 0.540 44.197 1.00 28.45 110 CYS B CA 1
ATOM 6422 C C . CYS B 1 120 ? -19.197 1.705 44.550 1.00 29.27 110 CYS B C 1
ATOM 6423 O O . CYS B 1 120 ? -19.500 2.488 45.451 1.00 30.28 110 CYS B O 1
ATOM 6431 N N . ASP B 1 121 ? -18.076 1.816 43.844 1.00 32.13 111 ASP B N 1
ATOM 6432 C CA . ASP B 1 121 ? -17.119 2.885 44.107 1.00 34.32 111 ASP B CA 1
ATOM 6433 C C . ASP B 1 121 ? -17.446 4.136 43.292 1.00 33.96 111 ASP B C 1
ATOM 6434 O O . ASP B 1 121 ? -16.805 5.172 43.453 1.00 35.72 111 ASP B O 1
ATOM 6443 N N . SER B 1 122 ? -18.447 4.036 42.423 1.00 32.89 112 SER B N 1
ATOM 6444 C CA . SER B 1 122 ? -18.901 5.181 41.640 1.00 32.62 112 SER B CA 1
ATOM 6445 C C . SER B 1 122 ? -20.257 4.885 41.012 1.00 34.41 112 SER B C 1
ATOM 6446 O O . SER B 1 122 ? -20.824 3.813 41.214 1.00 37.34 112 SER B O 1
ATOM 6454 N N . ARG B 1 123 ? -20.769 5.844 40.250 1.00 31.32 113 ARG B N 1
ATOM 6455 C CA . ARG B 1 123 ? -22.046 5.682 39.567 1.00 32.78 113 ARG B CA 1
ATOM 6456 C C . ARG B 1 123 ? -21.895 4.816 38.324 1.00 31.85 113 ARG B C 1
ATOM 6457 O O . ARG B 1 123 ? -22.870 4.259 37.825 1.00 30.42 113 ARG B O 1
ATOM 6478 N N . GLN B 1 124 ? -20.662 4.702 37.839 1.00 28.00 114 GLN B N 1
ATOM 6479 C CA . GLN B 1 124 ? -20.382 4.067 36.555 1.00 26.55 114 GLN B CA 1
ATOM 6480 C C . GLN B 1 124 ? -20.971 2.663 36.420 1.00 24.91 114 GLN B C 1
ATOM 6481 O O . GLN B 1 124 ? -21.576 2.340 35.398 1.00 23.46 114 GLN B O 1
ATOM 6495 N N . ASP B 1 125 ? -20.796 1.837 37.446 1.00 25.50 115 ASP B N 1
ATOM 6496 C CA . ASP B 1 125 ? -21.193 0.432 37.375 1.00 28.16 115 ASP B CA 1
ATOM 6497 C C . ASP B 1 125 ? -22.670 0.237 37.031 1.00 28.19 115 ASP B C 1
ATOM 6498 O O . ASP B 1 125 ? -23.007 -0.590 36.185 1.00 26.97 115 ASP B O 1
ATOM 6507 N N . LEU B 1 126 ? -23.546 0.999 37.680 1.00 32.15 116 LEU B N 1
ATOM 6508 C CA . LEU B 1 126 ? -24.984 0.800 37.522 1.00 31.19 116 LEU B CA 1
ATOM 6509 C C . LEU B 1 126 ? -25.642 1.845 36.620 1.00 31.00 116 LEU B C 1
ATOM 6510 O O . LEU B 1 126 ? -26.482 1.503 35.788 1.00 30.22 116 LEU B O 1
ATOM 6526 N N . TRP B 1 127 ? -25.272 3.112 36.771 1.00 24.96 117 TRP B N 1
ATOM 6527 C CA . TRP B 1 127 ? -25.880 4.154 35.948 1.00 25.13 117 TRP B CA 1
ATOM 6528 C C . TRP B 1 127 ? -25.491 4.021 34.474 1.00 24.96 117 TRP B C 1
ATOM 6529 O O . TRP B 1 127 ? -26.334 4.194 33.595 1.00 24.14 117 TRP B O 1
ATOM 6550 N N . ARG B 1 128 ? -24.223 3.717 34.202 1.00 29.04 118 ARG B N 1
ATOM 6551 C CA . ARG B 1 128 ? -23.744 3.614 32.820 1.00 27.69 118 ARG B CA 1
ATOM 6552 C C . ARG B 1 128 ? -23.660 2.169 32.343 1.00 25.09 118 ARG B C 1
ATOM 6553 O O . ARG B 1 128 ? -24.403 1.758 31.451 1.00 23.04 118 ARG B O 1
ATOM 6574 N N . ILE B 1 129 ? -22.749 1.405 32.939 1.00 21.94 119 ILE B N 1
ATOM 6575 C CA . ILE B 1 129 ? -22.437 0.060 32.463 1.00 21.16 119 ILE B CA 1
ATOM 6576 C C . ILE B 1 129 ? -23.656 -0.855 32.490 1.00 22.28 119 ILE B C 1
ATOM 6577 O O . ILE B 1 129 ? -23.984 -1.485 31.484 1.00 20.45 119 ILE B O 1
ATOM 6593 N N . ALA B 1 130 ? -24.323 -0.938 33.636 1.00 21.64 120 ALA B N 1
ATOM 6594 C CA . ALA B 1 130 ? -25.495 -1.793 33.746 1.00 21.66 120 ALA B CA 1
ATOM 6595 C C . ALA B 1 130 ? -26.568 -1.326 32.772 1.00 21.63 120 ALA B C 1
ATOM 6596 O O . ALA B 1 130 ? -27.055 -2.107 31.961 1.00 21.19 120 ALA B O 1
ATOM 6603 N N . GLN B 1 131 ? -26.909 -0.043 32.831 1.00 25.69 121 GLN B N 1
ATOM 6604 C CA . GLN B 1 131 ? -27.980 0.505 32.000 1.00 27.82 121 GLN B CA 1
ATOM 6605 C C . GLN B 1 131 ? -27.759 0.228 30.509 1.00 28.87 121 GLN B C 1
ATOM 6606 O O . GLN B 1 131 ? -28.686 -0.165 29.798 1.00 27.26 121 GLN B O 1
ATOM 6620 N N . TYR B 1 132 ? -26.531 0.426 30.041 1.00 21.14 122 TYR B N 1
ATOM 6621 C CA . TYR B 1 132 ? -26.217 0.246 28.626 1.00 20.49 122 TYR B CA 1
ATOM 6622 C C . TYR B 1 132 ? -26.265 -1.226 28.230 1.00 19.88 122 TYR B C 1
ATOM 6623 O O . TYR B 1 132 ? -26.787 -1.574 27.169 1.00 19.61 122 TYR B O 1
ATOM 6641 N N . GLN B 1 133 ? -25.718 -2.086 29.083 1.00 19.74 123 GLN B N 1
ATOM 6642 C CA . GLN B 1 133 ? -25.725 -3.521 28.830 1.00 19.28 123 GLN B CA 1
ATOM 6643 C C . GLN B 1 133 ? -27.154 -4.061 28.811 1.00 21.83 123 GLN B C 1
ATOM 6644 O O . GLN B 1 133 ? -27.477 -4.950 28.021 1.00 22.44 123 GLN B O 1
ATOM 6658 N N . MET B 1 134 ? -28.006 -3.518 29.678 1.00 23.77 124 MET B N 1
ATOM 6659 C CA . MET B 1 134 ? -29.408 -3.926 29.731 1.00 24.90 124 MET B CA 1
ATOM 6660 C C . MET B 1 134 ? -30.104 -3.605 28.413 1.00 26.79 124 MET B C 1
ATOM 6661 O O . MET B 1 134 ? -30.968 -4.354 27.960 1.00 29.36 124 MET B O 1
ATOM 6675 N N . LYS B 1 135 ? -29.724 -2.486 27.804 1.00 26.43 125 LYS B N 1
ATOM 6676 C CA . LYS B 1 135 ? -30.283 -2.088 26.517 1.00 25.24 125 LYS B CA 1
ATOM 6677 C C . LYS B 1 135 ? -29.840 -3.054 25.427 1.00 25.33 125 LYS B C 1
ATOM 6678 O O . LYS B 1 135 ? -30.651 -3.487 24.610 1.00 28.14 125 LYS B O 1
ATOM 6697 N N . LEU B 1 136 ? -28.550 -3.381 25.414 1.00 23.01 126 LEU B N 1
ATOM 6698 C CA . LEU B 1 136 ? -28.012 -4.321 24.436 1.00 22.47 126 LEU B CA 1
ATOM 6699 C C . LEU B 1 136 ? -28.712 -5.672 24.536 1.00 23.27 126 LEU B C 1
ATOM 6700 O O . LEU B 1 136 ? -29.034 -6.293 23.523 1.00 25.96 126 LEU B O 1
ATOM 6716 N N . SER B 1 137 ? -28.948 -6.117 25.765 1.00 23.84 127 SER B N 1
ATOM 6717 C CA . SER B 1 137 ? -29.550 -7.421 26.012 1.00 25.68 127 SER B CA 1
ATOM 6718 C C . SER B 1 137 ? -31.074 -7.362 26.015 1.00 28.66 127 SER B C 1
ATOM 6719 O O . SER B 1 137 ? -31.739 -8.386 26.173 1.00 31.20 127 SER B O 1
ATOM 6727 N N . ASN B 1 138 ? -31.620 -6.163 25.835 1.00 32.11 128 ASN B N 1
ATOM 6728 C CA . ASN B 1 138 ? -33.064 -5.950 25.882 1.00 33.89 128 ASN B CA 1
ATOM 6729 C C . ASN B 1 138 ? -33.668 -6.478 27.182 1.00 36.11 128 ASN B C 1
ATOM 6730 O O . ASN B 1 138 ? -34.701 -7.150 27.177 1.00 37.19 128 ASN B O 1
ATOM 6741 N N . ILE B 1 139 ? -33.005 -6.175 28.293 1.00 30.96 129 ILE B N 1
ATOM 6742 C CA . ILE B 1 139 ? -33.492 -6.554 29.611 1.00 29.65 129 ILE B CA 1
ATOM 6743 C C . ILE B 1 139 ? -33.955 -5.308 30.353 1.00 27.47 129 ILE B C 1
ATOM 6744 O O . ILE B 1 139 ? -33.323 -4.255 30.277 1.00 23.65 129 ILE B O 1
ATOM 6760 N N . GLN B 1 140 ? -35.072 -5.431 31.059 1.00 28.39 130 GLN B N 1
ATOM 6761 C CA . GLN B 1 140 ? -35.602 -4.324 31.838 1.00 33.37 130 GLN B CA 1
ATOM 6762 C C . GLN B 1 140 ? -34.686 -4.019 33.016 1.00 32.28 130 GLN B C 1
ATOM 6763 O O . GLN B 1 140 ? -34.244 -4.927 33.720 1.00 32.96 130 GLN B O 1
ATOM 6777 N N . MET B 1 141 ? -34.402 -2.739 33.223 1.00 37.08 131 MET B N 1
ATOM 6778 C CA . MET B 1 141 ? -33.563 -2.316 34.337 1.00 37.76 131 MET B CA 1
ATOM 6779 C C . MET B 1 141 ? -34.219 -2.720 35.661 1.00 36.76 131 MET B C 1
ATOM 6780 O O . MET B 1 141 ? -35.308 -2.242 35.976 1.00 37.49 131 MET B O 1
ATOM 6794 N N . PRO B 1 142 ? -33.566 -3.605 36.440 1.00 32.84 132 PRO B N 1
ATOM 6795 C CA . PRO B 1 142 ? -34.205 -4.095 37.668 1.00 33.51 132 PRO B CA 1
ATOM 6796 C C . PRO B 1 142 ? -34.291 -3.038 38.765 1.00 33.65 132 PRO B C 1
ATOM 6797 O O . PRO B 1 142 ? -33.517 -2.081 38.777 1.00 33.02 132 PRO B O 1
ATOM 6808 N N . ALA B 1 143 ? -35.228 -3.229 39.686 1.00 31.38 133 ALA B N 1
ATOM 6809 C CA . ALA B 1 143 ? -35.473 -2.262 40.745 1.00 33.62 133 ALA B CA 1
ATOM 6810 C C . ALA B 1 143 ? -34.282 -2.122 41.687 1.00 32.39 133 ALA B C 1
ATOM 6811 O O . ALA B 1 143 ? -34.060 -1.052 42.251 1.00 33.92 133 ALA B O 1
ATOM 6818 N N . PHE B 1 144 ? -33.521 -3.200 41.862 1.00 31.95 134 PHE B N 1
ATOM 6819 C CA . PHE B 1 144 ? -32.387 -3.177 42.785 1.00 32.96 134 PHE B CA 1
ATOM 6820 C C . PHE B 1 144 ? -31.120 -2.600 42.144 1.00 31.45 134 PHE B C 1
ATOM 6821 O O . PHE B 1 144 ? -30.085 -2.492 42.803 1.00 30.13 134 PHE B O 1
ATOM 6838 N N . PHE B 1 145 ? -31.205 -2.233 40.866 1.00 31.47 135 PHE B N 1
ATOM 6839 C CA . PHE B 1 145 ? -30.128 -1.505 40.196 1.00 29.71 135 PHE B CA 1
ATOM 6840 C C . PHE B 1 145 ? -30.465 -0.018 40.048 1.00 29.86 135 PHE B C 1
ATOM 6841 O O . PHE B 1 145 ? -29.626 0.771 39.608 1.00 29.38 135 PHE B O 1
ATOM 6858 N N . ARG B 1 146 ? -31.689 0.362 40.406 1.00 30.11 136 ARG B N 1
ATOM 6859 C CA . ARG B 1 146 ? -32.125 1.751 40.293 1.00 31.53 136 ARG B CA 1
ATOM 6860 C C . ARG B 1 146 ? -32.067 2.462 41.648 1.00 33.08 136 ARG B C 1
ATOM 6861 O O . ARG B 1 146 ? -32.469 3.620 41.777 1.00 32.37 136 ARG B O 1
ATOM 6882 N N . GLN B 1 147 ? -31.571 1.751 42.655 1.00 33.00 137 GLN B N 1
ATOM 6883 C CA . GLN B 1 147 ? -31.177 2.361 43.917 1.00 33.10 137 GLN B CA 1
ATOM 6884 C C . GLN B 1 147 ? -29.920 1.654 44.402 1.00 32.84 137 GLN B C 1
ATOM 6885 O O . GLN B 1 147 ? -29.815 0.432 44.308 1.00 35.12 137 GLN B O 1
ATOM 6899 N N . TYR B 1 148 ? -28.956 2.419 44.898 1.00 30.87 138 TYR B N 1
ATOM 6900 C CA . TYR B 1 148 ? -27.687 1.836 45.311 1.00 31.84 138 TYR B CA 1
ATOM 6901 C C . TYR B 1 148 ? -26.874 2.796 46.166 1.00 31.10 138 TYR B C 1
ATOM 6902 O O . TYR B 1 148 ? -27.277 3.936 46.397 1.00 31.72 138 TYR B O 1
ATOM 6920 N N . ILE B 1 149 ? -25.725 2.313 46.626 1.00 31.34 139 ILE B N 1
ATOM 6921 C CA . ILE B 1 149 ? -24.844 3.081 47.492 1.00 33.34 139 ILE B CA 1
ATOM 6922 C C . ILE B 1 149 ? -23.557 3.453 46.769 1.00 33.15 139 ILE B C 1
ATOM 6923 O O . ILE B 1 149 ? -22.721 2.595 46.487 1.00 33.19 139 ILE B O 1
ATOM 6939 N N . ASN B 1 150 ? -23.411 4.737 46.464 1.00 34.49 140 ASN B N 1
ATOM 6940 C CA . ASN B 1 150 ? -22.164 5.262 45.926 1.00 35.17 140 ASN B CA 1
ATOM 6941 C C . ASN B 1 150 ? -21.204 5.509 47.082 1.00 37.69 140 ASN B C 1
ATOM 6942 O O . ASN B 1 150 ? -21.323 6.503 47.798 1.00 34.03 140 ASN B O 1
ATOM 6953 N N . LEU B 1 151 ? -20.258 4.594 47.267 1.00 38.60 141 LEU B N 1
ATOM 6954 C CA . LEU B 1 151 ? -19.393 4.628 48.440 1.00 40.71 141 LEU B CA 1
ATOM 6955 C C . LEU B 1 151 ? -18.454 5.829 48.423 1.00 41.67 141 LEU B C 1
ATOM 6956 O O . LEU B 1 151 ? -18.082 6.347 49.476 1.00 41.48 141 LEU B O 1
ATOM 6972 N N . TYR B 1 152 ? -18.070 6.269 47.228 1.00 39.58 142 TYR B N 1
ATOM 6973 C CA . TYR B 1 152 ? -17.154 7.396 47.095 1.00 42.58 142 TYR B CA 1
ATOM 6974 C C . TYR B 1 152 ? -17.841 8.692 47.499 1.00 42.70 142 TYR B C 1
ATOM 6975 O O . TYR B 1 152 ? -17.202 9.623 47.990 1.00 40.03 142 TYR B O 1
ATOM 6993 N N . LYS B 1 153 ? -19.148 8.747 47.278 1.00 52.89 143 LYS B N 1
ATOM 6994 C CA . LYS B 1 153 ? -19.934 9.908 47.662 1.00 55.45 143 LYS B CA 1
ATOM 6995 C C . LYS B 1 153 ? -19.994 10.032 49.182 1.00 60.45 143 LYS B C 1
ATOM 6996 O O . LYS B 1 153 ? -19.947 11.134 49.727 1.00 61.74 143 LYS B O 1
ATOM 7015 N N . ILE B 1 154 ? -20.100 8.895 49.861 1.00 40.91 144 ILE B N 1
ATOM 7016 C CA . ILE B 1 154 ? -20.085 8.873 51.319 1.00 45.69 144 ILE B CA 1
ATOM 7017 C C . ILE B 1 154 ? -18.692 9.237 51.811 1.00 46.78 144 ILE B C 1
ATOM 7018 O O . ILE B 1 154 ? -18.534 9.952 52.801 1.00 50.33 144 ILE B O 1
ATOM 7034 N N . PHE B 1 155 ? -17.685 8.738 51.103 1.00 63.88 145 PHE B N 1
ATOM 7035 C CA . PHE B 1 155 ? -16.294 9.029 51.417 1.00 64.01 145 PHE B CA 1
ATOM 7036 C C . PHE B 1 155 ? -16.019 10.527 51.344 1.00 65.00 145 PHE B C 1
ATOM 7037 O O . PHE B 1 155 ? -15.224 11.057 52.119 1.00 64.12 145 PHE B O 1
ATOM 7054 N N . THR B 1 156 ? -16.680 11.203 50.409 1.00 55.04 146 THR B N 1
ATOM 7055 C CA . THR B 1 156 ? -16.569 12.652 50.289 1.00 57.94 146 THR B CA 1
ATOM 7056 C C . THR B 1 156 ? -17.091 13.334 51.551 1.00 58.64 146 THR B C 1
ATOM 7057 O O . THR B 1 156 ? -16.452 14.241 52.085 1.00 59.81 146 THR B O 1
ATOM 7068 N N . ASN B 1 157 ? -18.255 12.894 52.020 1.00 69.20 147 ASN B N 1
ATOM 7069 C CA . ASN B 1 157 ? -18.858 13.455 53.224 1.00 69.43 147 ASN B CA 1
ATOM 7070 C C . ASN B 1 157 ? -18.023 13.155 54.463 1.00 71.31 147 ASN B C 1
ATOM 7071 O O . ASN B 1 157 ? -17.875 14.003 55.342 1.00 73.13 147 ASN B O 1
ATOM 7082 N N . GLU B 1 158 ? -17.480 11.944 54.527 1.00 62.41 148 GLU B N 1
ATOM 7083 C CA . GLU B 1 158 ? -16.633 11.541 55.643 1.00 64.66 148 GLU B CA 1
ATOM 7084 C C . GLU B 1 158 ? -15.348 12.359 55.690 1.00 68.01 148 GLU B C 1
ATOM 7085 O O . GLU B 1 158 ? -14.762 12.549 56.756 1.00 71.40 148 GLU B O 1
ATOM 7097 N N . MET B 1 159 ? -14.915 12.842 54.530 1.00 74.04 149 MET B N 1
ATOM 7098 C CA . MET B 1 159 ? -13.652 13.561 54.426 1.00 74.00 149 MET B CA 1
ATOM 7099 C C . MET B 1 159 ? -13.757 14.957 55.038 1.00 75.14 149 MET B C 1
ATOM 7100 O O . MET B 1 159 ? -12.840 15.410 55.721 1.00 76.30 149 MET B O 1
ATOM 7114 N N . ASP B 1 160 ? -14.875 15.634 54.794 1.00 80.75 150 ASP B N 1
ATOM 7115 C CA . ASP B 1 160 ? -15.121 16.938 55.401 1.00 81.50 150 ASP B CA 1
ATOM 7116 C C . ASP B 1 160 ? -15.285 16.786 56.908 1.00 82.88 150 ASP B C 1
ATOM 7117 O O . ASP B 1 160 ? -14.870 17.647 57.684 1.00 84.00 150 ASP B O 1
ATOM 7126 N N . ARG B 1 161 ? -15.893 15.675 57.304 1.00 83.39 151 ARG B N 1
ATOM 7127 C CA . ARG B 1 161 ? -16.195 15.397 58.703 1.00 85.76 151 ARG B CA 1
ATOM 7128 C C . ARG B 1 161 ? -14.935 15.129 59.531 1.00 90.59 151 ARG B C 1
ATOM 7129 O O . ARG B 1 161 ? -14.809 15.628 60.650 1.00 93.40 151 ARG B O 1
ATOM 7150 N N . MET B 1 162 ? -14.006 14.353 58.975 1.00 72.97 152 MET B N 1
ATOM 7151 C CA . MET B 1 162 ? -12.779 13.980 59.683 1.00 78.15 152 MET B CA 1
ATOM 7152 C C . MET B 1 162 ? -11.569 14.784 59.216 1.00 77.23 152 MET B C 1
ATOM 7153 O O . MET B 1 162 ? -10.430 14.428 59.516 1.00 78.27 152 MET B O 1
ATOM 7167 N N . GLY B 1 163 ? -11.819 15.860 58.477 1.00 88.96 153 GLY B N 1
ATOM 7168 C CA . GLY B 1 163 ? -10.750 16.720 58.000 1.00 87.62 153 GLY B CA 1
ATOM 7169 C C . GLY B 1 163 ? -10.165 16.220 56.687 1.00 84.01 153 GLY B C 1
ATOM 7170 O O . GLY B 1 163 ? -9.936 15.020 56.541 1.00 81.38 153 GLY B O 1
ATOM 7174 N N . PRO B 1 164 ? -9.916 17.126 55.721 1.00 86.54 154 PRO B N 1
ATOM 7175 C CA . PRO B 1 164 ? -9.406 16.654 54.425 1.00 86.13 154 PRO B CA 1
ATOM 7176 C C . PRO B 1 164 ? -7.922 16.289 54.416 1.00 91.04 154 PRO B C 1
ATOM 7177 O O . PRO B 1 164 ? -7.156 16.759 55.257 1.00 94.58 154 PRO B O 1
ATOM 7188 N N . LYS B 1 165 ? -7.541 15.447 53.457 1.00 78.79 155 LYS B N 1
ATOM 7189 C CA . LYS B 1 165 ? -6.142 15.217 53.108 1.00 81.50 155 LYS B CA 1
ATOM 7190 C C . LYS B 1 165 ? -5.944 15.518 51.626 1.00 78.51 155 LYS B C 1
ATOM 7191 O O . LYS B 1 165 ? -6.894 15.461 50.844 1.00 78.66 155 LYS B O 1
ATOM 7210 N N . GLU B 1 166 ? -4.711 15.836 51.243 1.00 93.54 156 GLU B N 1
ATOM 7211 C CA . GLU B 1 166 ? -4.355 15.971 49.834 1.00 94.02 156 GLU B CA 1
ATOM 7212 C C . GLU B 1 166 ? -3.814 14.633 49.342 1.00 90.40 156 GLU B C 1
ATOM 7213 O O . GLU B 1 166 ? -2.652 14.299 49.574 1.00 91.75 156 GLU B O 1
ATOM 7225 N N . LEU B 1 167 ? -4.669 13.871 48.668 1.00 65.94 157 LEU B N 1
ATOM 7226 C CA . LEU B 1 167 ? -4.352 12.494 48.306 1.00 66.36 157 LEU B CA 1
ATOM 7227 C C . LEU B 1 167 ? -3.556 12.402 47.009 1.00 66.13 157 LEU B C 1
ATOM 7228 O O . LEU B 1 167 ? -3.758 13.185 46.081 1.00 67.49 157 LEU B O 1
ATOM 7244 N N . SER B 1 168 ? -2.653 11.426 46.960 1.00 69.43 158 SER B N 1
ATOM 7245 C CA . SER B 1 168 ? -1.777 11.227 45.812 1.00 65.75 158 SER B CA 1
ATOM 7246 C C . SER B 1 168 ? -2.373 10.252 44.801 1.00 62.01 158 SER B C 1
ATOM 7247 O O . SER B 1 168 ? -2.022 10.281 43.621 1.00 58.82 158 SER B O 1
ATOM 7255 N N . ALA B 1 169 ? -3.269 9.386 45.266 1.00 62.12 159 ALA B N 1
ATOM 7256 C CA . ALA B 1 169 ? -3.888 8.387 44.401 1.00 59.65 159 ALA B CA 1
ATOM 7257 C C . ALA B 1 169 ? -4.779 9.053 43.358 1.00 55.30 159 ALA B C 1
ATOM 7258 O O . ALA B 1 169 ? -5.236 10.181 43.550 1.00 55.96 159 ALA B O 1
ATOM 7265 N N . THR B 1 170 ? -5.026 8.344 42.259 1.00 72.80 160 THR B N 1
ATOM 7266 C CA . THR B 1 170 ? -5.742 8.907 41.115 1.00 73.40 160 THR B CA 1
ATOM 7267 C C . THR B 1 170 ? -7.145 8.317 40.935 1.00 71.62 160 THR B C 1
ATOM 7268 O O . THR B 1 170 ? -7.982 8.907 40.252 1.00 72.25 160 THR B O 1
ATOM 7279 N N . THR B 1 171 ? -7.400 7.162 41.548 1.00 49.39 161 THR B N 1
ATOM 7280 C CA . THR B 1 171 ? -8.697 6.494 41.433 1.00 47.64 161 THR B CA 1
ATOM 7281 C C . THR B 1 171 ? -9.507 6.601 42.720 1.00 45.84 161 THR B C 1
ATOM 7282 O O . THR B 1 171 ? -8.977 6.948 43.774 1.00 47.22 161 THR B O 1
ATOM 7293 N N . ASN B 1 172 ? -10.797 6.290 42.625 1.00 51.66 162 ASN B N 1
ATOM 7294 C CA . ASN B 1 172 ? -11.682 6.319 43.782 1.00 48.01 162 ASN B CA 1
ATOM 7295 C C . ASN B 1 172 ? -11.246 5.321 44.848 1.00 43.63 162 ASN B C 1
ATOM 7296 O O . ASN B 1 172 ? -11.106 5.676 46.016 1.00 41.97 162 ASN B O 1
ATOM 7307 N N . ILE B 1 173 ? -11.030 4.075 44.440 1.00 41.09 163 ILE B N 1
ATOM 7308 C CA . ILE B 1 173 ? -10.564 3.042 45.358 1.00 41.39 163 ILE B CA 1
ATOM 7309 C C . ILE B 1 173 ? -9.177 3.389 45.887 1.00 43.32 163 ILE B C 1
ATOM 7310 O O . ILE B 1 173 ? -8.885 3.190 47.066 1.00 44.82 163 ILE B O 1
ATOM 7326 N N . GLY B 1 174 ? -8.326 3.905 45.006 1.00 40.57 164 GLY B N 1
ATOM 7327 C CA . GLY B 1 174 ? -6.976 4.284 45.379 1.00 41.91 164 GLY B CA 1
ATOM 7328 C C . GLY B 1 174 ? -6.948 5.397 46.409 1.00 41.78 164 GLY B C 1
ATOM 7329 O O . GLY B 1 174 ? -6.147 5.367 47.343 1.00 42.50 164 GLY B O 1
ATOM 7333 N N . LYS B 1 175 ? -7.821 6.385 46.235 1.00 53.13 165 LYS B N 1
ATOM 7334 C CA . LYS B 1 175 ? -7.916 7.502 47.170 1.00 53.54 165 LYS B CA 1
ATOM 7335 C C . LYS B 1 175 ? -8.418 7.040 48.532 1.00 54.24 165 LYS B C 1
ATOM 7336 O O . LYS B 1 175 ? -7.869 7.416 49.567 1.00 55.12 165 LYS B O 1
ATOM 7355 N N . MET B 1 176 ? -9.466 6.224 48.521 1.00 47.48 166 MET B N 1
ATOM 7356 C CA . MET B 1 176 ? -10.070 5.736 49.753 1.00 47.84 166 MET B CA 1
ATOM 7357 C C . MET B 1 176 ? -9.102 4.854 50.537 1.00 52.09 166 MET B C 1
ATOM 7358 O O . MET B 1 176 ? -9.039 4.935 51.762 1.00 55.38 166 MET B O 1
ATOM 7372 N N . ASN B 1 177 ? -8.343 4.020 49.836 1.00 43.72 167 ASN B N 1
ATOM 7373 C CA . ASN B 1 177 ? -7.347 3.179 50.490 1.00 49.12 167 ASN B CA 1
ATOM 7374 C C . ASN B 1 177 ? -6.211 4.008 51.083 1.00 52.48 167 ASN B C 1
ATOM 7375 O O . ASN B 1 177 ? -5.659 3.662 52.128 1.00 54.98 167 ASN B O 1
ATOM 7386 N N . GLU B 1 178 ? -5.861 5.101 50.413 1.00 67.94 168 GLU B N 1
ATOM 7387 C CA . GLU B 1 178 ? -4.786 5.968 50.880 1.00 66.87 168 GLU B CA 1
ATOM 7388 C C . GLU B 1 178 ? -5.232 6.787 52.088 1.00 67.03 168 GLU B C 1
ATOM 7389 O O . GLU B 1 178 ? -4.436 7.077 52.981 1.00 67.25 168 GLU B O 1
ATOM 7401 N N . TYR B 1 179 ? -6.509 7.155 52.111 1.00 64.26 169 TYR B N 1
ATOM 7402 C CA . TYR B 1 179 ? -7.050 7.975 53.189 1.00 66.52 169 TYR B CA 1
ATOM 7403 C C . TYR B 1 179 ? -7.060 7.217 54.512 1.00 70.09 169 TYR B C 1
ATOM 7404 O O . TYR B 1 179 ? -6.636 7.742 55.542 1.00 73.73 169 TYR B O 1
ATOM 7422 N N . TYR B 1 180 ? -7.550 5.981 54.474 1.00 58.12 170 TYR B N 1
ATOM 7423 C CA . TYR B 1 180 ? -7.634 5.144 55.667 1.00 59.23 170 TYR B CA 1
ATOM 7424 C C . TYR B 1 180 ? -6.376 4.296 55.843 1.00 58.24 170 TYR B C 1
ATOM 7425 O O . TYR B 1 180 ? -6.316 3.440 56.727 1.00 60.74 170 TYR B O 1
ATOM 7443 N N . ASP B 1 181 ? -5.373 4.547 55.005 1.00 71.27 171 ASP B N 1
ATOM 7444 C CA . ASP B 1 181 ? -4.111 3.814 55.054 1.00 73.41 171 ASP B CA 1
ATOM 7445 C C . ASP B 1 181 ? -4.356 2.308 54.990 1.00 71.23 171 ASP B C 1
ATOM 7446 O O . ASP B 1 181 ? -3.893 1.554 55.848 1.00 72.14 171 ASP B O 1
ATOM 7455 N N . LEU B 1 182 ? -5.096 1.883 53.970 1.00 62.74 172 LEU B N 1
ATOM 7456 C CA . LEU B 1 182 ? -5.387 0.471 53.760 1.00 62.26 172 LEU B CA 1
ATOM 7457 C C . LEU B 1 182 ? -4.483 -0.095 52.668 1.00 65.99 172 LEU B C 1
ATOM 7458 O O . LEU B 1 182 ? -4.317 0.530 51.621 1.00 66.64 172 LEU B O 1
ATOM 7474 N N . PRO B 1 183 ? -3.890 -1.278 52.905 1.00 60.95 173 PRO B N 1
ATOM 7475 C CA . PRO B 1 183 ? -3.065 -1.884 51.853 1.00 60.76 173 PRO B CA 1
ATOM 7476 C C . PRO B 1 183 ? -3.897 -2.297 50.646 1.00 55.85 173 PRO B C 1
ATOM 7477 O O . PRO B 1 183 ? -4.914 -2.973 50.806 1.00 53.55 173 PRO B O 1
ATOM 7488 N N . THR B 1 184 ? -3.469 -1.890 49.455 1.00 69.28 174 THR B N 1
ATOM 7489 C CA . THR B 1 184 ? -4.191 -2.216 48.232 1.00 65.79 174 THR B CA 1
ATOM 7490 C C . THR B 1 184 ? -4.261 -3.726 48.034 1.00 67.89 174 THR B C 1
ATOM 7491 O O . THR B 1 184 ? -3.237 -4.398 47.911 1.00 68.73 174 THR B O 1
ATOM 7502 N N . ILE B 1 185 ? -5.481 -4.251 48.015 1.00 49.41 175 ILE B N 1
ATOM 7503 C CA . ILE B 1 185 ? -5.702 -5.672 47.792 1.00 53.43 175 ILE B CA 1
ATOM 7504 C C . ILE B 1 185 ? -5.502 -6.000 46.314 1.00 52.25 175 ILE B C 1
ATOM 7505 O O . ILE B 1 185 ? -6.156 -5.418 45.447 1.00 50.45 175 ILE B O 1
ATOM 7521 N N . GLY B 1 186 ? -4.595 -6.931 46.036 1.00 71.25 176 GLY B N 1
ATOM 7522 C CA . GLY B 1 186 ? -4.278 -7.312 44.671 1.00 70.41 176 GLY B CA 1
ATOM 7523 C C . GLY B 1 186 ? -3.893 -8.774 44.541 1.00 68.51 176 GLY B C 1
ATOM 7524 O O . GLY B 1 186 ? -2.708 -9.108 44.514 1.00 66.98 176 GLY B O 1
ATOM 7528 N N . ARG B 1 187 ? -4.897 -9.646 44.464 1.00 69.45 177 ARG B N 1
ATOM 7529 C CA . ARG B 1 187 ? -4.670 -11.076 44.261 1.00 71.90 177 ARG B CA 1
ATOM 7530 C C . ARG B 1 187 ? -4.959 -11.462 42.814 1.00 72.48 177 ARG B C 1
ATOM 7531 O O . ARG B 1 187 ? -4.047 -11.760 42.042 1.00 71.03 177 ARG B O 1
ATOM 7552 N N . ALA B 1 188 ? -6.240 -11.446 42.456 1.00 79.05 178 ALA B N 1
ATOM 7553 C CA . ALA B 1 188 ? -6.684 -11.871 41.134 1.00 79.07 178 ALA B CA 1
ATOM 7554 C C . ALA B 1 188 ? -6.396 -10.811 40.076 1.00 78.90 178 ALA B C 1
ATOM 7555 O O . ALA B 1 188 ? -6.393 -11.105 38.881 1.00 78.53 178 ALA B O 1
ATOM 7562 N N . HIS B 1 189 ? -6.152 -9.583 40.525 1.00 73.25 179 HIS B N 1
ATOM 7563 C CA . HIS B 1 189 ? -5.930 -8.452 39.628 1.00 69.35 179 HIS B CA 1
ATOM 7564 C C . HIS B 1 189 ? -7.071 -8.298 38.621 1.00 65.99 179 HIS B C 1
ATOM 7565 O O . HIS B 1 189 ? -6.836 -8.102 37.427 1.00 65.19 179 HIS B O 1
ATOM 7579 N N . ASP B 1 190 ? -8.305 -8.389 39.110 1.00 62.57 180 ASP B N 1
ATOM 7580 C CA . ASP B 1 190 ? -9.480 -8.245 38.258 1.00 56.73 180 ASP B CA 1
ATOM 7581 C C . ASP B 1 190 ? -10.653 -7.640 39.040 1.00 51.11 180 ASP B C 1
ATOM 7582 O O . ASP B 1 190 ? -10.449 -6.940 40.033 1.00 51.05 180 ASP B O 1
ATOM 7591 N N . ALA B 1 191 ? -11.874 -7.912 38.588 1.00 33.27 181 ALA B N 1
ATOM 7592 C CA . ALA B 1 191 ? -13.078 -7.346 39.190 1.00 30.20 181 ALA B CA 1
ATOM 7593 C C . ALA B 1 191 ? -13.213 -7.692 40.669 1.00 28.49 181 ALA B C 1
ATOM 7594 O O . ALA B 1 191 ? -13.623 -6.854 41.471 1.00 28.33 181 ALA B O 1
ATOM 7601 N N . MET B 1 192 ? -12.876 -8.926 41.025 1.00 32.54 182 MET B N 1
ATOM 7602 C CA . MET B 1 192 ? -13.065 -9.394 42.392 1.00 35.05 182 MET B CA 1
ATOM 7603 C C . MET B 1 192 ? -12.143 -8.646 43.351 1.00 36.85 182 MET B C 1
ATOM 7604 O O . MET B 1 192 ? -12.483 -8.448 44.516 1.00 36.54 182 MET B O 1
ATOM 7618 N N . ASP B 1 193 ? -10.983 -8.221 42.859 1.00 41.74 183 ASP B N 1
ATOM 7619 C CA . ASP B 1 193 ? -10.062 -7.432 43.671 1.00 45.35 183 ASP B CA 1
ATOM 7620 C C . ASP B 1 193 ? -10.684 -6.086 44.022 1.00 42.25 183 ASP B C 1
ATOM 7621 O O . ASP B 1 193 ? -10.551 -5.609 45.150 1.00 42.12 183 ASP B O 1
ATOM 7630 N N . ASP B 1 194 ? -11.364 -5.480 43.054 1.00 35.62 184 ASP B N 1
ATOM 7631 C CA . ASP B 1 194 ? -12.076 -4.230 43.294 1.00 36.05 184 ASP B CA 1
ATOM 7632 C C . ASP B 1 194 ? -13.147 -4.441 44.356 1.00 33.49 184 ASP B C 1
ATOM 7633 O O . ASP B 1 194 ? -13.296 -3.631 45.267 1.00 32.23 184 ASP B O 1
ATOM 7642 N N . CYS B 1 195 ? -13.884 -5.541 44.231 1.00 33.46 185 CYS B N 1
ATOM 7643 C CA . CYS B 1 195 ? -14.923 -5.885 45.195 1.00 32.57 185 CYS B CA 1
ATOM 7644 C C . CYS B 1 195 ? -14.354 -5.991 46.606 1.00 34.10 185 CYS B C 1
ATOM 7645 O O . CYS B 1 195 ? -14.924 -5.454 47.555 1.00 32.54 185 CYS B O 1
ATOM 7653 N N . LEU B 1 196 ? -13.227 -6.683 46.734 1.00 38.80 186 LEU B N 1
ATOM 7654 C CA . LEU B 1 196 ? -12.595 -6.880 48.032 1.00 39.20 186 LEU B CA 1
ATOM 7655 C C . LEU B 1 196 ? -12.095 -5.561 48.613 1.00 39.59 186 LEU B C 1
ATOM 7656 O O . LEU B 1 196 ? -12.231 -5.316 49.811 1.00 39.84 186 LEU B O 1
ATOM 7672 N N . ASN B 1 197 ? -11.519 -4.715 47.766 1.00 33.40 187 ASN B N 1
ATOM 7673 C CA . ASN B 1 197 ? -11.036 -3.412 48.209 1.00 36.32 187 ASN B CA 1
ATOM 7674 C C . ASN B 1 197 ? -12.180 -2.521 48.678 1.00 35.47 187 ASN B C 1
ATOM 7675 O O . ASN B 1 197 ? -12.091 -1.887 49.728 1.00 34.75 187 ASN B O 1
ATOM 7686 N N . ILE B 1 198 ? -13.255 -2.481 47.898 1.00 36.34 188 ILE B N 1
ATOM 7687 C CA . ILE B 1 198 ? -14.423 -1.682 48.248 1.00 38.45 188 ILE B CA 1
ATOM 7688 C C . ILE B 1 198 ? -15.048 -2.197 49.541 1.00 39.34 188 ILE B C 1
ATOM 7689 O O . ILE B 1 198 ? -15.480 -1.413 50.387 1.00 37.97 188 ILE B O 1
ATOM 7705 N N . ALA B 1 199 ? -15.092 -3.518 49.685 1.00 35.54 189 ALA B N 1
ATOM 7706 C CA . ALA B 1 199 ? -15.664 -4.142 50.873 1.00 39.52 189 ALA B CA 1
ATOM 7707 C C . ALA B 1 199 ? -14.866 -3.782 52.122 1.00 35.15 189 ALA B C 1
ATOM 7708 O O . ALA B 1 199 ? -15.439 -3.454 53.160 1.00 36.10 189 ALA B O 1
ATOM 7715 N N . THR B 1 200 ? -13.543 -3.846 52.016 1.00 43.50 190 THR B N 1
ATOM 7716 C CA . THR B 1 200 ? -12.672 -3.521 53.140 1.00 44.63 190 THR B CA 1
ATOM 7717 C C . THR B 1 200 ? -12.780 -2.038 53.484 1.00 45.47 190 THR B C 1
ATOM 7718 O O . THR B 1 200 ? -12.798 -1.665 54.657 1.00 48.50 190 THR B O 1
ATOM 7729 N N . ILE B 1 201 ? -12.850 -1.200 52.456 1.00 38.33 191 ILE B N 1
ATOM 7730 C CA . ILE B 1 201 ? -13.063 0.229 52.648 1.00 37.59 191 ILE B CA 1
ATOM 7731 C C . ILE B 1 201 ? -14.402 0.458 53.339 1.00 37.88 191 ILE B C 1
ATOM 7732 O O . ILE B 1 201 ? -14.486 1.200 54.317 1.00 39.16 191 ILE B O 1
ATOM 7748 N N . LEU B 1 202 ? -15.442 -0.188 52.819 1.00 36.75 192 LEU B N 1
ATOM 7749 C CA . LEU B 1 202 ? -16.783 -0.086 53.383 1.00 36.95 192 LEU B CA 1
ATOM 7750 C C . LEU B 1 202 ? -16.781 -0.451 54.862 1.00 48.00 192 LEU B C 1
ATOM 7751 O O . LEU B 1 202 ? -17.381 0.240 55.682 1.00 45.39 192 LEU B O 1
ATOM 7767 N N . GLN B 1 203 ? -16.094 -1.540 55.194 1.00 49.88 193 GLN B N 1
ATOM 7768 C CA . GLN B 1 203 ? -16.008 -2.012 56.570 1.00 48.69 193 GLN B CA 1
ATOM 7769 C C . GLN B 1 203 ? -15.302 -0.993 57.456 1.00 48.46 193 GLN B C 1
ATOM 7770 O O . GLN B 1 203 ? -15.819 -0.597 58.500 1.00 48.74 193 GLN B O 1
ATOM 7784 N N . ARG B 1 204 ? -14.115 -0.573 57.028 1.00 47.72 194 ARG B N 1
ATOM 7785 C CA . ARG B 1 204 ? -13.322 0.392 57.782 1.00 48.81 194 ARG B CA 1
ATOM 7786 C C . ARG B 1 204 ? -14.080 1.698 57.978 1.00 49.58 194 ARG B C 1
ATOM 7787 O O . ARG B 1 204 ? -13.958 2.344 59.018 1.00 49.86 194 ARG B O 1
ATOM 7808 N N . MET B 1 205 ? -14.861 2.083 56.975 1.00 50.20 195 MET B N 1
ATOM 7809 C CA . MET B 1 205 ? -15.590 3.341 57.029 1.00 53.56 195 MET B CA 1
ATOM 7810 C C . MET B 1 205 ? -16.612 3.363 58.164 1.00 54.00 195 MET B C 1
ATOM 7811 O O . MET B 1 205 ? -16.667 4.331 58.921 1.00 55.49 195 MET B O 1
ATOM 7825 N N . ILE B 1 206 ? -17.414 2.308 58.293 1.00 58.85 196 ILE B N 1
ATOM 7826 C CA . ILE B 1 206 ? -18.440 2.286 59.333 1.00 61.37 196 ILE B CA 1
ATOM 7827 C C . ILE B 1 206 ? -17.783 2.120 60.698 1.00 62.26 196 ILE B C 1
ATOM 7828 O O . ILE B 1 206 ? -18.308 2.581 61.712 1.00 64.12 196 ILE B O 1
ATOM 7844 N N . ASN B 1 207 ? -16.628 1.462 60.717 1.00 64.88 197 ASN B N 1
ATOM 7845 C CA . ASN B 1 207 ? -15.873 1.291 61.951 1.00 66.55 197 ASN B CA 1
ATOM 7846 C C . ASN B 1 207 ? -15.253 2.614 62.386 1.00 68.30 197 ASN B C 1
ATOM 7847 O O . ASN B 1 207 ? -14.962 2.815 63.564 1.00 69.87 197 ASN B O 1
ATOM 7858 N N . MET B 1 208 ? -15.048 3.510 61.422 1.00 64.15 198 MET B N 1
ATOM 7859 C CA . MET B 1 208 ? -14.623 4.875 61.715 1.00 64.00 198 MET B CA 1
ATOM 7860 C C . MET B 1 208 ? -15.835 5.765 61.990 1.00 65.08 198 MET B C 1
ATOM 7861 O O . MET B 1 208 ? -15.688 6.951 62.290 1.00 67.68 198 MET B O 1
ATOM 7875 N N . GLY B 1 209 ? -17.030 5.188 61.878 1.00 68.22 199 GLY B N 1
ATOM 7876 C CA . GLY B 1 209 ? -18.260 5.874 62.241 1.00 67.48 199 GLY B CA 1
ATOM 7877 C C . GLY B 1 209 ? -19.035 6.447 61.067 1.00 66.69 199 GLY B C 1
ATOM 7878 O O . GLY B 1 209 ? -19.877 7.328 61.247 1.00 66.57 199 GLY B O 1
ATOM 7882 N N . ALA B 1 210 ? -18.763 5.950 59.865 1.00 60.73 200 ALA B N 1
ATOM 7883 C CA . ALA B 1 210 ? -19.469 6.420 58.677 1.00 61.17 200 ALA B CA 1
ATOM 7884 C C . ALA B 1 210 ? -20.895 5.877 58.640 1.00 61.11 200 ALA B C 1
ATOM 7885 O O . ALA B 1 210 ? -21.159 4.769 59.108 1.00 62.51 200 ALA B O 1
ATOM 7892 N N . LYS B 1 211 ? -21.806 6.670 58.084 1.00 55.33 201 LYS B N 1
ATOM 7893 C CA . LYS B 1 211 ? -23.209 6.285 57.956 1.00 55.38 201 LYS B CA 1
ATOM 7894 C C . LYS B 1 211 ? -23.526 5.908 56.510 1.00 52.97 201 LYS B C 1
ATOM 7895 O O . LYS B 1 211 ? -23.661 6.775 55.645 1.00 51.27 201 LYS B O 1
ATOM 7914 N N . VAL B 1 212 ? -23.649 4.608 56.261 1.00 54.21 202 VAL B N 1
ATOM 7915 C CA . VAL B 1 212 ? -23.793 4.085 54.908 1.00 50.99 202 VAL B CA 1
ATOM 7916 C C . VAL B 1 212 ? -25.248 3.766 54.571 1.00 50.90 202 VAL B C 1
ATOM 7917 O O . VAL B 1 212 ? -25.908 3.002 55.275 1.00 52.65 202 VAL B O 1
ATOM 7930 N N . THR B 1 213 ? -25.737 4.368 53.490 1.00 47.72 203 THR B N 1
ATOM 7931 C CA . THR B 1 213 ? -27.105 4.162 53.024 1.00 44.51 203 THR B CA 1
ATOM 7932 C C . THR B 1 213 ? -27.193 4.441 51.526 1.00 41.70 203 THR B C 1
ATOM 7933 O O . THR B 1 213 ? -26.271 5.008 50.943 1.00 40.95 203 THR B O 1
ATOM 7944 N N . VAL B 1 214 ? -28.300 4.037 50.908 1.00 39.13 204 VAL B N 1
ATOM 7945 C CA . VAL B 1 214 ? -28.602 4.423 49.532 1.00 40.71 204 VAL B CA 1
ATOM 7946 C C . VAL B 1 214 ? -28.561 5.945 49.398 1.00 43.04 204 VAL B C 1
ATOM 7947 O O . VAL B 1 214 ? -29.318 6.651 50.065 1.00 36.21 204 VAL B O 1
ATOM 7960 N N . ASN B 1 215 ? -27.672 6.439 48.539 1.00 34.67 205 ASN B N 1
ATOM 7961 C CA . ASN B 1 215 ? -27.509 7.876 48.330 1.00 35.32 205 ASN B CA 1
ATOM 7962 C C . ASN B 1 215 ? -27.703 8.290 46.871 1.00 36.67 205 ASN B C 1
ATOM 7963 O O . ASN B 1 215 ? -27.643 9.476 46.544 1.00 36.53 205 ASN B O 1
ATOM 7974 N N . GLU B 1 216 ? -27.933 7.311 46.000 1.00 36.91 206 GLU B N 1
ATOM 7975 C CA . GLU B 1 216 ? -28.196 7.583 44.590 1.00 37.91 206 GLU B CA 1
ATOM 7976 C C . GLU B 1 216 ? -29.343 6.726 44.067 1.00 33.79 206 GLU B C 1
ATOM 7977 O O . GLU B 1 216 ? -29.446 5.540 44.386 1.00 31.49 206 GLU B O 1
ATOM 7989 N N . LEU B 1 217 ? -30.205 7.352 43.269 1.00 33.83 207 LEU B N 1
ATOM 7990 C CA . LEU B 1 217 ? -31.347 6.685 42.657 1.00 34.66 207 LEU B CA 1
ATOM 7991 C C . LEU B 1 217 ? -31.348 6.941 41.155 1.00 34.02 207 LEU B C 1
ATOM 7992 O O . LEU B 1 217 ? -30.839 7.963 40.696 1.00 35.67 207 LEU B O 1
ATOM 8008 N N . LEU B 1 218 ? -31.921 6.011 40.397 1.00 36.34 208 LEU B N 1
ATOM 8009 C CA . LEU B 1 218 ? -32.079 6.180 38.958 1.00 34.82 208 LEU B CA 1
ATOM 8010 C C . LEU B 1 218 ? -33.531 6.497 38.618 1.00 37.45 208 LEU B C 1
ATOM 8011 O O . LEU B 1 218 ? -34.426 5.681 38.847 1.00 38.12 208 LEU B O 1
ATOM 8027 N N . THR B 1 219 ? -33.749 7.693 38.076 1.00 36.26 209 THR B N 1
ATOM 8028 C CA . THR B 1 219 ? -35.085 8.164 37.722 1.00 37.44 209 THR B CA 1
ATOM 8029 C C . THR B 1 219 ? -35.195 8.387 36.217 1.00 33.56 209 THR B C 1
ATOM 8030 O O . THR B 1 219 ? -34.187 8.440 35.514 1.00 30.43 209 THR B O 1
ATOM 8041 N N . CYS B 1 220 ? -36.426 8.538 35.736 1.00 36.10 210 CYS B N 1
ATOM 8042 C CA . CYS B 1 220 ? -36.697 8.583 34.302 1.00 36.84 210 CYS B CA 1
ATOM 8043 C C . CYS B 1 220 ? -36.565 9.975 33.689 1.00 37.13 210 CYS B C 1
ATOM 8044 O O . CYS B 1 220 ? -36.513 10.111 32.467 1.00 37.45 210 CYS B O 1
ATOM 8051 N N . CYS B 1 221 ? -36.521 11.005 34.528 1.00 34.28 211 CYS B N 1
ATOM 8052 C CA . CYS B 1 221 ? -36.551 12.378 34.034 1.00 35.51 211 CYS B CA 1
ATOM 8053 C C . CYS B 1 221 ? -35.799 13.349 34.937 1.00 37.51 211 CYS B C 1
ATOM 8054 O O . CYS B 1 221 ? -35.677 13.133 36.143 1.00 38.46 211 CYS B O 1
ATOM 8062 N N . ALA B 1 222 ? -35.297 14.422 34.331 1.00 35.63 212 ALA B N 1
ATOM 8063 C CA . ALA B 1 222 ? -34.609 15.482 35.059 1.00 37.30 212 ALA B CA 1
ATOM 8064 C C . ALA B 1 222 ? -34.743 16.801 34.304 1.00 37.63 212 ALA B C 1
ATOM 8065 O O . ALA B 1 222 ? -34.736 16.823 33.075 1.00 37.74 212 ALA B O 1
ATOM 8072 N N . SER B 1 223 ? -34.863 17.898 35.043 1.00 37.39 213 SER B N 1
ATOM 8073 C CA . SER B 1 223 ? -35.071 19.208 34.435 1.00 45.11 213 SER B CA 1
ATOM 8074 C C . SER B 1 223 ? -33.827 19.713 33.703 1.00 41.95 213 SER B C 1
ATOM 8075 O O . SER B 1 223 ? -33.933 20.490 32.757 1.00 39.74 213 SER B O 1
ATOM 8083 N N . TRP B 1 224 ? -32.652 19.273 34.141 1.00 45.09 214 TRP B N 1
ATOM 8084 C CA . TRP B 1 224 ? -31.403 19.759 33.560 1.00 45.81 214 TRP B CA 1
ATOM 8085 C C . TRP B 1 224 ? -31.094 19.119 32.202 1.00 45.05 214 TRP B C 1
ATOM 8086 O O . TRP B 1 224 ? -30.121 19.496 31.547 1.00 45.02 214 TRP B O 1
ATOM 8107 N N . ARG B 1 225 ? -31.918 18.160 31.783 1.00 42.17 215 ARG B N 1
ATOM 8108 C CA . ARG B 1 225 ? -31.794 17.566 30.450 1.00 42.14 215 ARG B CA 1
ATOM 8109 C C . ARG B 1 225 ? -32.760 18.211 29.458 1.00 42.68 215 ARG B C 1
ATOM 8110 O O . ARG B 1 225 ? -32.781 17.852 28.281 1.00 42.99 215 ARG B O 1
ATOM 8131 N N . ARG B 1 226 ? -33.557 19.162 29.934 1.00 46.71 216 ARG B N 1
ATOM 8132 C CA . ARG B 1 226 ? -34.578 19.786 29.099 1.00 47.45 216 ARG B CA 1
ATOM 8133 C C . ARG B 1 226 ? -33.956 20.654 28.010 1.00 45.56 216 ARG B C 1
ATOM 8134 O O . ARG B 1 226 ? -34.492 20.737 26.904 1.00 43.27 216 ARG B O 1
ATOM 8155 N N . GLN B 1 227 ? -32.830 21.293 28.320 1.00 45.98 217 GLN B N 1
ATOM 8156 C CA . GLN B 1 227 ? -32.120 22.090 27.327 1.00 50.76 217 GLN B CA 1
ATOM 8157 C C . GLN B 1 227 ? -31.040 21.234 26.660 1.00 51.88 217 GLN B C 1
ATOM 8158 O O . GLN B 1 227 ? -30.372 20.452 27.336 1.00 49.22 217 GLN B O 1
ATOM 8172 N N . PRO B 1 228 ? -30.880 21.361 25.328 1.00 49.09 218 PRO B N 1
ATOM 8173 C CA . PRO B 1 228 ? -29.850 20.598 24.610 1.00 48.08 218 PRO B CA 1
ATOM 8174 C C . PRO B 1 228 ? -28.442 20.767 25.176 1.00 43.88 218 PRO B C 1
ATOM 8175 O O . PRO B 1 228 ? -28.065 21.857 25.603 1.00 42.71 218 PRO B O 1
ATOM 8186 N N . LEU B 1 229 ? -27.679 19.679 25.170 1.00 50.67 219 LEU B N 1
ATOM 8187 C CA . LEU B 1 229 ? -26.290 19.700 25.606 1.00 50.57 219 LEU B CA 1
ATOM 8188 C C . LEU B 1 229 ? -25.436 20.529 24.653 1.00 51.82 219 LEU B C 1
ATOM 8189 O O . LEU B 1 229 ? -25.545 20.391 23.435 1.00 51.04 219 LEU B O 1
ATOM 8205 N N . VAL B 1 230 ? -24.592 21.392 25.209 1.00 46.23 220 VAL B N 1
ATOM 8206 C CA . VAL B 1 230 ? -23.641 22.145 24.401 1.00 49.70 220 VAL B CA 1
ATOM 8207 C C . VAL B 1 230 ? -22.559 21.190 23.908 1.00 48.86 220 VAL B C 1
ATOM 8208 O O . VAL B 1 230 ? -21.667 20.798 24.661 1.00 47.98 220 VAL B O 1
ATOM 8221 N N . TYR B 1 231 ? -22.649 20.828 22.633 1.00 61.37 221 TYR B N 1
ATOM 8222 C CA . TYR B 1 231 ? -21.839 19.757 22.066 1.00 60.22 221 TYR B CA 1
ATOM 8223 C C . TYR B 1 231 ? -20.357 20.112 21.963 1.00 59.72 221 TYR B C 1
ATOM 8224 O O . TYR B 1 231 ? -19.989 21.127 21.373 1.00 59.35 221 TYR B O 1
ATOM 8242 N N . ASN B 1 232 ? -19.520 19.261 22.549 1.00 53.82 222 ASN B N 1
ATOM 8243 C CA . ASN B 1 232 ? -18.071 19.354 22.402 1.00 52.77 222 ASN B CA 1
ATOM 8244 C C . ASN B 1 232 ? -17.588 18.332 21.378 1.00 50.20 222 ASN B C 1
ATOM 8245 O O . ASN B 1 232 ? -17.725 17.129 21.585 1.00 47.24 222 ASN B O 1
ATOM 8256 N N . LYS B 1 233 ? -17.020 18.815 20.278 1.00 49.52 223 LYS B N 1
ATOM 8257 C CA . LYS B 1 233 ? -16.666 17.953 19.152 1.00 48.42 223 LYS B CA 1
ATOM 8258 C C . LYS B 1 233 ? -15.592 16.919 19.490 1.00 42.59 223 LYS B C 1
ATOM 8259 O O . LYS B 1 233 ? -15.514 15.872 18.846 1.00 38.95 223 LYS B O 1
ATOM 8278 N N . GLU B 1 234 ? -14.774 17.209 20.496 1.00 44.58 224 GLU B N 1
ATOM 8279 C CA . GLU B 1 234 ? -13.671 16.327 20.869 1.00 45.29 224 GLU B CA 1
ATOM 8280 C C . GLU B 1 234 ? -14.027 15.466 22.079 1.00 40.55 224 GLU B C 1
ATOM 8281 O O . GLU B 1 234 ? -13.144 15.025 22.814 1.00 37.63 224 GLU B O 1
ATOM 8293 N N . TRP B 1 235 ? -15.318 15.219 22.278 1.00 33.27 225 TRP B N 1
ATOM 8294 C CA . TRP B 1 235 ? -15.778 14.526 23.479 1.00 32.25 225 TRP B CA 1
ATOM 8295 C C . TRP B 1 235 ? -15.306 13.077 23.544 1.00 27.15 225 TRP B C 1
ATOM 8296 O O . TRP B 1 235 ? -15.231 12.493 24.623 1.00 25.10 225 TRP B O 1
ATOM 8317 N N . ARG B 1 236 ? -14.987 12.500 22.392 1.00 31.49 226 ARG B N 1
ATOM 8318 C CA . ARG B 1 236 ? -14.614 11.092 22.329 1.00 31.13 226 ARG B CA 1
ATOM 8319 C C . ARG B 1 236 ? -13.253 10.806 22.958 1.00 32.06 226 ARG B C 1
ATOM 8320 O O . ARG B 1 236 ? -12.941 9.655 23.268 1.00 34.25 226 ARG B O 1
ATOM 8341 N N . SER B 1 237 ? -12.451 11.849 23.150 1.00 34.58 227 SER B N 1
ATOM 8342 C CA . SER B 1 237 ? -11.127 11.705 23.755 1.00 38.85 227 SER B CA 1
ATOM 8343 C C . SER B 1 237 ? -11.126 12.102 25.234 1.00 42.66 227 SER B C 1
ATOM 8344 O O . SER B 1 237 ? -10.084 12.062 25.890 1.00 42.64 227 SER B O 1
ATOM 8352 N N . SER B 1 238 ? -12.294 12.477 25.753 1.00 41.32 228 SER B N 1
ATOM 8353 C CA . SER B 1 238 ? -12.427 12.910 27.143 1.00 43.15 228 SER B CA 1
ATOM 8354 C C . SER B 1 238 ? -13.504 12.120 27.882 1.00 40.86 228 SER B C 1
ATOM 8355 O O . SER B 1 238 ? -14.685 12.191 27.541 1.00 39.13 228 SER B O 1
ATOM 8363 N N . PHE B 1 239 ? -13.088 11.374 28.899 1.00 42.73 229 PHE B N 1
ATOM 8364 C CA . PHE B 1 239 ? -14.019 10.614 29.724 1.00 41.41 229 PHE B CA 1
ATOM 8365 C C . PHE B 1 239 ? -15.032 11.549 30.377 1.00 39.78 229 PHE B C 1
ATOM 8366 O O . PHE B 1 239 ? -16.201 11.201 30.542 1.00 38.30 229 PHE B O 1
ATOM 8383 N N . MET B 1 240 ? -14.574 12.745 30.732 1.00 39.79 230 MET B N 1
ATOM 8384 C CA . MET B 1 240 ? -15.424 13.737 31.376 1.00 41.42 230 MET B CA 1
ATOM 8385 C C . MET B 1 240 ? -16.533 14.204 30.437 1.00 41.62 230 MET B C 1
ATOM 8386 O O . MET B 1 240 ? -17.716 14.101 30.760 1.00 39.99 230 MET B O 1
ATOM 8400 N N . ASP B 1 241 ? -16.142 14.719 29.276 1.00 43.21 231 ASP B N 1
ATOM 8401 C CA . ASP B 1 241 ? -17.103 15.230 28.305 1.00 45.90 231 ASP B CA 1
ATOM 8402 C C . ASP B 1 241 ? -17.979 14.112 27.753 1.00 38.36 231 ASP B C 1
ATOM 8403 O O . ASP B 1 241 ? -19.141 14.333 27.415 1.00 33.58 231 ASP B O 1
ATOM 8412 N N . ALA B 1 242 ? -17.417 12.912 27.659 1.00 35.32 232 ALA B N 1
ATOM 8413 C CA . ALA B 1 242 ? -18.181 11.753 27.215 1.00 31.50 232 ALA B CA 1
ATOM 8414 C C . ALA B 1 242 ? -19.299 11.454 28.208 1.00 30.21 232 ALA B C 1
ATOM 8415 O O . ALA B 1 242 ? -20.377 11.002 27.825 1.00 27.77 232 ALA B O 1
ATOM 8422 N N . GLY B 1 243 ? -19.034 11.712 29.485 1.00 33.36 233 GLY B N 1
ATOM 8423 C CA . GLY B 1 243 ? -20.030 11.522 30.524 1.00 34.36 233 GLY B CA 1
ATOM 8424 C C . GLY B 1 243 ? -21.277 12.342 30.263 1.00 34.64 233 GLY B C 1
ATOM 8425 O O . GLY B 1 243 ? -22.394 11.870 30.471 1.00 32.56 233 GLY B O 1
ATOM 8429 N N . LYS B 1 244 ? -21.083 13.573 29.800 1.00 35.64 234 LYS B N 1
ATOM 8430 C CA . LYS B 1 244 ? -22.195 14.462 29.488 1.00 36.66 234 LYS B CA 1
ATOM 8431 C C . LYS B 1 244 ? -23.057 13.872 28.377 1.00 35.31 234 LYS B C 1
ATOM 8432 O O . LYS B 1 244 ? -24.283 13.964 28.420 1.00 34.31 234 LYS B O 1
ATOM 8451 N N . ILE B 1 245 ? -22.407 13.269 27.385 1.00 34.62 235 ILE B N 1
ATOM 8452 C CA . ILE B 1 245 ? -23.111 12.598 26.297 1.00 33.69 235 ILE B CA 1
ATOM 8453 C C . ILE B 1 245 ? -23.896 11.400 26.819 1.00 30.06 235 ILE B C 1
ATOM 8454 O O . ILE B 1 245 ? -25.071 11.233 26.496 1.00 28.66 235 ILE B O 1
ATOM 8470 N N . PHE B 1 246 ? -23.230 10.563 27.610 1.00 25.00 236 PHE B N 1
ATOM 8471 C CA . PHE B 1 246 ? -23.860 9.391 28.212 1.00 31.66 236 PHE B CA 1
ATOM 8472 C C . PHE B 1 246 ? -25.131 9.764 28.974 1.00 29.93 236 PHE B C 1
ATOM 8473 O O . PHE B 1 246 ? -26.123 9.037 28.938 1.00 27.64 236 PHE B O 1
ATOM 8490 N N . GLU B 1 247 ? -25.089 10.902 29.660 1.00 26.32 237 GLU B N 1
ATOM 8491 C CA . GLU B 1 247 ? -26.200 11.338 30.503 1.00 36.36 237 GLU B CA 1
ATOM 8492 C C . GLU B 1 247 ? -27.467 11.596 29.696 1.00 34.81 237 GLU B C 1
ATOM 8493 O O . GLU B 1 247 ? -28.575 11.334 30.166 1.00 34.90 237 GLU B O 1
ATOM 8505 N N . ARG B 1 248 ? -27.300 12.110 28.483 1.00 31.84 238 ARG B N 1
ATOM 8506 C CA . ARG B 1 248 ? -28.436 12.443 27.632 1.00 32.18 238 ARG B CA 1
ATOM 8507 C C . ARG B 1 248 ? -28.925 11.221 26.861 1.00 30.13 238 ARG B C 1
ATOM 8508 O O . ARG B 1 248 ? -30.125 11.049 26.653 1.00 29.94 238 ARG B O 1
ATOM 8529 N N . VAL B 1 249 ? -27.991 10.373 26.443 1.00 27.62 239 VAL B N 1
ATOM 8530 C CA . VAL B 1 249 ? -28.328 9.183 25.671 1.00 26.30 239 VAL B CA 1
ATOM 8531 C C . VAL B 1 249 ? -29.077 8.162 26.521 1.00 25.20 239 VAL B C 1
ATOM 8532 O O . VAL B 1 249 ? -30.138 7.678 26.129 1.00 25.41 239 VAL B O 1
ATOM 8545 N N . LEU B 1 250 ? -28.518 7.834 27.681 1.00 27.57 240 LEU B N 1
ATOM 8546 C CA . LEU B 1 250 ? -29.128 6.842 28.558 1.00 27.93 240 LEU B CA 1
ATOM 8547 C C . LEU B 1 250 ? -30.447 7.375 29.119 1.00 29.39 240 LEU B C 1
ATOM 8548 O O . LEU B 1 250 ? -30.518 8.532 29.537 1.00 30.75 240 LEU B O 1
ATOM 8564 N N . PRO B 1 251 ? -31.501 6.538 29.126 1.00 28.41 241 PRO B N 1
ATOM 8565 C CA . PRO B 1 251 ? -32.823 7.006 29.571 1.00 28.01 241 PRO B CA 1
ATOM 8566 C C . PRO B 1 251 ? -32.894 7.395 31.048 1.00 28.91 241 PRO B C 1
ATOM 8567 O O . PRO B 1 251 ? -33.534 8.395 31.371 1.00 31.72 241 PRO B O 1
ATOM 8578 N N . LEU B 1 252 ? -32.263 6.620 31.925 1.00 26.75 242 LEU B N 1
ATOM 8579 C CA . LEU B 1 252 ? -32.328 6.891 33.360 1.00 27.45 242 LEU B CA 1
ATOM 8580 C C . LEU B 1 252 ? -31.160 7.756 33.823 1.00 27.65 242 LEU B C 1
ATOM 8581 O O . LEU B 1 252 ? -30.019 7.567 33.401 1.00 28.44 242 LEU B O 1
ATOM 8597 N N . VAL B 1 253 ? -31.474 8.699 34.706 1.00 29.17 243 VAL B N 1
ATOM 8598 C CA . VAL B 1 253 ? -30.517 9.673 35.216 1.00 30.44 243 VAL B CA 1
ATOM 8599 C C . VAL B 1 253 ? -30.256 9.448 36.704 1.00 31.95 243 VAL B C 1
ATOM 8600 O O . VAL B 1 253 ? -31.142 9.010 37.438 1.00 32.68 243 VAL B O 1
ATOM 8613 N N . VAL B 1 254 ? -29.038 9.752 37.143 1.00 30.62 244 VAL B N 1
ATOM 8614 C CA . VAL B 1 254 ? -28.694 9.668 38.556 1.00 31.78 244 VAL B CA 1
ATOM 8615 C C . VAL B 1 254 ? -29.369 10.797 39.324 1.00 34.98 244 VAL B C 1
ATOM 8616 O O . VAL B 1 254 ? -29.262 11.966 38.951 1.00 37.38 244 VAL B O 1
ATOM 8629 N N . THR B 1 255 ? -30.067 10.433 40.395 1.00 39.22 245 THR B N 1
ATOM 8630 C CA . THR B 1 255 ? -30.719 11.403 41.267 1.00 43.37 245 THR B CA 1
ATOM 8631 C C . THR B 1 255 ? -30.229 11.231 42.696 1.00 42.38 245 THR B C 1
ATOM 8632 O O . THR B 1 255 ? -30.468 10.204 43.329 1.00 40.36 245 THR B O 1
ATOM 8643 N N . THR B 1 256 ? -29.535 12.247 43.190 1.00 38.67 246 THR B N 1
ATOM 8644 C CA . THR B 1 256 ? -29.078 12.269 44.569 1.00 41.88 246 THR B CA 1
ATOM 8645 C C . THR B 1 256 ? -30.264 12.228 45.523 1.00 42.28 246 THR B C 1
ATOM 8646 O O . THR B 1 256 ? -31.269 12.905 45.303 1.00 42.06 246 THR B O 1
ATOM 8657 N N . ILE B 1 257 ? -30.149 11.414 46.567 1.00 44.39 247 ILE B N 1
ATOM 8658 C CA . ILE B 1 257 ? -31.076 11.480 47.690 1.00 47.55 247 ILE B CA 1
ATOM 8659 C C . ILE B 1 257 ? -30.290 11.776 48.963 1.00 46.68 247 ILE B C 1
ATOM 8660 O O . ILE B 1 257 ? -29.357 11.059 49.320 1.00 44.88 247 ILE B O 1
ATOM 8676 N N . ARG B 1 258 ? -30.675 12.855 49.632 1.00 44.62 248 ARG B N 1
ATOM 8677 C CA . ARG B 1 258 ? -29.941 13.359 50.784 1.00 41.33 248 ARG B CA 1
ATOM 8678 C C . ARG B 1 258 ? -30.002 12.391 51.960 1.00 55.11 248 ARG B C 1
ATOM 8679 O O . ARG B 1 258 ? -30.894 11.549 52.040 1.00 41.16 248 ARG B O 1
ATOM 8700 N N . ALA B 1 259 ? -29.042 12.515 52.870 1.00 54.44 249 ALA B N 1
ATOM 8701 C CA . ALA B 1 259 ? -28.965 11.628 54.022 1.00 54.34 249 ALA B CA 1
ATOM 8702 C C . ALA B 1 259 ? -30.180 11.805 54.929 1.00 50.81 249 ALA B C 1
ATOM 8703 O O . ALA B 1 259 ? -30.571 12.928 55.246 1.00 48.86 249 ALA B O 1
ATOM 8710 N N . GLY B 1 260 ? -30.770 10.685 55.337 1.00 61.45 250 GLY B N 1
ATOM 8711 C CA . GLY B 1 260 ? -31.922 10.696 56.222 1.00 62.83 250 GLY B CA 1
ATOM 8712 C C . GLY B 1 260 ? -33.246 10.751 55.481 1.00 62.63 250 GLY B C 1
ATOM 8713 O O . GLY B 1 260 ? -34.309 10.727 56.101 1.00 63.81 250 GLY B O 1
ATOM 8717 N N . ASP B 1 261 ? -33.183 10.817 54.153 1.00 52.18 251 ASP B N 1
ATOM 8718 C CA . ASP B 1 261 ? -34.382 10.944 53.326 1.00 53.96 251 ASP B CA 1
ATOM 8719 C C . ASP B 1 261 ? -34.815 9.616 52.712 1.00 48.88 251 ASP B C 1
ATOM 8720 O O . ASP B 1 261 ? -35.940 9.491 52.229 1.00 48.81 251 ASP B O 1
ATOM 8729 N N . PHE B 1 262 ? -33.923 8.630 52.724 1.00 49.41 252 PHE B N 1
ATOM 8730 C CA . PHE B 1 262 ? -34.212 7.338 52.106 1.00 47.09 252 PHE B CA 1
ATOM 8731 C C . PHE B 1 262 ? -35.035 6.423 53.008 1.00 45.66 252 PHE B C 1
ATOM 8732 O O . PHE B 1 262 ? -34.703 6.222 54.177 1.00 44.11 252 PHE B O 1
ATOM 8749 N N . ARG B 1 263 ? -36.104 5.868 52.441 1.00 52.51 253 ARG B N 1
ATOM 8750 C CA . ARG B 1 263 ? -36.934 4.877 53.119 1.00 52.45 253 ARG B CA 1
ATOM 8751 C C . ARG B 1 263 ? -36.909 3.577 52.324 1.00 50.51 253 ARG B C 1
ATOM 8752 O O . ARG B 1 263 ? -36.824 3.597 51.097 1.00 48.74 253 ARG B O 1
ATOM 8773 N N . LEU B 1 264 ? -36.982 2.448 53.022 1.00 45.14 254 LEU B N 1
ATOM 8774 C CA . LEU B 1 264 ? -36.950 1.145 52.366 1.00 45.75 254 LEU B CA 1
ATOM 8775 C C . LEU B 1 264 ? -38.147 0.939 51.444 1.00 44.56 254 LEU B C 1
ATOM 8776 O O . LEU B 1 264 ? -38.062 0.192 50.469 1.00 41.64 254 LEU B O 1
ATOM 8792 N N . GLU B 1 265 ? -39.256 1.606 51.751 1.00 52.98 255 GLU B N 1
ATOM 8793 C CA . GLU B 1 265 ? -40.477 1.457 50.967 1.00 55.28 255 GLU B CA 1
ATOM 8794 C C . GLU B 1 265 ? -40.378 2.164 49.619 1.00 54.26 255 GLU B C 1
ATOM 8795 O O . GLU B 1 265 ? -41.301 2.096 48.807 1.00 53.79 255 GLU B O 1
ATOM 8807 N N . MET B 1 266 ? -39.264 2.851 49.385 1.00 50.41 256 MET B N 1
ATOM 8808 C CA . MET B 1 266 ? -39.028 3.495 48.098 1.00 51.90 256 MET B CA 1
ATOM 8809 C C . MET B 1 266 ? -38.718 2.451 47.031 1.00 51.70 256 MET B C 1
ATOM 8810 O O . MET B 1 266 ? -38.882 2.708 45.838 1.00 49.83 256 MET B O 1
ATOM 8824 N N . TYR B 1 267 ? -38.268 1.276 47.463 1.00 56.79 257 TYR B N 1
ATOM 8825 C CA . TYR B 1 267 ? -38.075 0.154 46.553 1.00 55.25 257 TYR B CA 1
ATOM 8826 C C . TYR B 1 267 ? -39.445 -0.459 46.241 1.00 59.29 257 TYR B C 1
ATOM 8827 O O . TYR B 1 267 ? -40.172 -0.760 47.185 1.00 64.24 257 TYR B O 1
ATOM 8845 N N . GLY B 1 268 ? -39.838 -0.654 44.976 1.00 52.98 258 GLY B N 1
ATOM 8846 C CA . GLY B 1 268 ? -39.116 -0.282 43.766 1.00 47.59 258 GLY B CA 1
ATOM 8847 C C . GLY B 1 268 ? -39.966 0.676 42.949 1.00 44.62 258 GLY B C 1
ATOM 8848 O O . GLY B 1 268 ? -40.509 0.317 41.905 1.00 42.67 258 GLY B O 1
ATOM 8852 N N . VAL B 1 269 ? -40.097 1.898 43.453 1.00 48.49 259 VAL B N 1
ATOM 8853 C CA . VAL B 1 269 ? -40.889 2.938 42.807 1.00 47.55 259 VAL B CA 1
ATOM 8854 C C . VAL B 1 269 ? -39.988 4.078 42.358 1.00 46.69 259 VAL B C 1
ATOM 8855 O O . VAL B 1 269 ? -39.178 4.583 43.136 1.00 46.69 259 VAL B O 1
ATOM 8868 N N . CYS B 1 270 ? -40.128 4.479 41.099 1.00 43.78 260 CYS B N 1
ATOM 8869 C CA . CYS B 1 270 ? -39.351 5.591 40.571 1.00 41.56 260 CYS B CA 1
ATOM 8870 C C . CYS B 1 270 ? -39.661 6.851 41.364 1.00 39.64 260 CYS B C 1
ATOM 8871 O O . CYS B 1 270 ? -40.824 7.198 41.565 1.00 39.89 260 CYS B O 1
ATOM 8878 N N . ARG B 1 271 ? -38.615 7.527 41.820 1.00 39.76 261 ARG B N 1
ATOM 8879 C CA . ARG B 1 271 ? -38.777 8.702 42.664 1.00 40.89 261 ARG B CA 1
ATOM 8880 C C . ARG B 1 271 ? -39.459 9.845 41.915 1.00 40.96 261 ARG B C 1
ATOM 8881 O O . ARG B 1 271 ? -40.161 10.655 42.520 1.00 39.70 261 ARG B O 1
ATOM 8902 N N . TYR B 1 272 ? -39.260 9.905 40.601 1.00 37.99 262 TYR B N 1
ATOM 8903 C CA . TYR B 1 272 ? -39.800 11.003 39.808 1.00 41.37 262 TYR B CA 1
ATOM 8904 C C . TYR B 1 272 ? -41.273 10.792 39.453 1.00 43.32 262 TYR B C 1
ATOM 8905 O O . TYR B 1 272 ? -42.141 11.529 39.921 1.00 44.09 262 TYR B O 1
ATOM 8923 N N . CYS B 1 273 ? -41.550 9.785 38.628 1.00 51.98 263 CYS B N 1
ATOM 8924 C CA . CYS B 1 273 ? -42.898 9.568 38.105 1.00 54.69 263 CYS B CA 1
ATOM 8925 C C . CYS B 1 273 ? -43.788 8.802 39.081 1.00 55.11 263 CYS B C 1
ATOM 8926 O O . CYS B 1 273 ? -44.989 8.662 38.852 1.00 54.91 263 CYS B O 1
ATOM 8933 N N . ARG B 1 274 ? -43.191 8.306 40.161 1.00 56.56 264 ARG B N 1
ATOM 8934 C CA . ARG B 1 274 ? -43.928 7.611 41.215 1.00 57.45 264 ARG B CA 1
ATOM 8935 C C . ARG B 1 274 ? -44.716 6.417 40.681 1.00 56.76 264 ARG B C 1
ATOM 8936 O O . ARG B 1 274 ? -45.806 6.112 41.165 1.00 57.62 264 ARG B O 1
ATOM 8957 N N . LYS B 1 275 ? -44.155 5.746 39.680 1.00 55.86 265 LYS B N 1
ATOM 8958 C CA . LYS B 1 275 ? -44.741 4.523 39.146 1.00 55.92 265 LYS B CA 1
ATOM 8959 C C . LYS B 1 275 ? -43.774 3.361 39.329 1.00 56.77 265 LYS B C 1
ATOM 8960 O O . LYS B 1 275 ? -42.573 3.565 39.506 1.00 56.93 265 LYS B O 1
ATOM 8979 N N . GLY B 1 276 ? -44.308 2.145 39.300 1.00 43.90 266 GLY B N 1
ATOM 8980 C CA . GLY B 1 276 ? -43.494 0.953 39.444 1.00 47.05 266 GLY B CA 1
ATOM 8981 C C . GLY B 1 276 ? -42.419 0.893 38.379 1.00 47.94 266 GLY B C 1
ATOM 8982 O O . GLY B 1 276 ? -42.639 1.298 37.238 1.00 49.47 266 GLY B O 1
ATOM 8986 N N . MET B 1 277 ? -41.251 0.382 38.754 1.00 58.31 267 MET B N 1
ATOM 8987 C CA . MET B 1 277 ? -40.117 0.300 37.841 1.00 55.52 267 MET B CA 1
ATOM 8988 C C . MET B 1 277 ? -40.298 -0.815 36.811 1.00 53.73 267 MET B C 1
ATOM 8989 O O . MET B 1 277 ? -39.404 -1.079 36.007 1.00 51.29 267 MET B O 1
ATOM 9003 N N . ASP B 1 278 ? -41.459 -1.465 36.848 1.00 62.77 268 ASP B N 1
ATOM 9004 C CA . ASP B 1 278 ? -41.844 -2.430 35.822 1.00 62.78 268 ASP B CA 1
ATOM 9005 C C . ASP B 1 278 ? -42.557 -1.728 34.664 1.00 62.54 268 ASP B C 1
ATOM 9006 O O . ASP B 1 278 ? -42.694 -2.290 33.577 1.00 62.46 268 ASP B O 1
ATOM 9015 N N . VAL B 1 279 ? -43.011 -0.501 34.911 1.00 58.45 269 VAL B N 1
ATOM 9016 C CA . VAL B 1 279 ? -43.628 0.332 33.881 1.00 58.90 269 VAL B CA 1
ATOM 9017 C C . VAL B 1 279 ? -42.667 1.448 33.486 1.00 59.31 269 VAL B C 1
ATOM 9018 O O . VAL B 1 279 ? -42.436 1.699 32.302 1.00 59.36 269 VAL B O 1
ATOM 9031 N N . CYS B 1 280 ? -42.112 2.116 34.491 1.00 55.77 270 CYS B N 1
ATOM 9032 C CA . CYS B 1 280 ? -41.139 3.177 34.271 1.00 58.50 270 CYS B CA 1
ATOM 9033 C C . CYS B 1 280 ? -39.808 2.610 33.782 1.00 59.87 270 CYS B C 1
ATOM 9034 O O . CYS B 1 280 ? -39.333 1.594 34.290 1.00 59.37 270 CYS B O 1
ATOM 9041 N N . GLY B 1 281 ? -39.216 3.275 32.792 1.00 44.96 271 GLY B N 1
ATOM 9042 C CA . GLY B 1 281 ? -37.939 2.863 32.234 1.00 44.19 271 GLY B CA 1
ATOM 9043 C C . GLY B 1 281 ? -38.076 2.108 30.925 1.00 40.61 271 GLY B C 1
ATOM 9044 O O . GLY B 1 281 ? -37.078 1.723 30.316 1.00 40.67 271 GLY B O 1
ATOM 9048 N N . THR B 1 282 ? -39.313 1.895 30.489 1.00 61.11 272 THR B N 1
ATOM 9049 C CA . THR B 1 282 ? -39.575 1.199 29.235 1.00 58.81 272 THR B CA 1
ATOM 9050 C C . THR B 1 282 ? -39.132 2.039 28.041 1.00 58.35 272 THR B C 1
ATOM 9051 O O . THR B 1 282 ? -38.492 1.535 27.117 1.00 54.94 272 THR B O 1
ATOM 9062 N N . SER B 1 283 ? -39.483 3.321 28.074 1.00 63.56 273 SER B N 1
ATOM 9063 C CA . SER B 1 283 ? -39.169 4.245 26.990 1.00 62.93 273 SER B CA 1
ATOM 9064 C C . SER B 1 283 ? -38.406 5.465 27.498 1.00 59.89 273 SER B C 1
ATOM 9065 O O . SER B 1 283 ? -38.612 5.915 28.625 1.00 60.49 273 SER B O 1
ATOM 9073 N N . HIS B 1 284 ? -37.523 5.991 26.655 1.00 42.92 274 HIS B N 1
ATOM 9074 C CA . HIS B 1 284 ? -36.772 7.199 26.976 1.00 39.09 274 HIS B CA 1
ATOM 9075 C C . HIS B 1 284 ? -37.713 8.403 26.992 1.00 39.62 274 HIS B C 1
ATOM 9076 O O . HIS B 1 284 ? -38.425 8.655 26.020 1.00 40.71 274 HIS B O 1
ATOM 9090 N N . GLN B 1 285 ? -37.716 9.142 28.098 1.00 40.36 275 GLN B N 1
ATOM 9091 C CA . GLN B 1 285 ? -38.663 10.240 28.293 1.00 40.76 275 GLN B CA 1
ATOM 9092 C C . GLN B 1 285 ? -38.118 11.587 27.818 1.00 38.96 275 GLN B C 1
ATOM 9093 O O . GLN B 1 285 ? -38.870 12.547 27.659 1.00 41.26 275 GLN B O 1
ATOM 9107 N N . GLN B 1 286 ? -36.808 11.651 27.603 1.00 36.45 276 GLN B N 1
ATOM 9108 C CA . GLN B 1 286 ? -36.149 12.874 27.155 1.00 35.22 276 GLN B CA 1
ATOM 9109 C C . GLN B 1 286 ? -35.128 12.579 26.059 1.00 32.47 276 GLN B C 1
ATOM 9110 O O . GLN B 1 286 ? -33.951 12.911 26.192 1.00 30.24 276 GLN B O 1
ATOM 9124 N N . THR B 1 287 ? -35.587 11.954 24.978 1.00 34.70 277 THR B N 1
ATOM 9125 C CA . THR B 1 287 ? -34.705 11.569 23.880 1.00 35.77 277 THR B CA 1
ATOM 9126 C C . THR B 1 287 ? -33.951 12.784 23.331 1.00 34.97 277 THR B C 1
ATOM 9127 O O . THR B 1 287 ? -34.575 13.755 22.904 1.00 34.46 277 THR B O 1
ATOM 9138 N N . PRO B 1 288 ? -32.606 12.740 23.345 1.00 32.92 278 PRO B N 1
ATOM 9139 C CA . PRO B 1 288 ? -31.832 13.883 22.847 1.00 34.86 278 PRO B CA 1
ATOM 9140 C C . PRO B 1 288 ? -31.751 13.905 21.320 1.00 35.55 278 PRO B C 1
ATOM 9141 O O . PRO B 1 288 ? -30.730 13.528 20.747 1.00 34.88 278 PRO B O 1
ATOM 9152 N N . HIS B 1 289 ? -32.827 14.347 20.677 1.00 45.29 279 HIS B N 1
ATOM 9153 C CA . HIS B 1 289 ? -32.890 14.392 19.220 1.00 46.43 279 HIS B CA 1
ATOM 9154 C C . HIS B 1 289 ? -31.823 15.316 18.642 1.00 47.62 279 HIS B C 1
ATOM 9155 O O . HIS B 1 289 ? -31.311 15.078 17.547 1.00 46.85 279 HIS B O 1
ATOM 9169 N N . ASP B 1 290 ? -31.491 16.366 19.387 1.00 50.33 280 ASP B N 1
ATOM 9170 C CA . ASP B 1 290 ? -30.494 17.342 18.954 1.00 50.82 280 ASP B CA 1
ATOM 9171 C C . ASP B 1 290 ? -29.128 16.706 18.708 1.00 49.11 280 ASP B C 1
ATOM 9172 O O . ASP B 1 290 ? -28.331 17.221 17.925 1.00 53.79 280 ASP B O 1
ATOM 9181 N N . LEU B 1 291 ? -28.862 15.592 19.382 1.00 35.58 281 LEU B N 1
ATOM 9182 C CA . LEU B 1 291 ? -27.588 14.892 19.241 1.00 36.30 281 LEU B CA 1
ATOM 9183 C C . LEU B 1 291 ? -27.616 13.867 18.106 1.00 36.28 281 LEU B C 1
ATOM 9184 O O . LEU B 1 291 ? -26.576 13.331 17.721 1.00 34.87 281 LEU B O 1
ATOM 9200 N N . TYR B 1 292 ? -28.807 13.612 17.570 1.00 44.77 282 TYR B N 1
ATOM 9201 C CA . TYR B 1 292 ? -29.025 12.516 16.626 1.00 44.98 282 TYR B CA 1
ATOM 9202 C C . TYR B 1 292 ? -29.374 12.984 15.208 1.00 47.49 282 TYR B C 1
ATOM 9203 O O . TYR B 1 292 ? -29.903 12.205 14.412 1.00 47.10 282 TYR B O 1
ATOM 9221 N N . LYS B 1 293 ? -29.072 14.240 14.887 1.00 61.61 283 LYS B N 1
ATOM 9222 C CA . LYS B 1 293 ? -29.491 14.822 13.609 1.00 65.18 283 LYS B CA 1
ATOM 9223 C C . LYS B 1 293 ? -28.331 15.085 12.643 1.00 66.20 283 LYS B C 1
ATOM 9224 O O . LYS B 1 293 ? -28.558 15.387 11.469 1.00 65.81 283 LYS B O 1
ATOM 9243 N N . ASN B 1 294 ? -27.098 14.971 13.130 1.00 54.11 284 ASN B N 1
ATOM 9244 C CA . ASN B 1 294 ? -25.918 15.140 12.285 1.00 56.57 284 ASN B CA 1
ATOM 9245 C C . ASN B 1 294 ? -25.303 13.792 11.935 1.00 55.91 284 ASN B C 1
ATOM 9246 O O . ASN B 1 294 ? -24.648 13.166 12.768 1.00 57.39 284 ASN B O 1
ATOM 9257 N N . GLU B 1 295 ? -25.511 13.352 10.698 1.00 63.78 285 GLU B N 1
ATOM 9258 C CA . GLU B 1 295 ? -25.053 12.034 10.273 1.00 62.90 285 GLU B CA 1
ATOM 9259 C C . GLU B 1 295 ? -23.620 12.070 9.741 1.00 59.23 285 GLU B C 1
ATOM 9260 O O . GLU B 1 295 ? -23.107 11.062 9.254 1.00 57.30 285 GLU B O 1
ATOM 9272 N N . GLU B 1 296 ? -22.981 13.233 9.834 1.00 59.22 286 GLU B N 1
ATOM 9273 C CA . GLU B 1 296 ? -21.565 13.362 9.503 1.00 58.53 286 GLU B CA 1
ATOM 9274 C C . GLU B 1 296 ? -20.719 13.130 10.754 1.00 54.60 286 GLU B C 1
ATOM 9275 O O . GLU B 1 296 ? -19.504 12.935 10.671 1.00 53.69 286 GLU B O 1
ATOM 9287 N N . ASP B 1 297 ? -21.372 13.159 11.914 1.00 42.92 28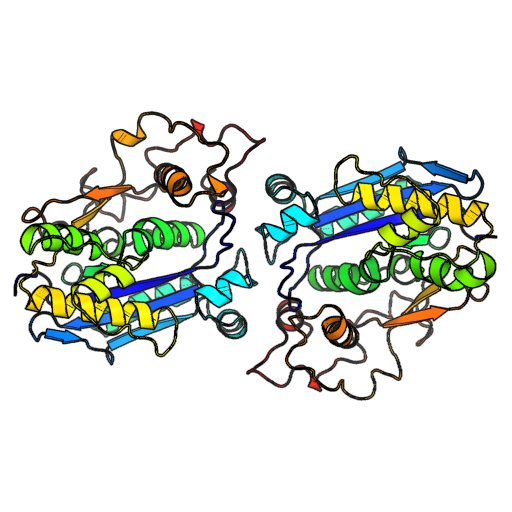7 ASP B N 1
ATOM 9288 C CA . ASP B 1 297 ? -20.716 12.877 13.186 1.00 40.69 287 ASP B CA 1
ATOM 9289 C C . ASP B 1 297 ? -21.656 12.085 14.098 1.00 37.43 287 ASP B C 1
ATOM 9290 O O . ASP B 1 297 ? -22.130 12.603 15.109 1.00 35.77 287 ASP B O 1
ATOM 9299 N N . PRO B 1 298 ? -21.934 10.821 13.738 1.00 36.29 288 PRO B N 1
ATOM 9300 C CA . PRO B 1 298 ? -22.883 10.009 14.506 1.00 33.63 288 PRO B CA 1
ATOM 9301 C C . PRO B 1 298 ? -22.307 9.503 15.826 1.00 30.05 288 PRO B C 1
ATOM 9302 O O . PRO B 1 298 ? -21.101 9.280 15.927 1.00 26.43 288 PRO B O 1
ATOM 9313 N N . ILE B 1 299 ? -23.172 9.326 16.820 1.00 31.41 289 ILE B N 1
ATOM 9314 C CA . ILE B 1 299 ? -22.782 8.714 18.086 1.00 30.32 289 ILE B CA 1
ATOM 9315 C C . ILE B 1 299 ? -22.831 7.198 17.933 1.00 26.55 289 ILE B C 1
ATOM 9316 O O . ILE B 1 299 ? -23.908 6.601 17.951 1.00 27.35 289 ILE B O 1
ATOM 9332 N N . HIS B 1 300 ? -21.666 6.579 17.784 1.00 22.21 290 HIS B N 1
ATOM 9333 C CA . HIS B 1 300 ? -21.590 5.154 17.472 1.00 21.31 290 HIS B CA 1
ATOM 9334 C C . HIS B 1 300 ? -22.273 4.279 18.524 1.00 22.28 290 HIS B C 1
ATOM 9335 O O . HIS B 1 300 ? -23.066 3.401 18.182 1.00 18.58 290 HIS B O 1
ATOM 9349 N N . PHE B 1 301 ? -21.973 4.519 19.797 1.00 21.03 291 PHE B N 1
ATOM 9350 C CA . PHE B 1 301 ? -22.478 3.655 20.861 1.00 20.54 291 PHE B CA 1
ATOM 9351 C C . PHE B 1 301 ? -23.990 3.790 21.012 1.00 20.75 291 PHE B C 1
ATOM 9352 O O . PHE B 1 301 ? -24.662 2.860 21.453 1.00 20.90 291 PHE B O 1
ATOM 9369 N N . ALA B 1 302 ? -24.522 4.953 20.653 1.00 22.87 292 ALA B N 1
ATOM 9370 C CA . ALA B 1 302 ? -25.963 5.162 20.675 1.00 24.29 292 ALA B CA 1
ATOM 9371 C C . ALA B 1 302 ? -26.604 4.447 19.491 1.00 24.53 292 ALA B C 1
ATOM 9372 O O . ALA B 1 302 ? -27.642 3.797 19.626 1.00 25.41 292 ALA B O 1
ATOM 9379 N N . LYS B 1 303 ? -25.961 4.561 18.333 1.00 25.21 293 LYS B N 1
ATOM 9380 C CA . LYS B 1 303 ? -26.478 3.989 17.097 1.00 28.82 293 LYS B CA 1
ATOM 9381 C C . LYS B 1 303 ? -26.546 2.467 17.161 1.00 24.70 293 LYS B C 1
ATOM 9382 O O . LYS B 1 303 ? -27.541 1.864 16.764 1.00 31.78 293 LYS B O 1
ATOM 9401 N N . ILE B 1 304 ? -25.482 1.848 17.660 1.00 18.63 294 ILE B N 1
ATOM 9402 C CA . ILE B 1 304 ? -25.384 0.394 17.663 1.00 18.01 294 ILE B CA 1
ATOM 9403 C C . ILE B 1 304 ? -26.262 -0.238 18.745 1.00 19.13 294 ILE B C 1
ATOM 9404 O O . ILE B 1 304 ? -26.667 -1.394 18.623 1.00 22.27 294 ILE B O 1
ATOM 9420 N N . ALA B 1 305 ? -26.553 0.517 19.801 1.00 19.66 295 ALA B N 1
ATOM 9421 C CA . ALA B 1 305 ? -27.435 0.039 20.862 1.00 22.37 295 ALA B CA 1
ATOM 9422 C C . ALA B 1 305 ? -28.903 0.238 20.490 1.00 25.93 295 ALA B C 1
ATOM 9423 O O . ALA B 1 305 ? -29.795 -0.316 21.133 1.00 28.00 295 ALA B O 1
ATOM 9430 N N . GLY B 1 306 ? -29.150 1.043 19.460 1.00 29.75 296 GLY B N 1
ATOM 9431 C CA . GLY B 1 306 ? -30.494 1.245 18.948 1.00 28.80 296 GLY B CA 1
ATOM 9432 C C . GLY B 1 306 ? -31.259 2.366 19.628 1.00 30.00 296 GLY B C 1
ATOM 9433 O O . GLY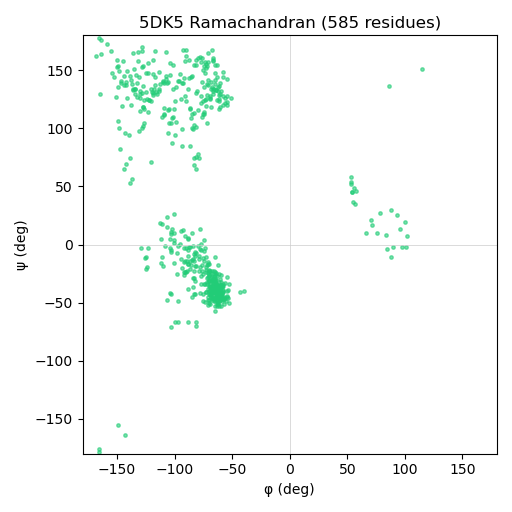 B 1 306 ? -32.486 2.319 19.712 1.00 29.93 296 GLY B O 1
ATOM 9437 N N . TYR B 1 307 ? -30.545 3.376 20.114 1.00 29.25 297 TYR B N 1
ATOM 9438 C CA . TYR B 1 307 ? -31.195 4.547 20.695 1.00 28.23 297 TYR B CA 1
ATOM 9439 C C . TYR B 1 307 ? -31.698 5.469 19.591 1.00 30.34 297 TYR B C 1
ATOM 9440 O O . TYR B 1 307 ? -32.606 6.270 19.807 1.00 32.83 297 TYR B O 1
ATOM 9458 N N . TYR B 1 308 ? -31.100 5.350 18.408 1.00 34.05 298 TYR B N 1
ATOM 9459 C CA . TYR B 1 308 ? -31.578 6.063 17.229 1.00 38.35 298 TYR B CA 1
ATOM 9460 C C . TYR B 1 308 ? -31.006 5.441 15.963 1.00 42.92 298 TYR B C 1
ATOM 9461 O O . TYR B 1 308 ? -30.275 4.451 16.024 1.00 43.41 298 TYR B O 1
#

Solvent-accessible surface area: 26969 Å² total; per-residue (Å²): 232,23,58,1,96,28,0,0,0,0,8,5,18,13,2,30,5,78,51,26,38,6,12,0,21,6,1,0,1,0,0,0,0,4,0,36,25,94,107,53,116,30,73,81,110,44,41,8,70,78,79,1,54,3,68,14,2,79,4,4,4,88,54,0,40,98,161,4,38,0,36,31,92,22,1,40,110,16,74,44,8,74,59,2,13,84,65,0,59,95,42,10,132,116,63,60,34,115,116,5,92,6,3,0,0,0,27,18,54,37,8,0,2,38,12,0,7,10,9,4,80,46,32,138,47,73,11,18,19,13,0,0,6,0,0,2,0,39,102,12,6,67,118,16,51,148,134,45,19,134,88,174,48,103,26,124,84,36,24,21,59,0,6,53,22,20,116,22,112,107,44,41,151,64,130,18,0,28,8,39,0,7,6,1,0,38,0,0,43,87,1,43,90,92,42,13,142,3,14,0,15,7,4,1,4,8,24,13,68,118,15,163,135,81,32,137,75,67,162,122,0,54,84,32,100,160,50,0,13,99,2,13,21,25,0,2,29,4,4,27,45,106,21,174,40,70,70,14,146,54,125,38,46,18,32,0,45,117,39,149,114,28,15,115,86,9,26,102,70,33,110,37,39,9,110,70,13,30,158,79,155,121,39,25,1,4,6,0,76,50,14,44,26,108,173,87,20,59,2,98,31,2,0,0,0,6,7,19,15,1,30,6,78,55,24,35,6,12,0,20,3,1,0,1,0,0,0,0,5,1,36,8,81,112,55,117,26,78,91,108,41,44,9,73,82,78,1,78,4,71,15,2,82,4,4,4,85,50,0,40,100,163,4,42,0,44,33,93,16,1,21,106,17,69,44,7,73,60,1,10,102,67,0,64,92,38,13,122,101,67,56,45,103,145,5,118,11,2,0,0,0,24,21,81,40,8,0,6,35,12,0,8,10,9,4,79,45,33,140,45,98,17,16,21,28,0,0,5,0,0,12,0,56,50,12,3,64,88,11,28,109,132,79,30,105,110,176,41,102,30,126,79,39,25,20,60,0,5,70,14,10,123,18,111,109,46,41,153,58,129,20,0,25,8,42,0,9,6,1,0,38,0,0,41,81,0,37,91,87,39,2,131,1,32,4,14,4,10,0,3,10,26,11,86,115,14,185,126,84,33,136,68,62,140,122,1,53,89,30,102,146,50,0,15,103,1,13,30,23,0,2,21,4,2,20,46,79,19,182,104,60,72,16,135,70,149,12,44,20,50,0,73,127,41,150,110,28,16,102,89,8,29,113,68,35,113,32,46,10,131,50,15,26,167,72,91,124,36,20,2,4,6,0,73,32,9,50,32,68

Radius of gyration: 29.06 Å; Cα contacts (8 Å, |Δi|>4): 1054; chains: 2; bounding box: 67×54×87 Å

CATH classification: 3.30.420.10